Protein AF-A0A960L9D6-F1 (afdb_monomer_lite)

Structure (mmCIF, N/CA/C/O backbone):
data_AF-A0A960L9D6-F1
#
_entry.id   AF-A0A960L9D6-F1
#
loop_
_atom_site.group_PDB
_atom_site.id
_atom_site.type_symbol
_atom_site.label_atom_id
_atom_site.label_alt_id
_atom_site.label_comp_id
_atom_site.label_asym_id
_atom_site.label_entity_id
_atom_site.label_seq_id
_atom_site.pdbx_PDB_ins_code
_atom_site.Cartn_x
_atom_site.Cartn_y
_atom_site.Cartn_z
_atom_site.occupancy
_atom_site.B_iso_or_equiv
_atom_site.auth_seq_id
_atom_site.auth_comp_id
_atom_site.auth_asym_id
_atom_site.auth_atom_id
_atom_site.pdbx_PDB_model_num
ATOM 1 N N . GLN A 1 1 ? 34.119 13.570 -5.114 1.00 55.16 1 GLN A N 1
ATOM 2 C CA . GLN A 1 1 ? 32.863 14.340 -4.956 1.00 55.16 1 GLN A CA 1
ATOM 3 C C . GLN A 1 1 ? 31.715 13.350 -4.816 1.00 55.16 1 GLN A C 1
ATOM 5 O O . GLN A 1 1 ? 31.695 12.391 -5.572 1.00 55.16 1 GLN A O 1
ATOM 10 N N . ARG A 1 2 ? 30.810 13.535 -3.843 1.00 68.69 2 ARG A N 1
ATOM 11 C CA . ARG A 1 2 ? 29.634 12.658 -3.647 1.00 68.69 2 ARG A CA 1
ATOM 12 C C . ARG A 1 2 ? 28.502 12.954 -4.647 1.00 68.69 2 ARG A C 1
ATOM 14 O O . ARG A 1 2 ? 27.689 12.076 -4.894 1.00 68.69 2 ARG A O 1
ATOM 21 N N . TYR A 1 3 ? 28.493 14.154 -5.238 1.00 76.12 3 TYR A N 1
ATOM 22 C CA . TYR A 1 3 ? 27.495 14.617 -6.209 1.00 76.12 3 TYR A CA 1
ATOM 23 C C . TYR A 1 3 ? 28.167 15.272 -7.423 1.00 76.12 3 TYR A C 1
ATOM 25 O O . TYR A 1 3 ? 29.229 15.882 -7.249 1.00 76.12 3 TYR A O 1
ATOM 33 N N . PRO A 1 4 ? 27.579 15.149 -8.626 1.00 83.69 4 PRO A N 1
ATOM 34 C CA . PRO A 1 4 ? 28.119 15.753 -9.838 1.00 83.69 4 PRO A CA 1
ATOM 35 C C . PRO A 1 4 ? 27.935 17.284 -9.848 1.00 83.69 4 PRO A C 1
ATOM 37 O O . PRO A 1 4 ? 27.089 17.814 -9.119 1.00 83.69 4 PRO A O 1
ATOM 40 N N . PRO A 1 5 ? 28.691 18.017 -10.685 1.00 90.19 5 PRO A N 1
ATOM 41 C CA . PRO A 1 5 ? 28.388 19.405 -11.025 1.00 90.19 5 PRO A CA 1
ATOM 42 C C . PRO A 1 5 ? 26.935 19.590 -11.492 1.00 90.19 5 PRO A C 1
ATOM 44 O O . PRO A 1 5 ? 26.353 18.712 -12.126 1.00 90.19 5 PRO A O 1
ATOM 47 N N . THR A 1 6 ? 26.345 20.755 -11.215 1.00 90.12 6 THR A N 1
ATOM 48 C CA . THR A 1 6 ? 24.942 21.070 -11.550 1.00 90.12 6 THR A CA 1
ATOM 49 C C . THR A 1 6 ? 24.618 20.870 -13.035 1.00 90.12 6 THR A C 1
ATOM 51 O O . THR A 1 6 ? 23.561 20.340 -13.367 1.00 90.12 6 THR A O 1
ATOM 54 N N . GLU A 1 7 ? 25.520 21.255 -13.940 1.00 92.94 7 GLU A N 1
ATOM 55 C CA . GLU A 1 7 ? 25.297 21.099 -15.386 1.00 92.94 7 GLU A CA 1
ATOM 56 C C . GLU A 1 7 ? 25.348 19.636 -15.847 1.00 92.94 7 GLU A C 1
ATOM 58 O O . GLU A 1 7 ? 24.579 19.239 -16.728 1.00 92.94 7 GLU A O 1
ATOM 63 N N . ASP A 1 8 ? 26.161 18.804 -15.196 1.00 93.12 8 ASP A N 1
ATOM 64 C CA . ASP A 1 8 ? 26.184 17.362 -15.448 1.00 93.12 8 ASP A CA 1
ATOM 65 C C . ASP A 1 8 ? 24.881 16.715 -14.958 1.00 93.12 8 ASP A C 1
ATOM 67 O O . ASP A 1 8 ? 24.296 15.889 -15.660 1.00 93.12 8 ASP A O 1
ATOM 71 N N . ALA A 1 9 ? 24.366 17.144 -13.799 1.00 91.00 9 ALA A N 1
ATOM 72 C CA . ALA A 1 9 ? 23.082 16.685 -13.270 1.00 91.00 9 ALA A CA 1
ATOM 73 C C . ALA A 1 9 ? 21.908 17.042 -14.201 1.00 91.00 9 ALA A C 1
ATOM 75 O O . ALA A 1 9 ? 21.069 16.187 -14.490 1.00 91.00 9 ALA A O 1
ATOM 76 N N . LYS A 1 10 ? 21.873 18.271 -14.737 1.00 93.94 10 LYS A N 1
ATOM 77 C CA . LYS A 1 10 ? 20.875 18.680 -15.743 1.00 93.94 10 LYS A CA 1
ATOM 78 C C . LYS A 1 10 ? 20.997 17.872 -17.030 1.00 93.94 10 LYS A C 1
ATOM 80 O O . LYS A 1 10 ? 19.998 17.430 -17.592 1.00 93.94 10 LYS A O 1
ATOM 85 N N . THR A 1 11 ? 22.222 17.654 -17.502 1.00 94.62 11 THR A N 1
ATOM 86 C CA . THR A 1 11 ? 22.471 16.867 -18.716 1.00 94.62 11 THR A CA 1
ATOM 87 C C . THR A 1 11 ? 22.006 15.424 -18.544 1.00 94.62 11 THR A C 1
ATOM 89 O O . THR A 1 11 ? 21.336 14.884 -19.426 1.00 94.62 11 THR A O 1
ATOM 92 N N . PHE A 1 12 ? 22.268 14.824 -17.381 1.00 92.12 12 PHE A N 1
ATOM 93 C CA . PHE A 1 12 ? 21.738 13.513 -17.029 1.00 92.12 12 PHE A CA 1
ATOM 94 C C . PHE A 1 12 ? 20.203 13.506 -16.987 1.00 92.12 12 PHE A C 1
ATOM 96 O O . PHE A 1 12 ? 19.589 12.636 -17.602 1.00 92.12 12 PHE A O 1
ATOM 103 N N . ALA A 1 13 ? 19.580 14.494 -16.338 1.00 92.88 13 ALA A N 1
ATOM 104 C CA . ALA A 1 13 ? 18.126 14.624 -16.260 1.00 92.88 13 ALA A CA 1
ATOM 105 C C . ALA A 1 13 ? 17.467 14.700 -17.649 1.00 92.88 13 ALA A C 1
ATOM 107 O O . ALA A 1 13 ? 16.524 13.955 -17.917 1.00 92.88 13 ALA A O 1
ATOM 108 N N . ARG A 1 14 ? 18.002 15.524 -18.560 1.00 93.06 14 ARG A N 1
ATOM 109 C CA . ARG A 1 14 ? 17.528 15.620 -19.953 1.00 93.06 14 ARG A CA 1
ATOM 110 C C . ARG A 1 14 ? 17.701 14.313 -20.723 1.00 93.06 14 ARG A C 1
ATOM 112 O O . ARG A 1 14 ? 16.800 13.907 -21.451 1.00 93.06 14 ARG A O 1
ATOM 119 N N . SER A 1 15 ? 18.838 13.638 -20.550 1.00 93.06 15 SER A N 1
ATOM 120 C CA . SER A 1 15 ? 19.109 12.347 -21.193 1.00 93.06 15 SER A CA 1
ATOM 121 C C . SER A 1 15 ? 18.142 11.257 -20.714 1.00 93.06 15 SER A C 1
ATOM 123 O O . SER A 1 15 ? 17.555 10.534 -21.523 1.00 93.06 15 SER A O 1
ATOM 125 N N . LEU A 1 16 ? 17.902 11.188 -19.401 1.00 90.94 16 LEU A N 1
ATOM 126 C CA . LEU A 1 16 ? 16.927 10.282 -18.796 1.00 90.94 16 LEU A CA 1
ATOM 127 C C . LEU A 1 16 ? 15.514 10.570 -19.316 1.00 90.94 16 LEU A C 1
ATOM 129 O O . LEU A 1 16 ? 14.803 9.652 -19.722 1.00 90.94 16 LEU A O 1
ATOM 133 N N . ALA A 1 17 ? 15.140 11.848 -19.348 1.00 87.00 17 ALA A N 1
ATOM 134 C CA . ALA A 1 17 ? 13.863 12.311 -19.858 1.00 87.00 17 ALA A CA 1
ATOM 135 C C . ALA A 1 17 ? 13.637 11.897 -21.322 1.00 87.00 17 ALA A C 1
ATOM 137 O O . ALA A 1 17 ? 12.639 11.252 -21.642 1.00 87.00 17 ALA A O 1
ATOM 138 N N . ALA A 1 18 ? 14.600 12.178 -22.201 1.00 86.94 18 ALA A N 1
ATOM 139 C CA . ALA A 1 18 ? 14.530 11.793 -23.608 1.00 86.94 18 ALA A CA 1
ATOM 140 C C . ALA A 1 18 ? 14.394 10.271 -23.787 1.00 86.94 18 ALA A C 1
ATOM 142 O O . ALA A 1 18 ? 13.623 9.807 -24.624 1.00 86.94 18 ALA A O 1
ATOM 143 N N . ARG A 1 19 ? 15.096 9.481 -22.966 1.00 89.00 19 ARG A N 1
ATOM 144 C CA . ARG A 1 19 ? 15.053 8.014 -23.035 1.00 89.00 19 ARG A CA 1
ATOM 145 C C . ARG A 1 19 ? 13.722 7.429 -22.559 1.00 89.00 19 ARG A C 1
ATOM 147 O O . ARG A 1 19 ? 13.315 6.374 -23.040 1.00 89.00 19 ARG A O 1
ATOM 154 N N . LEU A 1 20 ? 13.065 8.075 -21.597 1.00 88.31 20 LEU A N 1
ATOM 155 C CA . LEU A 1 20 ? 11.881 7.536 -20.925 1.00 88.31 20 LEU A CA 1
ATOM 156 C C . LEU A 1 20 ? 10.556 8.169 -21.373 1.00 88.31 20 LEU A C 1
ATOM 158 O O . LEU A 1 20 ? 9.507 7.681 -20.961 1.00 88.31 20 LEU A O 1
ATOM 162 N N . GLY A 1 21 ? 10.575 9.184 -22.243 1.00 78.94 21 GLY A N 1
ATOM 163 C CA . GLY A 1 21 ? 9.400 9.984 -22.614 1.00 78.94 21 GLY A CA 1
ATOM 164 C C . GLY A 1 21 ? 8.214 9.261 -23.261 1.00 78.94 21 GLY A C 1
ATOM 165 O O . GLY A 1 21 ? 7.135 9.841 -23.338 1.00 78.94 21 GLY A O 1
ATOM 166 N N . GLY A 1 22 ? 8.367 7.996 -23.660 1.00 77.38 22 GLY A N 1
ATOM 167 C CA . GLY A 1 22 ? 7.276 7.132 -24.137 1.00 77.38 22 GLY A CA 1
ATOM 168 C C . GLY A 1 22 ? 6.805 6.064 -23.140 1.00 77.38 22 GLY A C 1
ATOM 169 O O . GLY A 1 22 ? 5.897 5.305 -23.454 1.00 77.38 22 GLY A O 1
ATOM 170 N N . ASN A 1 23 ? 7.413 5.972 -21.954 1.00 81.62 23 ASN A N 1
ATOM 171 C CA . ASN A 1 23 ? 7.140 4.921 -20.970 1.00 81.62 23 ASN A CA 1
ATOM 172 C C . ASN A 1 23 ? 6.293 5.445 -19.805 1.00 81.62 23 ASN A C 1
ATOM 174 O O . ASN A 1 23 ? 6.365 6.623 -19.465 1.00 81.62 23 ASN A O 1
ATOM 178 N N . ILE A 1 24 ? 5.552 4.573 -19.119 1.00 81.50 24 ILE A N 1
ATOM 179 C CA . ILE A 1 24 ? 4.895 4.927 -17.851 1.00 81.50 24 ILE A CA 1
ATOM 180 C C . ILE A 1 24 ? 5.944 4.856 -16.736 1.00 81.50 24 ILE A C 1
ATOM 182 O O . ILE A 1 24 ? 6.299 3.770 -16.284 1.00 81.50 24 ILE A O 1
ATOM 186 N N . VAL A 1 25 ? 6.454 6.012 -16.303 1.00 89.44 25 VAL A N 1
ATOM 187 C CA . VAL A 1 25 ? 7.504 6.104 -15.275 1.00 89.44 25 VAL A CA 1
ATOM 188 C C . VAL A 1 25 ? 7.106 7.099 -14.188 1.00 89.44 25 VAL A C 1
ATOM 190 O O . VAL A 1 25 ? 6.540 8.156 -14.463 1.00 89.44 25 VAL A O 1
ATOM 193 N N . ILE A 1 26 ? 7.431 6.755 -12.944 1.00 91.31 26 ILE A N 1
ATOM 194 C CA . ILE A 1 26 ? 7.437 7.673 -11.806 1.00 91.31 26 ILE A CA 1
ATOM 195 C C . ILE A 1 26 ? 8.897 7.994 -11.504 1.00 91.31 26 ILE A C 1
ATOM 197 O O . ILE A 1 26 ? 9.710 7.081 -11.365 1.00 91.31 26 ILE A O 1
ATOM 201 N N . LEU A 1 27 ? 9.229 9.278 -11.415 1.00 93.12 27 LEU A N 1
ATOM 202 C CA . LEU A 1 27 ? 10.607 9.737 -11.245 1.00 93.12 27 LEU A CA 1
ATOM 203 C C . LEU A 1 27 ? 10.820 10.295 -9.834 1.00 93.12 27 LEU A C 1
ATOM 205 O O . LEU A 1 27 ? 9.912 10.869 -9.236 1.00 93.12 27 LEU A O 1
ATOM 209 N N . SER A 1 28 ? 12.030 10.114 -9.307 1.00 93.94 28 SER A N 1
ATOM 210 C CA . SER A 1 28 ? 12.467 10.662 -8.021 1.00 93.94 28 SER A CA 1
ATOM 211 C C . SER A 1 28 ? 13.834 11.322 -8.209 1.00 93.94 28 SER A C 1
ATOM 213 O O . SER A 1 28 ? 14.789 10.609 -8.518 1.00 93.94 28 SER A O 1
ATOM 215 N N . PRO A 1 29 ? 13.959 12.655 -8.065 1.00 92.62 29 PRO A N 1
ATOM 216 C CA . PRO A 1 29 ? 15.232 13.356 -8.258 1.00 92.62 29 PRO A CA 1
ATOM 217 C C . PRO A 1 29 ? 16.321 12.983 -7.240 1.00 92.62 29 PRO A C 1
ATOM 219 O O . PRO A 1 29 ? 17.505 13.130 -7.532 1.00 92.62 29 PRO A O 1
ATOM 222 N N . GLY A 1 30 ? 15.936 12.496 -6.058 1.00 89.81 30 GLY A N 1
ATOM 223 C CA . GLY A 1 30 ? 16.827 11.955 -5.032 1.00 89.81 30 GLY A CA 1
ATOM 224 C C . GLY A 1 30 ? 16.421 10.553 -4.567 1.00 89.81 30 GLY A C 1
ATOM 225 O O . GLY A 1 30 ? 15.320 10.077 -4.850 1.00 89.81 30 GLY A O 1
ATOM 226 N N . PHE A 1 31 ? 17.323 9.892 -3.839 1.00 89.06 31 PHE A N 1
ATOM 227 C CA . PHE A 1 31 ? 17.088 8.605 -3.177 1.00 89.06 31 PHE A CA 1
ATOM 228 C C . PHE A 1 31 ? 17.877 8.542 -1.867 1.00 89.06 31 PHE A C 1
ATOM 230 O O . PHE A 1 31 ? 19.043 8.945 -1.848 1.00 89.06 31 PHE A O 1
ATOM 237 N N . ASP A 1 32 ? 17.228 8.094 -0.787 1.00 87.12 32 ASP A N 1
ATOM 238 C CA . ASP A 1 32 ? 17.766 8.002 0.586 1.00 87.12 32 ASP A CA 1
ATOM 239 C C . ASP A 1 32 ? 18.659 9.199 0.995 1.00 87.12 32 ASP A C 1
ATOM 241 O O . ASP A 1 32 ? 19.705 9.086 1.635 1.00 87.12 32 ASP A O 1
ATOM 245 N N . SER A 1 33 ? 18.270 10.393 0.545 1.00 83.44 33 SER A N 1
ATOM 246 C CA . SER A 1 33 ? 19.048 11.620 0.701 1.00 83.44 33 SER A CA 1
ATOM 247 C C . SER A 1 33 ? 18.329 12.559 1.654 1.00 83.44 33 SER A C 1
ATOM 249 O O . SER A 1 33 ? 17.139 12.831 1.483 1.00 83.44 33 SER A O 1
ATOM 251 N N . LYS A 1 34 ? 19.041 13.067 2.661 1.00 81.12 34 LYS A N 1
ATOM 252 C CA . LYS A 1 34 ? 18.506 14.101 3.551 1.00 81.12 34 LYS A CA 1
ATOM 253 C C . LYS A 1 34 ? 18.735 15.482 2.948 1.00 81.12 34 LYS A C 1
ATOM 255 O O . LYS A 1 34 ? 19.866 15.754 2.537 1.00 81.12 34 LYS A O 1
ATOM 260 N N . PRO A 1 35 ? 17.718 16.355 2.921 1.00 78.56 35 PRO A N 1
ATOM 261 C CA . PRO A 1 35 ? 17.919 17.768 2.648 1.00 78.56 35 PRO A CA 1
ATOM 262 C C . PRO A 1 35 ? 18.944 18.348 3.625 1.00 78.56 35 PRO A C 1
ATOM 264 O O . PRO A 1 35 ? 18.847 18.150 4.834 1.00 78.56 35 PRO A O 1
ATOM 267 N N . ASP A 1 36 ? 19.938 19.055 3.103 1.00 76.62 36 ASP A N 1
ATOM 268 C CA . ASP A 1 36 ? 21.025 19.671 3.875 1.00 76.62 36 ASP A CA 1
ATOM 269 C C . ASP A 1 36 ? 21.001 21.207 3.776 1.00 76.62 36 ASP A C 1
ATOM 271 O O . ASP A 1 36 ? 21.997 21.880 4.050 1.00 76.62 36 ASP A O 1
ATOM 275 N N . GLY A 1 37 ? 19.868 21.764 3.328 1.00 70.12 37 GLY A N 1
ATOM 276 C CA . GLY A 1 37 ? 19.647 23.199 3.139 1.00 70.12 37 GLY A CA 1
ATOM 277 C C . GLY A 1 37 ? 20.546 23.850 2.082 1.00 70.12 37 GLY A C 1
ATOM 278 O O . GLY A 1 37 ? 20.491 25.064 1.910 1.00 70.12 37 GLY A O 1
ATOM 279 N N . SER A 1 38 ? 21.390 23.084 1.385 1.00 78.25 38 SER A N 1
ATOM 280 C CA . SER A 1 38 ? 22.378 23.632 0.460 1.00 78.25 38 SER A CA 1
ATOM 281 C C . SER A 1 38 ? 22.634 22.682 -0.706 1.00 78.25 38 SER A C 1
ATOM 283 O O . SER A 1 38 ? 21.940 22.747 -1.716 1.00 78.25 38 SER A O 1
ATOM 285 N N . THR A 1 39 ? 23.619 21.797 -0.596 1.00 83.94 39 THR A N 1
ATOM 286 C CA . THR A 1 39 ? 24.178 21.056 -1.728 1.00 83.94 39 THR A CA 1
ATOM 287 C C . THR A 1 39 ? 23.211 20.001 -2.249 1.00 83.94 39 THR A C 1
ATOM 289 O O . THR A 1 39 ? 22.861 20.021 -3.430 1.00 83.94 39 THR A O 1
ATOM 292 N N . ILE A 1 40 ? 22.750 19.098 -1.382 1.00 86.06 40 ILE A N 1
ATOM 293 C CA . ILE A 1 40 ? 21.812 18.034 -1.755 1.00 86.06 40 ILE A CA 1
ATOM 294 C C . ILE A 1 40 ? 20.475 18.651 -2.142 1.00 86.06 40 ILE A C 1
ATOM 296 O O . ILE A 1 40 ? 19.912 18.302 -3.181 1.00 86.06 40 ILE A O 1
ATOM 300 N N . SER A 1 41 ? 19.989 19.606 -1.344 1.00 90.44 41 SER A N 1
ATOM 301 C CA . SER A 1 41 ? 18.696 20.229 -1.613 1.00 90.44 41 SER A CA 1
ATOM 302 C C . SER A 1 41 ? 18.674 20.935 -2.977 1.00 90.44 41 SER A C 1
ATOM 304 O O . SER A 1 41 ? 17.723 20.767 -3.740 1.00 90.44 41 SER A O 1
ATOM 306 N N . ASN A 1 42 ? 19.738 21.666 -3.334 1.00 90.75 42 ASN A N 1
ATOM 307 C CA . ASN A 1 42 ? 19.837 22.342 -4.632 1.00 90.75 42 ASN A CA 1
ATOM 308 C C . ASN A 1 42 ? 19.949 21.359 -5.802 1.00 90.75 42 ASN A C 1
ATOM 310 O O . ASN A 1 42 ? 19.380 21.618 -6.863 1.00 90.75 42 ASN A O 1
ATOM 314 N N . GLN A 1 43 ? 20.637 20.229 -5.624 1.00 90.56 43 GLN A N 1
ATOM 315 C CA . GLN A 1 43 ? 20.725 19.187 -6.652 1.00 90.56 43 GLN A CA 1
ATOM 316 C C . GLN A 1 43 ? 19.362 18.540 -6.917 1.00 90.56 43 GLN A C 1
ATOM 318 O O . GLN A 1 43 ? 18.942 18.463 -8.069 1.00 90.56 43 GLN A O 1
ATOM 323 N N . ILE A 1 44 ? 18.626 18.164 -5.864 1.00 93.19 44 ILE A N 1
ATOM 324 C CA . ILE A 1 44 ? 17.274 17.594 -5.988 1.00 93.19 44 ILE A CA 1
ATOM 325 C C . ILE A 1 44 ? 16.341 18.582 -6.702 1.00 93.19 44 ILE A C 1
ATOM 327 O O . ILE A 1 44 ? 15.661 18.194 -7.651 1.00 93.19 44 ILE A O 1
ATOM 331 N N . ARG A 1 45 ? 16.345 19.865 -6.303 1.00 93.81 45 ARG A N 1
ATOM 332 C CA . ARG A 1 45 ? 15.547 20.917 -6.963 1.00 93.81 45 ARG A CA 1
ATOM 333 C C . ARG A 1 45 ? 15.922 21.090 -8.430 1.00 93.81 45 ARG A C 1
ATOM 335 O O . ARG A 1 45 ? 15.039 21.178 -9.277 1.00 93.81 45 ARG A O 1
ATOM 342 N N . THR A 1 46 ? 17.219 21.101 -8.734 1.00 93.88 46 THR A N 1
ATOM 343 C CA . THR A 1 46 ? 17.716 21.241 -10.108 1.00 93.88 46 THR A CA 1
ATOM 344 C C . THR A 1 46 ? 17.244 20.081 -10.979 1.00 93.88 46 THR A C 1
ATOM 346 O O . THR A 1 46 ? 16.652 20.307 -12.031 1.00 93.88 46 THR A O 1
ATOM 349 N N . VAL A 1 47 ? 17.473 18.842 -10.539 1.00 94.12 47 VAL A N 1
ATOM 350 C CA . VAL A 1 47 ? 17.091 17.643 -11.295 1.00 94.12 47 VAL A CA 1
ATOM 351 C C . VAL A 1 47 ? 15.570 17.550 -11.434 1.00 94.12 47 VAL A C 1
ATOM 353 O O . VAL A 1 47 ? 15.080 17.281 -12.527 1.00 94.12 47 VAL A O 1
ATOM 356 N N . GLY A 1 48 ? 14.813 17.825 -10.366 1.00 95.00 48 GLY A N 1
ATOM 357 C CA . GLY A 1 48 ? 13.348 17.822 -10.392 1.00 95.00 48 GLY A CA 1
ATOM 358 C C . GLY A 1 48 ? 12.766 18.838 -11.372 1.00 95.00 48 GLY A C 1
ATOM 359 O O . GLY A 1 48 ? 11.928 18.482 -12.200 1.00 95.00 48 GLY A O 1
ATOM 360 N N . ALA A 1 49 ? 13.257 20.080 -11.345 1.00 95.38 49 ALA A N 1
ATOM 361 C CA . ALA A 1 49 ? 12.827 21.123 -12.272 1.00 95.38 49 ALA A CA 1
ATOM 362 C C . ALA A 1 49 ? 13.180 20.791 -13.735 1.00 95.38 49 ALA A C 1
ATOM 364 O O . ALA A 1 49 ? 12.354 20.997 -14.629 1.00 95.38 49 ALA A O 1
ATOM 365 N N . GLU A 1 50 ? 14.372 20.241 -13.985 1.00 95.81 50 GLU A N 1
ATOM 366 C CA . GLU A 1 50 ? 14.823 19.872 -15.332 1.00 95.81 50 GLU A CA 1
ATOM 367 C C . GLU A 1 50 ? 13.995 18.711 -15.912 1.00 95.81 50 GLU A C 1
ATOM 369 O O . GLU A 1 50 ? 13.534 18.784 -17.055 1.00 95.81 50 GLU A O 1
ATOM 374 N N . ILE A 1 51 ? 13.741 17.663 -15.114 1.00 93.81 51 ILE A N 1
ATOM 375 C CA . ILE A 1 51 ? 12.878 16.543 -15.515 1.00 93.81 51 ILE A CA 1
ATOM 376 C C . ILE A 1 51 ? 11.467 17.048 -15.807 1.00 93.81 51 ILE A C 1
AT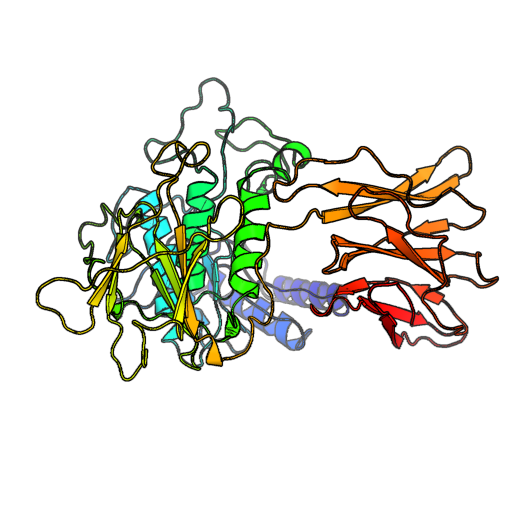OM 378 O O . ILE A 1 51 ? 10.928 16.729 -16.859 1.00 93.81 51 ILE A O 1
ATOM 382 N N . ASN A 1 52 ? 10.877 17.849 -14.917 1.00 93.38 52 ASN A N 1
ATOM 383 C CA . ASN A 1 52 ? 9.509 18.342 -15.086 1.00 93.38 52 ASN A CA 1
ATOM 384 C C . ASN A 1 52 ? 9.350 19.217 -16.339 1.00 93.38 52 ASN A C 1
ATOM 386 O O . ASN A 1 52 ? 8.334 19.148 -17.025 1.00 93.38 52 ASN A O 1
ATOM 390 N N . THR A 1 53 ? 10.376 20.001 -16.678 1.00 92.56 53 THR A N 1
ATOM 391 C CA . THR A 1 53 ? 10.391 20.803 -17.911 1.00 92.56 53 THR A CA 1
ATOM 392 C C . THR A 1 53 ? 10.472 19.920 -19.159 1.00 92.56 53 THR A C 1
ATOM 394 O O . THR A 1 53 ? 9.835 20.215 -20.168 1.00 92.56 53 THR A O 1
ATOM 397 N N . THR A 1 54 ? 11.226 18.818 -19.095 1.00 89.88 54 THR A N 1
ATOM 398 C CA . THR A 1 54 ? 11.479 17.942 -20.252 1.00 89.88 54 THR A CA 1
ATOM 399 C C . THR A 1 54 ? 10.403 16.856 -20.433 1.00 89.88 54 THR A C 1
ATOM 401 O O . THR A 1 54 ? 10.103 16.470 -21.560 1.00 89.88 54 THR A O 1
ATOM 404 N N . LEU A 1 55 ? 9.793 16.375 -19.342 1.00 88.00 55 LEU A N 1
ATOM 405 C CA . LEU A 1 55 ? 8.743 15.345 -19.293 1.00 88.00 55 LEU A CA 1
ATOM 406 C C . LEU A 1 55 ? 7.546 15.776 -18.424 1.00 88.00 55 LEU A C 1
ATOM 408 O O . LEU A 1 55 ? 7.258 15.150 -17.402 1.00 88.00 55 LEU A O 1
ATOM 412 N N . PRO A 1 56 ? 6.765 16.786 -18.842 1.00 84.25 56 PRO A N 1
ATOM 413 C CA . PRO A 1 56 ? 5.684 17.345 -18.022 1.00 84.25 56 PRO A CA 1
ATOM 414 C C . PRO A 1 56 ? 4.484 16.401 -17.810 1.00 84.25 56 PRO A C 1
ATOM 416 O O . PRO A 1 56 ? 3.540 16.742 -17.101 1.00 84.25 56 PRO A O 1
ATOM 419 N N . ARG A 1 57 ? 4.461 15.232 -18.467 1.00 84.56 57 ARG A N 1
ATOM 420 C CA . ARG A 1 57 ? 3.384 14.231 -18.336 1.00 84.56 57 ARG A CA 1
ATOM 421 C C . ARG A 1 57 ? 3.677 13.169 -17.277 1.00 84.56 57 ARG A C 1
ATOM 423 O O . ARG A 1 57 ? 2.753 12.471 -16.855 1.00 84.56 57 ARG A O 1
ATOM 430 N N . HIS A 1 58 ? 4.936 13.022 -16.877 1.00 89.62 58 HIS A N 1
ATOM 431 C CA . HIS A 1 58 ? 5.359 12.040 -15.887 1.00 89.62 58 HIS A CA 1
ATOM 432 C C . HIS A 1 58 ? 5.164 12.598 -14.489 1.00 89.62 58 HIS A C 1
ATOM 434 O O . HIS A 1 58 ? 5.233 13.804 -14.284 1.00 89.62 58 HIS A O 1
ATOM 440 N N . ARG A 1 59 ? 4.906 11.712 -13.525 1.00 92.75 59 ARG A N 1
ATOM 441 C CA . ARG A 1 59 ? 4.742 12.127 -12.133 1.00 92.75 59 ARG A CA 1
ATOM 442 C C . ARG A 1 59 ? 6.069 12.060 -11.401 1.00 92.75 59 ARG A C 1
ATOM 444 O O . ARG A 1 59 ? 6.764 11.044 -11.479 1.00 92.75 59 ARG A O 1
ATOM 451 N N . LEU A 1 60 ? 6.385 13.114 -10.663 1.00 95.38 60 LEU A N 1
ATOM 452 C CA . LEU A 1 60 ? 7.586 13.202 -9.854 1.00 95.38 60 LEU A CA 1
ATOM 453 C C . LEU A 1 60 ? 7.225 13.146 -8.369 1.00 95.38 60 LEU A C 1
ATOM 455 O O . LEU A 1 60 ? 6.448 13.952 -7.851 1.00 95.38 60 LEU A O 1
ATOM 459 N N . GLY A 1 61 ? 7.837 12.192 -7.680 1.00 95.31 61 GLY A N 1
ATOM 460 C CA . GLY A 1 61 ? 7.975 12.221 -6.231 1.00 95.31 61 GLY A CA 1
ATOM 461 C C . GLY A 1 61 ? 9.393 12.623 -5.840 1.00 95.31 61 GLY A C 1
ATOM 462 O O . GLY A 1 61 ? 10.223 12.913 -6.695 1.00 95.31 61 GLY A O 1
ATOM 463 N N . ASN A 1 62 ? 9.701 12.607 -4.547 1.00 94.44 62 ASN A N 1
ATOM 464 C CA . ASN A 1 62 ? 11.090 12.594 -4.100 1.00 94.44 62 ASN A CA 1
ATOM 465 C C . ASN A 1 62 ? 11.253 11.728 -2.856 1.00 94.44 62 ASN A C 1
ATOM 467 O O . ASN A 1 62 ? 10.555 11.948 -1.867 1.00 94.44 62 ASN A O 1
ATOM 471 N N . HIS A 1 63 ? 12.169 10.765 -2.920 1.00 91.75 63 HIS A N 1
ATOM 472 C CA . HIS A 1 63 ? 12.472 9.847 -1.832 1.00 91.75 63 HIS A CA 1
ATOM 473 C C . HIS A 1 63 ? 13.551 10.425 -0.912 1.00 91.75 63 HIS A C 1
ATOM 475 O O . HIS A 1 63 ? 14.750 10.359 -1.205 1.00 91.75 63 HIS A O 1
ATOM 481 N N . P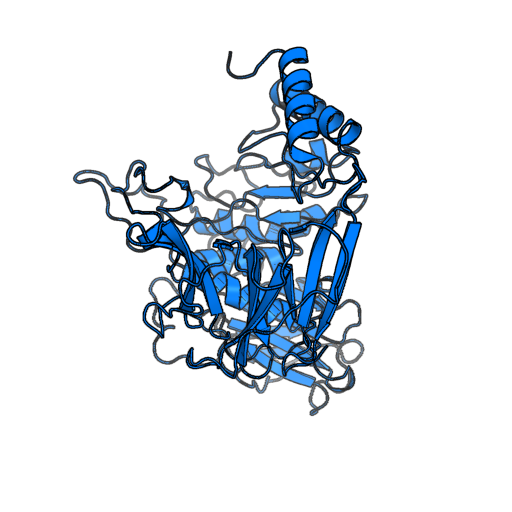HE A 1 64 ? 13.126 10.976 0.222 1.00 86.75 64 PHE A N 1
ATOM 482 C CA . PHE A 1 64 ? 14.049 11.429 1.263 1.00 86.75 64 PHE A CA 1
ATOM 483 C C . PHE A 1 64 ? 14.578 10.263 2.087 1.00 86.75 64 PHE A C 1
ATOM 485 O O . PHE A 1 64 ? 13.920 9.233 2.207 1.00 86.75 64 PHE A O 1
ATOM 492 N N . GLY A 1 65 ? 15.774 10.442 2.640 1.00 79.12 65 GLY A N 1
ATOM 493 C CA . GLY A 1 65 ? 16.367 9.459 3.534 1.00 79.12 65 GLY A CA 1
ATOM 494 C C . GLY A 1 65 ? 15.702 9.414 4.901 1.00 79.12 65 GLY A C 1
ATOM 495 O O . GLY A 1 65 ? 15.106 10.383 5.374 1.00 79.12 65 GLY A O 1
ATOM 496 N N . GLY A 1 66 ? 15.824 8.267 5.555 1.00 73.00 66 GLY A N 1
ATOM 497 C CA . GLY A 1 66 ? 15.092 7.977 6.777 1.00 73.00 66 GLY A CA 1
ATOM 498 C C . GLY A 1 66 ? 15.541 8.821 7.976 1.00 73.00 66 GLY A C 1
ATOM 499 O O . GLY A 1 66 ? 16.677 9.286 8.073 1.00 73.00 66 GLY A O 1
ATOM 500 N N . SER A 1 67 ? 14.660 8.955 8.969 1.00 72.88 67 SER A N 1
ATOM 501 C CA . SER A 1 67 ? 14.841 9.804 10.159 1.00 72.88 67 SER A CA 1
ATOM 502 C C . SER A 1 67 ? 14.755 11.316 9.896 1.00 72.88 67 SER A C 1
ATOM 504 O O . SER A 1 67 ? 15.742 12.036 10.088 1.00 72.88 67 SER A O 1
ATOM 506 N N . THR A 1 68 ? 13.581 11.781 9.465 1.00 74.25 68 THR A N 1
ATOM 507 C CA . THR A 1 68 ? 13.268 13.200 9.233 1.00 74.25 68 THR A CA 1
ATOM 508 C C . THR A 1 68 ? 12.889 13.893 10.549 1.00 74.25 68 THR A C 1
ATOM 510 O O . THR A 1 68 ? 11.984 13.421 11.237 1.00 74.25 68 THR A O 1
ATOM 513 N N . PRO A 1 69 ? 13.510 15.029 10.917 1.00 74.25 69 PRO A N 1
ATOM 514 C CA . PRO A 1 69 ? 13.103 15.787 12.098 1.00 74.25 69 PRO A CA 1
ATOM 515 C C . PRO A 1 69 ? 11.666 16.312 11.985 1.00 74.25 69 PRO A C 1
ATOM 517 O O . PRO A 1 69 ? 11.231 16.731 10.909 1.00 74.25 69 PRO A O 1
ATOM 520 N N . ILE A 1 70 ? 10.950 16.352 13.110 1.00 75.31 70 ILE A N 1
ATOM 521 C CA . ILE A 1 70 ? 9.643 17.014 13.204 1.00 75.31 70 ILE A CA 1
ATOM 522 C C . ILE A 1 70 ? 9.837 18.423 13.769 1.00 75.31 70 ILE A C 1
ATOM 524 O O . ILE A 1 70 ? 10.548 18.614 14.756 1.00 75.31 70 ILE A O 1
ATOM 528 N N . SER A 1 71 ? 9.199 19.410 13.149 1.00 74.25 71 SER A N 1
ATOM 529 C CA . SER A 1 71 ? 9.115 20.778 13.649 1.00 74.25 71 SER A CA 1
ATOM 530 C C . SER A 1 71 ? 8.308 20.858 14.951 1.00 74.25 71 SER A C 1
ATOM 532 O O . SER A 1 71 ? 7.515 19.975 15.287 1.00 74.25 71 SER A O 1
ATOM 534 N N . ALA A 1 72 ? 8.417 21.990 15.649 1.00 69.12 72 ALA A N 1
ATOM 535 C CA . ALA A 1 72 ? 7.563 22.290 16.799 1.00 69.12 72 ALA A CA 1
ATOM 536 C C . ALA A 1 72 ? 6.057 22.312 16.455 1.00 69.12 72 ALA A C 1
ATOM 538 O O . ALA A 1 72 ? 5.225 22.156 17.344 1.00 69.12 72 ALA A O 1
ATOM 539 N N . THR A 1 73 ? 5.697 22.485 15.178 1.00 69.62 73 THR A N 1
ATOM 540 C CA . THR A 1 73 ? 4.307 22.512 14.697 1.00 69.62 73 THR A CA 1
ATOM 541 C C . THR A 1 73 ? 3.810 21.150 14.198 1.00 69.62 73 THR A C 1
ATOM 543 O O . THR A 1 73 ? 2.693 21.059 13.692 1.00 69.62 73 THR A O 1
ATOM 546 N N . GLY A 1 74 ? 4.598 20.076 14.346 1.00 73.44 74 GLY A N 1
ATOM 547 C CA . GLY A 1 74 ? 4.194 18.720 13.952 1.00 73.44 74 GLY A CA 1
ATOM 548 C C . GLY A 1 74 ? 4.346 18.420 12.455 1.00 73.44 74 GLY A C 1
ATOM 549 O O . GLY A 1 74 ? 3.775 17.446 11.953 1.00 73.44 74 GLY A O 1
ATOM 550 N N . THR A 1 75 ? 5.101 19.250 11.729 1.00 82.19 75 THR A N 1
ATOM 551 C CA . THR A 1 75 ? 5.433 19.042 10.313 1.00 82.19 75 THR A CA 1
ATOM 552 C C . THR A 1 75 ? 6.777 18.344 10.188 1.00 82.19 75 THR A C 1
ATOM 554 O O . THR A 1 75 ? 7.714 18.650 10.917 1.00 82.19 75 THR A O 1
ATOM 557 N N . TRP A 1 76 ? 6.906 17.429 9.240 1.00 84.25 76 TRP A N 1
ATOM 558 C CA . TRP A 1 76 ? 8.169 16.748 8.974 1.00 84.25 76 TRP A CA 1
ATOM 559 C C . TRP A 1 76 ? 9.040 17.630 8.073 1.00 84.25 76 TRP A C 1
ATOM 561 O O . TRP A 1 76 ? 8.640 17.927 6.943 1.00 84.25 76 TRP A O 1
ATOM 571 N N . ASN A 1 77 ? 10.191 18.076 8.586 1.00 85.31 77 ASN A N 1
ATOM 572 C CA . ASN A 1 77 ? 10.981 19.172 8.012 1.00 85.31 77 ASN A CA 1
ATOM 573 C C . ASN A 1 77 ? 11.392 18.915 6.558 1.00 85.31 77 ASN A C 1
ATOM 575 O O . ASN A 1 77 ? 11.171 19.777 5.712 1.00 85.31 77 ASN A O 1
ATOM 579 N N . ASP A 1 78 ? 11.904 17.720 6.257 1.00 87.31 78 ASP A N 1
ATOM 580 C CA . ASP A 1 78 ? 12.391 17.372 4.915 1.00 87.31 78 ASP A CA 1
ATOM 581 C C . ASP A 1 78 ? 11.272 17.468 3.865 1.00 87.31 78 ASP A C 1
ATOM 583 O O . ASP A 1 78 ? 11.450 18.021 2.781 1.00 87.31 78 ASP A O 1
ATOM 587 N N . TYR A 1 79 ? 10.073 16.999 4.218 1.00 90.81 79 TYR A N 1
ATOM 588 C CA . TYR A 1 79 ? 8.911 17.056 3.333 1.00 90.81 79 TYR A CA 1
ATOM 589 C C . TYR A 1 79 ? 8.321 18.466 3.242 1.00 90.81 79 TYR A C 1
ATOM 591 O O . TYR A 1 79 ? 7.776 18.837 2.204 1.00 90.81 79 TYR A O 1
ATOM 599 N N . GLN A 1 80 ? 8.407 19.256 4.318 1.00 90.12 80 GLN A N 1
ATOM 600 C CA . GLN A 1 80 ? 7.946 20.646 4.341 1.00 90.12 80 GLN A CA 1
ATOM 601 C C . GLN A 1 80 ? 8.816 21.545 3.454 1.00 90.12 80 GLN A C 1
ATOM 603 O O . GLN A 1 80 ? 8.264 22.383 2.743 1.00 90.12 80 GLN A O 1
ATOM 608 N N . ASP A 1 81 ? 10.137 21.337 3.452 1.00 90.00 81 ASP A N 1
ATOM 609 C CA . ASP A 1 81 ? 11.110 22.089 2.641 1.00 90.00 81 ASP A CA 1
ATOM 610 C C . ASP A 1 81 ? 10.829 21.968 1.130 1.00 90.00 81 ASP A C 1
ATOM 612 O O . ASP A 1 81 ? 10.955 22.931 0.376 1.00 90.00 81 ASP A O 1
ATOM 616 N N . PHE A 1 82 ? 10.368 20.797 0.684 1.00 93.50 82 PHE A N 1
ATOM 617 C CA . PHE A 1 82 ? 10.082 20.528 -0.728 1.00 93.50 82 PHE A CA 1
ATOM 618 C C . PHE A 1 82 ? 8.602 20.630 -1.100 1.00 93.50 82 PHE A C 1
ATOM 620 O O . PHE A 1 82 ? 8.244 20.508 -2.271 1.00 93.50 82 PHE A O 1
ATOM 627 N N . HIS A 1 83 ? 7.703 20.850 -0.137 1.00 94.62 83 HIS A N 1
ATOM 628 C CA . HIS A 1 83 ? 6.270 20.783 -0.415 1.00 94.62 83 HIS A CA 1
ATOM 629 C C . HIS A 1 83 ? 5.817 21.808 -1.462 1.00 94.62 83 HIS A C 1
ATOM 631 O O . HIS A 1 83 ? 4.947 21.499 -2.276 1.00 94.62 83 HIS A O 1
ATOM 637 N N . ALA A 1 84 ? 6.414 23.001 -1.463 1.00 94.62 84 ALA A N 1
ATOM 638 C CA . ALA A 1 84 ? 6.065 24.084 -2.378 1.00 94.62 84 ALA A CA 1
ATOM 639 C C . ALA A 1 84 ? 6.641 23.913 -3.796 1.00 94.62 84 ALA A C 1
ATOM 641 O O . ALA A 1 84 ? 6.248 24.652 -4.696 1.00 94.62 84 ALA A O 1
ATOM 642 N N . GLU A 1 85 ? 7.535 22.944 -4.015 1.00 95.56 85 GLU A N 1
ATOM 643 C CA . GLU A 1 85 ? 8.138 22.709 -5.326 1.00 95.56 85 GLU A CA 1
ATOM 644 C C . GLU A 1 85 ? 7.060 22.368 -6.360 1.00 95.56 85 GLU A C 1
ATOM 646 O O . GLU A 1 85 ? 6.257 21.446 -6.171 1.00 95.56 85 GLU A O 1
ATOM 651 N N . SER A 1 86 ? 7.031 23.118 -7.462 1.00 93.56 86 SER A N 1
ATOM 652 C CA . SER A 1 86 ? 6.017 22.966 -8.512 1.00 93.56 86 SER A CA 1
ATOM 653 C C . SER A 1 86 ? 6.147 21.649 -9.273 1.00 93.56 86 SER A C 1
ATOM 655 O O . SER A 1 86 ? 5.149 21.137 -9.769 1.00 93.56 86 SER A O 1
ATOM 657 N N . TRP A 1 87 ? 7.359 21.092 -9.332 1.00 95.25 87 TRP A N 1
ATOM 658 C CA . TRP A 1 87 ? 7.643 19.803 -9.954 1.00 95.25 87 TRP A CA 1
ATOM 659 C C . TRP A 1 87 ? 7.274 18.610 -9.066 1.00 95.25 87 TRP A C 1
ATOM 661 O O . TRP A 1 87 ? 7.215 17.502 -9.571 1.00 95.25 87 TRP A O 1
ATOM 671 N N . LEU A 1 88 ? 7.043 18.787 -7.760 1.00 96.62 88 LEU A N 1
ATOM 672 C CA . LEU A 1 88 ? 6.725 17.676 -6.860 1.00 96.62 88 LEU A CA 1
ATOM 673 C C . LEU A 1 88 ? 5.219 17.375 -6.894 1.00 96.62 88 LEU A C 1
ATOM 675 O O . LEU A 1 88 ? 4.438 18.113 -6.291 1.00 96.62 88 LEU A O 1
ATOM 679 N N . ASP A 1 89 ? 4.799 16.277 -7.520 1.00 95.88 89 ASP A N 1
ATOM 680 C CA . ASP A 1 89 ? 3.387 15.871 -7.585 1.00 95.88 89 ASP A CA 1
ATOM 681 C C . ASP A 1 89 ? 2.893 15.246 -6.269 1.00 95.88 89 ASP A C 1
ATOM 683 O O . ASP A 1 89 ? 1.756 15.465 -5.839 1.00 95.88 89 ASP A O 1
ATOM 687 N N . PHE A 1 90 ? 3.737 14.437 -5.624 1.00 96.62 90 PHE A N 1
ATOM 688 C CA . PHE A 1 90 ? 3.399 13.705 -4.403 1.00 96.62 90 PHE A CA 1
ATOM 689 C C . PHE A 1 90 ? 4.641 13.351 -3.577 1.00 96.62 90 PHE A C 1
ATOM 691 O O . PHE A 1 90 ? 5.769 13.394 -4.055 1.00 96.62 90 PHE A O 1
ATOM 698 N N . HIS A 1 91 ? 4.440 12.989 -2.311 1.00 96.12 91 HIS A N 1
ATOM 699 C CA . HIS A 1 91 ? 5.525 12.655 -1.385 1.00 96.12 91 HIS A CA 1
ATOM 700 C C . HIS A 1 91 ? 5.846 11.158 -1.409 1.00 96.12 91 HIS A C 1
ATOM 702 O O . HIS A 1 91 ? 4.945 10.332 -1.257 1.00 96.12 91 HIS A O 1
ATOM 708 N N . LEU A 1 92 ? 7.127 10.807 -1.534 1.00 95.31 92 LEU A N 1
ATOM 709 C CA . LEU A 1 92 ? 7.639 9.457 -1.290 1.00 95.31 92 LEU A CA 1
ATOM 710 C C . LEU A 1 92 ? 8.303 9.474 0.088 1.00 95.31 92 LEU A C 1
ATOM 712 O O . LEU A 1 92 ? 9.358 10.082 0.253 1.00 95.31 92 LEU A O 1
ATOM 716 N N . PHE A 1 93 ? 7.666 8.872 1.091 1.00 93.19 93 PHE A N 1
ATOM 717 C CA . PHE A 1 93 ? 8.190 8.890 2.454 1.00 93.19 93 PHE A CA 1
ATOM 718 C C . PHE A 1 93 ? 8.752 7.548 2.888 1.00 93.19 93 PHE A C 1
ATOM 720 O O . PHE A 1 93 ? 8.289 6.492 2.457 1.00 93.19 93 PHE A O 1
ATOM 727 N N . GLN A 1 94 ? 9.714 7.620 3.802 1.00 91.38 94 GLN A N 1
ATOM 728 C CA . GLN A 1 94 ? 10.411 6.470 4.347 1.00 91.38 94 GLN A CA 1
ATOM 729 C C . GLN A 1 94 ? 10.033 6.253 5.817 1.00 91.38 94 GLN A C 1
ATOM 731 O O . GLN A 1 94 ? 10.409 7.025 6.704 1.00 91.38 94 GLN A O 1
ATOM 736 N N . SER A 1 95 ? 9.282 5.189 6.099 1.00 90.31 95 SER A N 1
ATOM 737 C CA . SER A 1 95 ? 8.935 4.800 7.471 1.00 90.31 95 SER A CA 1
ATOM 738 C C . SER A 1 95 ? 9.961 3.869 8.133 1.00 90.31 95 SER A C 1
ATOM 740 O O . SER A 1 95 ? 10.095 3.930 9.352 1.00 90.31 95 SER A O 1
ATOM 742 N N . GLY A 1 96 ? 10.732 3.087 7.370 1.00 84.31 96 GLY A N 1
ATOM 743 C CA . GLY A 1 96 ? 11.861 2.235 7.810 1.00 84.31 96 GLY A CA 1
ATOM 744 C C . GLY A 1 96 ? 12.944 2.215 6.717 1.00 84.31 96 GLY A C 1
ATOM 745 O O . GLY A 1 96 ? 12.721 2.811 5.690 1.00 84.31 96 GLY A O 1
ATOM 746 N N . GLN A 1 97 ? 14.144 1.652 6.821 1.00 78.75 97 GLN A N 1
ATOM 747 C CA . GLN A 1 97 ? 14.892 1.156 7.971 1.00 78.75 97 GLN A CA 1
ATOM 748 C C . GLN A 1 97 ? 16.025 2.156 8.278 1.00 78.75 97 GLN A C 1
ATOM 750 O O . GLN A 1 97 ? 17.175 1.963 7.900 1.00 78.75 97 GLN A O 1
ATOM 755 N N . ALA A 1 98 ? 15.720 3.279 8.931 1.00 63.47 98 ALA A N 1
ATOM 756 C CA . ALA A 1 98 ? 16.749 4.291 9.186 1.00 63.47 98 ALA A CA 1
ATOM 757 C C . ALA A 1 98 ? 17.714 3.850 10.307 1.00 63.47 98 ALA A C 1
ATOM 759 O O . ALA A 1 98 ? 17.283 3.607 11.439 1.00 63.47 98 ALA A O 1
ATOM 760 N N . GLY A 1 99 ? 19.020 3.829 10.019 1.00 56.06 99 GLY A N 1
ATOM 761 C CA . GLY A 1 99 ? 20.095 3.455 10.954 1.00 56.06 99 GLY A CA 1
ATOM 762 C C . GLY A 1 99 ? 20.490 4.510 12.005 1.00 56.06 99 GLY A C 1
ATOM 763 O O . GLY A 1 99 ? 21.506 4.343 12.671 1.00 56.06 99 GLY A O 1
ATOM 764 N N . GLY A 1 100 ? 19.732 5.602 12.175 1.00 54.09 100 GLY A N 1
ATOM 765 C CA . GLY A 1 100 ? 20.106 6.743 13.031 1.00 54.09 100 GLY A CA 1
ATOM 766 C C . GLY A 1 100 ? 19.139 7.033 14.189 1.00 54.09 100 GLY A C 1
ATOM 767 O O . GLY A 1 100 ? 17.921 6.960 14.018 1.00 54.09 100 GLY A O 1
ATOM 768 N N . ASN A 1 101 ? 19.708 7.385 15.351 1.00 53.41 101 ASN A N 1
ATOM 769 C CA . ASN A 1 101 ? 19.070 7.625 16.656 1.00 53.41 101 ASN A CA 1
ATOM 770 C C . ASN A 1 101 ? 17.862 8.591 16.668 1.00 53.41 101 ASN A C 1
ATOM 772 O O . ASN A 1 101 ? 17.926 9.706 16.161 1.00 53.41 101 ASN A O 1
ATOM 776 N N . SER A 1 102 ? 16.794 8.120 17.323 1.00 52.34 102 SER A N 1
ATOM 777 C CA . SER A 1 102 ? 15.955 8.711 18.389 1.00 52.34 102 SER A CA 1
ATOM 778 C C . SER A 1 102 ? 15.438 10.173 18.345 1.00 52.34 102 SER A C 1
ATOM 780 O O . SER A 1 102 ? 14.528 10.494 19.090 1.00 52.34 102 SER A O 1
ATOM 782 N N . GLY A 1 103 ? 15.858 11.068 17.456 1.00 54.81 103 GLY A N 1
ATOM 783 C CA . GLY A 1 103 ? 15.449 12.487 17.476 1.00 54.81 103 GLY A CA 1
ATOM 784 C C . GLY A 1 103 ? 14.061 12.848 16.913 1.00 54.81 103 GLY A C 1
ATOM 785 O O . GLY A 1 103 ? 13.927 13.926 16.345 1.00 54.81 103 GLY A O 1
ATOM 786 N N . GLU A 1 104 ? 13.041 11.989 17.015 1.00 62.25 104 GLU A N 1
ATOM 787 C CA . GLU A 1 104 ? 11.724 12.226 16.393 1.00 62.25 104 GLU A CA 1
ATOM 788 C C . GLU A 1 104 ? 10.595 12.360 17.416 1.00 62.25 104 GLU A C 1
ATOM 790 O O . GLU A 1 104 ? 9.954 11.367 17.765 1.00 62.25 104 GLU A O 1
ATOM 795 N N . PRO A 1 105 ? 10.302 13.574 17.901 1.00 59.03 105 PRO A N 1
ATOM 796 C CA . PRO A 1 105 ? 9.102 13.819 18.689 1.00 59.03 105 PRO A CA 1
ATOM 797 C C . PRO A 1 105 ? 7.841 13.358 17.935 1.00 59.03 105 PRO A C 1
ATOM 799 O O . PRO A 1 105 ? 7.804 13.475 16.719 1.00 59.03 105 PRO A O 1
ATOM 802 N N . PRO A 1 106 ? 6.797 12.841 18.604 1.00 60.78 106 PRO A N 1
ATOM 803 C CA . PRO A 1 106 ? 6.755 12.529 20.030 1.00 60.78 106 PRO A CA 1
ATOM 804 C C . PRO A 1 106 ? 7.471 11.212 20.394 1.00 60.78 106 PRO A C 1
ATOM 806 O O . PRO A 1 106 ? 7.661 10.948 21.574 1.00 60.78 106 PRO A O 1
ATOM 809 N N . CYS A 1 107 ? 7.903 10.400 19.419 1.00 72.31 107 CYS A N 1
ATOM 810 C CA . CYS A 1 107 ? 8.509 9.083 19.648 1.00 72.31 107 CYS A CA 1
ATOM 811 C C . CYS A 1 107 ? 10.030 9.023 19.550 1.00 72.31 107 CYS A C 1
ATOM 813 O O . CYS A 1 107 ? 10.610 8.398 18.659 1.00 72.31 107 CYS A O 1
ATOM 815 N N . ASN A 1 108 ? 10.664 9.570 20.585 1.00 74.44 108 ASN A N 1
ATOM 816 C CA . ASN A 1 108 ? 12.092 9.441 20.840 1.00 74.44 108 ASN A CA 1
ATOM 817 C C . ASN A 1 108 ? 12.396 8.128 21.585 1.00 74.44 108 ASN A C 1
ATOM 819 O O . ASN A 1 108 ? 12.523 8.094 22.805 1.00 74.44 108 ASN A O 1
ATOM 823 N N . THR A 1 109 ? 12.452 7.016 20.850 1.00 76.81 109 THR A N 1
ATOM 824 C CA . THR A 1 109 ? 12.762 5.684 21.400 1.00 76.81 109 THR A CA 1
ATOM 825 C C . THR A 1 109 ? 13.822 4.979 20.566 1.00 76.81 109 THR A C 1
ATOM 827 O O . THR A 1 109 ? 13.855 5.130 19.345 1.00 76.81 109 THR A O 1
ATOM 830 N N . SER A 1 110 ? 14.681 4.176 21.201 1.00 76.44 110 SER A N 1
ATOM 831 C CA . SER A 1 110 ? 15.651 3.307 20.519 1.00 76.44 110 SER A CA 1
ATOM 832 C C . SER A 1 110 ? 14.993 2.087 19.861 1.00 76.44 110 SER A C 1
ATOM 834 O O . SER A 1 110 ? 15.580 1.498 18.948 1.00 76.44 110 SER A O 1
ATOM 836 N N . ASN A 1 111 ? 13.741 1.772 20.210 1.00 81.81 111 ASN A N 1
ATOM 837 C CA . ASN A 1 111 ? 12.993 0.665 19.623 1.00 81.81 111 ASN A CA 1
ATOM 838 C C . ASN A 1 111 ? 12.546 0.979 18.180 1.00 81.81 111 ASN A C 1
ATOM 840 O O . ASN A 1 111 ? 11.698 1.843 17.946 1.00 81.81 111 ASN A O 1
ATOM 844 N N . GLN A 1 112 ? 13.116 0.253 17.215 1.00 82.81 112 GLN A N 1
ATOM 845 C CA . GLN A 1 112 ? 12.860 0.424 15.783 1.00 82.81 112 GLN A CA 1
ATOM 846 C C . GLN A 1 112 ? 11.382 0.229 15.412 1.00 82.81 112 GLN A C 1
ATOM 848 O O . GLN A 1 112 ? 10.803 1.084 14.744 1.00 82.81 112 GLN A O 1
ATOM 853 N N . LEU A 1 113 ? 10.736 -0.827 15.917 1.00 85.75 113 LEU A N 1
ATOM 854 C CA . LEU A 1 113 ? 9.333 -1.122 15.611 1.00 85.75 113 LEU A CA 1
ATOM 855 C C . LEU A 1 113 ? 8.399 0.023 16.009 1.00 85.75 113 LEU A C 1
ATOM 857 O O . LEU A 1 113 ? 7.506 0.387 15.242 1.00 85.75 113 LEU A O 1
ATOM 861 N N . GLN A 1 114 ? 8.610 0.611 17.187 1.00 87.81 114 GLN A N 1
ATOM 862 C CA . GLN A 1 114 ? 7.774 1.716 17.664 1.00 87.81 114 GLN A CA 1
ATOM 863 C C . GLN A 1 114 ? 7.952 2.959 16.790 1.00 87.81 114 GLN A C 1
ATOM 865 O O . GLN A 1 114 ? 6.970 3.606 16.432 1.00 87.81 114 GLN A O 1
ATOM 870 N N . ARG A 1 115 ? 9.192 3.268 16.384 1.00 86.25 115 ARG A N 1
ATOM 871 C CA . ARG A 1 115 ? 9.461 4.391 15.474 1.00 86.25 115 ARG A CA 1
ATOM 872 C C . ARG A 1 115 ? 8.814 4.178 14.113 1.00 86.25 115 ARG A C 1
ATOM 874 O O . ARG A 1 115 ? 8.127 5.068 13.623 1.00 86.25 115 ARG A O 1
ATOM 881 N N . PHE A 1 116 ? 8.997 3.008 13.511 1.00 88.75 116 PHE A N 1
ATOM 882 C CA . PHE A 1 116 ? 8.535 2.754 12.147 1.00 88.75 116 PHE A CA 1
ATOM 883 C C . PHE A 1 116 ? 7.013 2.690 12.054 1.00 88.75 116 PHE A C 1
ATOM 885 O O . PHE A 1 116 ? 6.431 3.272 11.143 1.00 88.75 116 PHE A O 1
ATOM 892 N N . THR A 1 117 ? 6.348 2.073 13.034 1.00 90.94 117 THR A N 1
ATOM 893 C CA . THR A 1 117 ? 4.877 2.080 13.111 1.00 90.94 117 THR A CA 1
ATOM 894 C C . THR A 1 117 ? 4.326 3.479 13.395 1.00 90.94 117 THR A C 1
ATOM 896 O O . THR A 1 117 ? 3.342 3.883 12.772 1.00 90.94 117 THR A O 1
ATOM 899 N N . ASN A 1 118 ? 4.999 4.273 14.238 1.00 90.50 118 ASN A N 1
ATOM 900 C CA . ASN A 1 118 ? 4.643 5.677 14.433 1.00 90.50 118 ASN A CA 1
ATOM 901 C C . ASN A 1 118 ? 4.796 6.492 13.139 1.00 90.50 118 ASN A C 1
ATOM 903 O O . ASN A 1 118 ? 3.849 7.165 12.749 1.00 90.50 118 ASN A O 1
ATOM 907 N N . ARG A 1 119 ? 5.931 6.399 12.434 1.00 90.12 119 ARG A N 1
ATOM 908 C CA . ARG A 1 119 ? 6.169 7.079 11.145 1.00 90.12 119 ARG A CA 1
ATOM 909 C C . ARG A 1 119 ? 5.150 6.678 10.091 1.00 90.12 119 ARG A C 1
ATOM 911 O O . ARG A 1 119 ? 4.557 7.549 9.458 1.00 90.12 119 ARG A O 1
ATOM 918 N N . ALA A 1 120 ? 4.912 5.372 9.949 1.00 94.00 120 ALA A N 1
ATOM 919 C CA . ALA A 1 120 ? 3.950 4.823 9.004 1.00 94.00 120 ALA A CA 1
ATOM 920 C C . ALA A 1 120 ? 2.564 5.453 9.182 1.00 94.00 120 ALA A C 1
ATOM 922 O O . ALA A 1 120 ? 1.889 5.671 8.185 1.00 94.00 120 ALA A O 1
ATOM 923 N N . ARG A 1 121 ? 2.170 5.798 10.414 1.00 94.00 121 ARG A N 1
ATOM 924 C CA . ARG A 1 121 ? 0.912 6.485 10.731 1.00 94.00 121 ARG A CA 1
ATOM 925 C C . ARG A 1 121 ? 1.016 8.013 10.633 1.00 94.00 121 ARG A C 1
ATOM 927 O O . ARG A 1 121 ? 0.193 8.649 9.987 1.00 94.00 121 ARG A O 1
ATOM 934 N N . GLN A 1 122 ? 2.003 8.622 11.283 1.00 91.06 122 GLN A N 1
ATOM 935 C CA . GLN A 1 122 ? 2.064 10.071 11.507 1.00 91.06 122 GLN A CA 1
ATOM 936 C C . GLN A 1 122 ? 2.520 10.876 10.293 1.00 91.06 122 GLN A C 1
ATOM 938 O O . GLN A 1 122 ? 2.031 11.987 10.099 1.00 91.06 122 GLN A O 1
ATOM 943 N N . ILE A 1 123 ? 3.417 10.340 9.459 1.00 91.75 123 ILE A N 1
ATOM 944 C CA . ILE A 1 123 ? 3.855 11.035 8.241 1.00 91.75 123 ILE A CA 1
ATOM 945 C C . ILE A 1 123 ? 2.664 11.304 7.310 1.00 91.75 123 ILE A C 1
ATOM 947 O O . ILE A 1 123 ? 2.391 12.473 7.035 1.00 91.75 123 ILE A O 1
ATOM 951 N N . PRO A 1 124 ? 1.882 10.297 6.872 1.00 94.25 124 PRO A N 1
ATOM 952 C CA . PRO A 1 124 ? 0.763 10.559 5.970 1.00 94.25 124 PRO A CA 1
ATOM 953 C C . PRO A 1 124 ? -0.378 11.347 6.636 1.00 94.25 124 PRO A C 1
ATOM 955 O O . PRO A 1 124 ? -1.083 12.078 5.939 1.00 94.25 124 PRO A O 1
ATOM 958 N N . LEU A 1 125 ? -0.556 11.267 7.966 1.00 92.69 125 LEU A N 1
ATOM 959 C CA . LEU A 1 125 ? -1.467 12.159 8.705 1.00 92.69 125 LEU A CA 1
ATOM 960 C C . LEU A 1 125 ? -1.048 13.628 8.583 1.00 92.69 125 LEU A C 1
ATOM 962 O O . LEU A 1 125 ? -1.897 14.466 8.284 1.00 92.69 125 LEU A O 1
ATOM 966 N N . SER A 1 126 ? 0.239 13.911 8.789 1.00 91.81 126 SER A N 1
ATOM 967 C CA . SER A 1 126 ? 0.812 15.256 8.719 1.00 91.81 126 SER A CA 1
ATOM 968 C C . SER A 1 126 ? 0.791 15.799 7.287 1.00 91.81 126 SER A C 1
ATOM 970 O O . SER A 1 126 ? 0.235 16.863 7.051 1.00 91.81 126 SER A O 1
ATOM 972 N N . LEU A 1 127 ? 1.254 15.038 6.289 1.00 93.25 127 LEU A N 1
ATOM 973 C CA . LEU A 1 127 ? 1.334 15.501 4.893 1.00 93.25 127 LEU A CA 1
ATOM 974 C C . LEU A 1 127 ? -0.015 15.941 4.297 1.00 93.25 127 LEU A C 1
ATOM 976 O O . LEU A 1 127 ? -0.054 16.806 3.425 1.00 93.25 127 LEU A O 1
ATOM 980 N N . ARG A 1 128 ? -1.140 15.393 4.776 1.00 90.75 128 ARG A N 1
ATOM 981 C CA . ARG A 1 128 ? -2.479 15.818 4.327 1.00 90.75 128 ARG A CA 1
ATOM 982 C C . ARG A 1 128 ? -2.901 17.203 4.815 1.00 90.75 128 ARG A C 1
ATOM 984 O O . ARG A 1 128 ? -3.879 17.739 4.288 1.00 90.75 128 ARG A O 1
ATOM 991 N N . THR A 1 129 ? -2.241 17.748 5.835 1.00 90.75 129 THR A N 1
ATOM 992 C CA . THR A 1 129 ? -2.529 19.097 6.342 1.00 90.75 129 THR A CA 1
ATOM 993 C C . THR A 1 129 ? -1.815 20.174 5.531 1.00 90.75 129 THR A C 1
ATOM 995 O O . THR A 1 129 ? -2.169 21.346 5.643 1.00 90.75 129 THR A O 1
ATOM 998 N N . TYR A 1 130 ? -0.853 19.787 4.689 1.00 93.06 130 TYR A N 1
ATOM 999 C CA . TYR A 1 130 ? -0.076 20.717 3.886 1.00 93.06 130 TYR A CA 1
ATOM 1000 C C . TYR A 1 130 ? -0.928 21.264 2.725 1.00 93.06 130 TYR A C 1
ATOM 1002 O O . TYR A 1 130 ? -1.882 20.622 2.265 1.00 93.06 130 TYR A O 1
ATOM 1010 N N . SER A 1 131 ? -0.587 22.469 2.259 1.00 91.62 131 SER A N 1
ATOM 1011 C CA . SER A 1 131 ? -1.297 23.17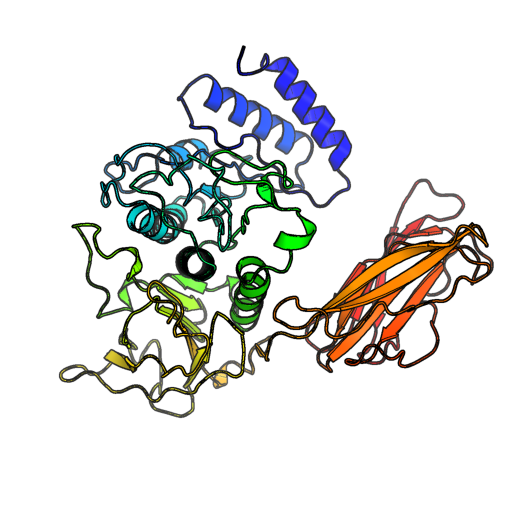3 1.189 1.00 91.62 131 SER A CA 1
ATOM 1012 C C . SER A 1 131 ? -0.329 23.608 0.077 1.00 91.62 131 SER A C 1
ATOM 1014 O O . SER A 1 131 ? 0.681 24.240 0.398 1.00 91.62 131 SER A O 1
ATOM 1016 N N . PRO A 1 132 ? -0.639 23.347 -1.210 1.00 94.69 132 PRO A N 1
ATOM 1017 C CA . PRO A 1 132 ? -1.798 22.595 -1.704 1.00 94.69 132 PRO A CA 1
ATOM 1018 C C . PRO A 1 132 ? -1.717 21.103 -1.348 1.00 94.69 132 PRO A C 1
ATOM 1020 O O . PRO A 1 132 ? -0.638 20.543 -1.196 1.00 94.69 132 PRO A O 1
ATOM 1023 N N . ARG A 1 133 ? -2.862 20.419 -1.242 1.00 92.69 133 ARG A N 1
ATOM 1024 C CA . ARG A 1 133 ? -2.855 18.988 -0.898 1.00 92.69 133 ARG A CA 1
ATOM 1025 C C . ARG A 1 133 ? -2.135 18.176 -1.976 1.00 92.69 133 ARG A C 1
ATOM 1027 O O . ARG A 1 133 ? -2.589 18.126 -3.116 1.00 92.69 133 ARG A O 1
ATOM 1034 N N . LYS A 1 134 ? -1.070 17.486 -1.573 1.00 95.38 134 LYS A N 1
ATOM 1035 C CA . LYS A 1 134 ? -0.336 16.506 -2.380 1.00 95.38 134 LYS A CA 1
ATOM 1036 C C . LYS A 1 134 ? -0.512 15.121 -1.768 1.00 95.38 134 LYS A C 1
ATOM 1038 O O . LYS A 1 134 ? -0.631 14.984 -0.550 1.00 95.38 134 LYS A O 1
ATOM 1043 N N . GLY A 1 135 ? -0.565 14.092 -2.607 1.00 94.31 135 GLY A N 1
ATOM 1044 C CA . GLY A 1 135 ? -0.652 12.716 -2.124 1.00 94.31 135 GLY A CA 1
ATOM 1045 C C . GLY A 1 135 ? 0.650 12.260 -1.451 1.00 94.31 135 GLY A C 1
ATOM 1046 O O . GLY A 1 135 ? 1.673 12.942 -1.524 1.00 94.31 135 GLY A O 1
ATOM 1047 N N . SER A 1 136 ? 0.628 11.087 -0.816 1.00 95.81 136 SER A N 1
ATOM 1048 C CA . SER A 1 136 ? 1.831 10.451 -0.271 1.00 95.81 136 SER A CA 1
ATOM 1049 C C . SER A 1 136 ? 1.827 8.934 -0.461 1.00 95.81 136 SER A C 1
ATOM 1051 O O . SER A 1 136 ? 0.768 8.303 -0.476 1.00 95.81 136 SER A O 1
ATOM 1053 N N . VAL A 1 137 ? 3.019 8.357 -0.589 1.00 96.69 137 VAL A N 1
ATOM 1054 C CA . VAL A 1 137 ? 3.281 6.918 -0.698 1.00 96.69 137 VAL A CA 1
ATOM 1055 C C . VAL A 1 137 ? 4.354 6.562 0.322 1.00 96.69 137 VAL A C 1
ATOM 1057 O O . VAL A 1 137 ? 5.382 7.237 0.381 1.00 96.69 137 VAL A O 1
ATOM 1060 N N . ASN A 1 138 ? 4.134 5.504 1.107 1.00 96.00 138 ASN A N 1
ATOM 1061 C CA . ASN A 1 138 ? 5.205 4.931 1.926 1.00 96.00 138 ASN A CA 1
ATOM 1062 C C . ASN A 1 138 ? 6.123 4.139 0.991 1.00 96.00 138 ASN A C 1
ATOM 1064 O O . ASN A 1 138 ? 5.816 3.003 0.630 1.00 96.00 138 ASN A O 1
ATOM 1068 N N . ALA A 1 139 ? 7.165 4.799 0.505 1.00 94.81 139 ALA A N 1
ATOM 1069 C CA . ALA A 1 139 ? 8.023 4.307 -0.562 1.00 94.81 139 ALA A CA 1
ATOM 1070 C C . ALA A 1 139 ? 9.120 3.374 -0.048 1.00 94.81 139 ALA A C 1
ATOM 1072 O O . ALA A 1 139 ? 9.614 2.542 -0.804 1.00 94.81 139 ALA A O 1
ATOM 1073 N N . GLU A 1 140 ? 9.443 3.477 1.239 1.00 93.31 140 GLU A N 1
ATOM 1074 C CA . GLU A 1 140 ? 10.391 2.597 1.897 1.00 93.31 140 GLU A CA 1
ATOM 1075 C C . GLU A 1 140 ? 9.968 2.382 3.354 1.00 93.31 140 GLU A C 1
ATOM 1077 O O . GLU A 1 140 ? 10.027 3.260 4.220 1.00 93.31 140 GLU A O 1
ATOM 1082 N N . ALA A 1 141 ? 9.444 1.193 3.611 1.00 91.69 141 ALA A N 1
ATOM 1083 C CA . ALA A 1 141 ? 8.931 0.802 4.909 1.00 91.69 141 ALA A CA 1
ATOM 1084 C C . ALA A 1 141 ? 9.831 -0.243 5.568 1.00 91.69 141 ALA A C 1
ATOM 1086 O O . ALA A 1 141 ? 11.018 -0.359 5.275 1.00 91.69 141 ALA A O 1
ATOM 1087 N N . ILE A 1 142 ? 9.265 -1.007 6.495 1.00 89.31 142 ILE A N 1
ATOM 1088 C CA . ILE A 1 142 ? 9.935 -2.187 7.016 1.00 89.31 142 ILE A CA 1
ATOM 1089 C C . ILE A 1 142 ? 10.119 -3.196 5.875 1.00 89.31 142 ILE A C 1
ATOM 1091 O O . ILE A 1 142 ? 9.142 -3.594 5.236 1.00 89.31 142 ILE A O 1
ATOM 1095 N N . TYR A 1 143 ? 11.362 -3.613 5.637 1.00 89.12 143 TYR A N 1
ATOM 1096 C CA . TYR A 1 143 ? 11.680 -4.719 4.736 1.00 89.12 143 TYR A CA 1
ATOM 1097 C C . TYR A 1 143 ? 11.524 -6.069 5.429 1.00 89.12 143 TYR A C 1
ATOM 1099 O O . TYR A 1 143 ? 11.978 -6.220 6.557 1.00 89.12 143 TYR A O 1
ATOM 1107 N N . ASP A 1 144 ? 10.903 -7.030 4.744 1.00 89.25 144 ASP A N 1
ATOM 1108 C CA . ASP A 1 144 ? 10.793 -8.417 5.205 1.00 89.25 144 ASP A CA 1
ATOM 1109 C C . ASP A 1 144 ? 12.151 -9.119 5.134 1.00 89.25 144 ASP A C 1
ATOM 1111 O O . ASP A 1 144 ? 12.755 -9.199 4.061 1.00 89.25 144 ASP A O 1
ATOM 1115 N N . ASP A 1 145 ? 12.606 -9.658 6.259 1.00 84.94 145 ASP A N 1
ATOM 1116 C CA . ASP A 1 145 ? 13.809 -10.485 6.363 1.00 84.94 145 ASP A CA 1
ATOM 1117 C C . ASP A 1 145 ? 13.517 -11.880 6.946 1.00 84.94 145 ASP A C 1
ATOM 1119 O O . ASP A 1 145 ? 14.431 -12.602 7.350 1.00 84.94 145 ASP A O 1
ATOM 1123 N N . GLU A 1 146 ? 12.253 -12.322 6.930 1.00 84.75 146 GLU A N 1
ATOM 1124 C CA . GLU A 1 146 ? 11.855 -13.630 7.442 1.00 84.75 146 GLU A CA 1
ATOM 1125 C C . GLU A 1 146 ? 12.656 -14.762 6.788 1.00 84.75 146 GLU A C 1
ATOM 1127 O O . GLU A 1 146 ? 12.766 -14.892 5.558 1.00 84.75 146 GLU A O 1
ATOM 1132 N N . GLY A 1 147 ? 13.238 -15.599 7.650 1.00 80.38 147 GLY A N 1
ATOM 1133 C CA . GLY A 1 147 ? 14.094 -16.723 7.283 1.00 80.38 147 GLY A CA 1
ATOM 1134 C C . GLY A 1 147 ? 15.464 -16.319 6.736 1.00 80.38 147 GLY A C 1
ATOM 1135 O O . GLY A 1 147 ? 16.097 -17.138 6.065 1.00 80.38 147 GLY A O 1
ATOM 1136 N N . ALA A 1 148 ? 15.879 -15.051 6.856 1.00 83.69 148 ALA A N 1
ATOM 1137 C CA . ALA A 1 148 ? 17.228 -14.646 6.478 1.00 83.69 148 ALA A CA 1
ATOM 1138 C C . ALA A 1 148 ? 18.225 -15.360 7.396 1.00 83.69 148 ALA A C 1
ATOM 1140 O O . ALA A 1 148 ? 18.000 -15.495 8.599 1.00 83.69 148 ALA A O 1
ATOM 1141 N N . VAL A 1 149 ? 19.303 -15.875 6.812 1.00 85.50 149 VAL A N 1
ATOM 1142 C CA . VAL A 1 149 ? 20.314 -16.636 7.548 1.00 85.50 149 VAL A CA 1
ATOM 1143 C C . VAL A 1 149 ? 21.469 -15.699 7.840 1.00 85.50 149 VAL A C 1
ATOM 1145 O O . VAL A 1 149 ? 21.973 -15.059 6.924 1.00 85.50 149 VAL A O 1
ATOM 1148 N N . LEU A 1 150 ? 21.898 -15.604 9.096 1.00 86.25 150 LEU A N 1
ATOM 1149 C CA . LEU A 1 150 ? 23.061 -14.792 9.447 1.00 86.25 150 LEU A CA 1
ATOM 1150 C C . LEU A 1 150 ? 24.343 -15.401 8.866 1.00 86.25 150 LEU A C 1
ATOM 1152 O O . LEU A 1 150 ? 24.518 -16.623 8.810 1.00 86.25 150 LEU A O 1
ATOM 1156 N N . ILE A 1 151 ? 25.262 -14.542 8.441 1.00 85.19 151 ILE A N 1
ATOM 1157 C CA . ILE A 1 151 ? 26.637 -14.937 8.141 1.00 85.19 151 ILE A CA 1
ATOM 1158 C C . ILE A 1 151 ? 27.239 -15.518 9.435 1.00 85.19 151 ILE A C 1
ATOM 1160 O O . ILE A 1 151 ? 27.045 -14.932 10.502 1.00 85.19 151 ILE A O 1
ATOM 1164 N N . PRO A 1 152 ? 27.943 -16.668 9.396 1.00 87.62 152 PRO A N 1
ATOM 1165 C CA . PRO A 1 152 ? 28.509 -17.265 10.602 1.00 87.62 152 PRO A CA 1
ATOM 1166 C C . PRO A 1 152 ? 29.374 -16.266 11.383 1.00 87.62 152 PRO A C 1
ATOM 1168 O O . PRO A 1 152 ? 30.273 -15.647 10.821 1.00 87.62 152 PRO A O 1
ATOM 1171 N N . GLY A 1 153 ? 29.092 -16.111 12.678 1.00 83.88 153 GLY A N 1
ATOM 1172 C CA . GLY A 1 153 ? 29.786 -15.162 13.555 1.00 83.88 153 GLY A CA 1
ATOM 1173 C C . GLY A 1 153 ? 29.192 -13.749 13.594 1.00 83.88 153 GLY A C 1
ATOM 1174 O O . GLY A 1 153 ? 29.582 -12.979 14.466 1.00 83.88 153 GLY A O 1
ATOM 1175 N N . GLN A 1 154 ? 28.229 -13.419 12.725 1.00 82.81 154 GLN A N 1
ATOM 1176 C CA . GLN A 1 154 ? 27.464 -12.175 12.824 1.00 82.81 154 GLN A CA 1
ATOM 1177 C C . GLN A 1 154 ? 26.291 -12.316 13.795 1.00 82.81 154 GLN A C 1
ATOM 1179 O O . GLN A 1 154 ? 25.670 -13.375 13.918 1.00 82.81 154 GLN A O 1
ATOM 1184 N N . THR A 1 155 ? 25.959 -11.216 14.463 1.00 74.88 155 THR A N 1
ATOM 1185 C CA . THR A 1 155 ? 24.753 -11.080 15.281 1.00 74.88 155 THR A CA 1
ATOM 1186 C C . THR A 1 155 ? 23.868 -9.988 14.705 1.00 74.88 155 THR A C 1
ATOM 1188 O O . THR A 1 155 ? 24.338 -9.049 14.063 1.00 74.88 155 THR A O 1
ATOM 1191 N N . LEU A 1 156 ? 22.560 -10.099 14.935 1.00 70.00 156 LEU A N 1
ATOM 1192 C CA . LEU A 1 156 ? 21.685 -8.967 14.678 1.00 70.00 156 LEU A CA 1
ATOM 1193 C C . LEU A 1 156 ? 22.073 -7.800 15.595 1.00 70.00 156 LEU A C 1
ATOM 1195 O O . LEU A 1 156 ? 22.387 -8.030 16.770 1.00 70.00 156 LEU A O 1
ATOM 1199 N N . PRO A 1 157 ? 21.993 -6.550 15.109 1.00 59.50 157 PRO A N 1
ATOM 1200 C CA . PRO A 1 157 ? 22.008 -5.388 15.983 1.00 59.50 157 PRO A CA 1
ATOM 1201 C C . PRO A 1 157 ? 21.014 -5.582 17.135 1.00 59.50 157 PRO A C 1
ATOM 1203 O O . PRO A 1 157 ? 19.914 -6.092 16.930 1.00 59.50 157 PRO A O 1
ATOM 1206 N N . SER A 1 158 ? 21.355 -5.143 18.347 1.00 55.50 158 SER A N 1
ATOM 1207 C CA . SER A 1 158 ? 20.513 -5.315 19.548 1.00 55.50 158 SER A CA 1
ATOM 1208 C C . SER A 1 158 ? 19.115 -4.679 19.445 1.00 55.50 158 SER A C 1
ATOM 1210 O O . SER A 1 158 ? 18.245 -4.945 20.271 1.00 55.50 158 SER A O 1
ATOM 1212 N N . ASN A 1 159 ? 18.893 -3.840 18.432 1.00 53.44 159 ASN A N 1
ATOM 1213 C CA . ASN A 1 159 ? 17.635 -3.177 18.106 1.00 53.44 159 ASN A CA 1
ATOM 1214 C C . ASN A 1 159 ? 16.977 -3.677 16.805 1.00 53.44 159 ASN A C 1
ATOM 1216 O O . ASN A 1 159 ? 15.911 -3.162 16.461 1.00 53.44 159 ASN A O 1
ATOM 1220 N N . ALA A 1 160 ? 17.586 -4.634 16.098 1.00 55.72 160 ALA A N 1
ATOM 1221 C CA . ALA A 1 160 ? 17.022 -5.246 14.906 1.00 55.72 160 ALA A CA 1
ATOM 1222 C C . ALA A 1 160 ? 16.053 -6.359 15.315 1.00 55.72 160 ALA A C 1
ATOM 1224 O O . ALA A 1 160 ? 16.398 -7.292 16.041 1.00 55.72 160 ALA A O 1
ATOM 1225 N N . LEU A 1 161 ? 14.811 -6.239 14.860 1.00 62.81 161 LEU A N 1
ATOM 1226 C CA . LEU A 1 161 ? 13.836 -7.317 14.928 1.00 62.81 161 LEU A CA 1
ATOM 1227 C C . LEU A 1 161 ? 13.900 -8.073 13.606 1.00 62.81 161 LEU A C 1
ATOM 1229 O O . LEU A 1 161 ? 14.001 -7.426 12.570 1.00 62.81 161 LEU A O 1
ATOM 1233 N N . TYR A 1 162 ? 13.762 -9.401 13.635 1.00 66.12 162 TYR A N 1
ATOM 1234 C CA . TYR A 1 162 ? 13.357 -10.119 12.428 1.00 66.12 162 TYR A CA 1
ATOM 1235 C C . TYR A 1 162 ? 11.999 -9.558 11.995 1.00 66.12 162 TYR A C 1
ATOM 1237 O O . TYR A 1 162 ? 10.976 -9.702 12.682 1.00 66.12 162 TYR A O 1
ATOM 1245 N N . TYR A 1 163 ? 12.016 -8.835 10.890 1.00 79.12 163 TYR A N 1
ATOM 1246 C CA . TYR A 1 163 ? 10.872 -8.198 10.290 1.00 79.12 163 TYR A CA 1
ATOM 1247 C C . TYR A 1 163 ? 10.111 -9.237 9.487 1.00 79.12 163 TYR A C 1
ATOM 1249 O O . TYR A 1 163 ? 10.369 -9.481 8.319 1.00 79.12 163 TYR A O 1
ATOM 1257 N N . VAL A 1 164 ? 9.148 -9.852 10.163 1.00 85.81 164 VAL A N 1
ATOM 1258 C CA . VAL A 1 164 ? 8.245 -10.852 9.592 1.00 85.81 164 VAL A CA 1
ATOM 1259 C C . VAL A 1 164 ? 7.161 -10.212 8.708 1.00 85.81 164 VAL A C 1
ATOM 1261 O O . VAL A 1 164 ? 6.854 -9.024 8.884 1.00 85.81 164 VAL A O 1
ATOM 1264 N N . PRO A 1 165 ? 6.476 -10.989 7.844 1.00 89.06 165 PRO A N 1
ATOM 1265 C CA . PRO A 1 165 ? 5.379 -10.510 6.999 1.00 89.06 165 PRO A CA 1
ATOM 1266 C C . PRO A 1 165 ? 4.322 -9.672 7.734 1.00 89.06 165 PRO A C 1
ATOM 1268 O O . PRO A 1 165 ? 3.813 -8.694 7.187 1.00 89.06 165 PRO A O 1
ATOM 1271 N N . TYR A 1 166 ? 4.034 -9.981 9.004 1.00 90.44 166 TYR A N 1
ATOM 1272 C CA . TYR A 1 166 ? 3.141 -9.170 9.836 1.00 90.44 166 TYR A CA 1
ATOM 1273 C C . TYR A 1 166 ? 3.579 -7.707 9.954 1.00 90.44 166 TYR A C 1
ATOM 1275 O O . TYR A 1 166 ? 2.745 -6.813 9.839 1.00 90.44 166 TYR A O 1
ATOM 1283 N N . ARG A 1 167 ? 4.872 -7.428 10.145 1.00 90.31 167 ARG A N 1
ATOM 1284 C CA . ARG A 1 167 ? 5.359 -6.048 10.298 1.00 90.31 167 ARG A CA 1
ATOM 1285 C C . ARG A 1 167 ? 5.239 -5.257 9.002 1.00 90.31 167 ARG A C 1
ATOM 1287 O O . ARG A 1 167 ? 4.872 -4.087 9.061 1.00 90.31 167 ARG A O 1
ATOM 1294 N N . VAL A 1 168 ? 5.423 -5.916 7.857 1.00 93.50 168 VAL A N 1
ATOM 1295 C CA . VAL A 1 168 ? 5.157 -5.332 6.535 1.00 93.50 168 VAL A CA 1
ATOM 1296 C C . VAL A 1 168 ? 3.676 -4.987 6.378 1.00 93.50 168 VAL A C 1
ATOM 1298 O O . VAL A 1 168 ? 3.346 -3.855 6.026 1.00 93.50 168 VAL A O 1
ATOM 1301 N N . ARG A 1 169 ? 2.761 -5.919 6.694 1.00 94.25 169 ARG A N 1
ATOM 1302 C CA . ARG A 1 169 ? 1.311 -5.636 6.678 1.00 94.25 169 ARG A CA 1
ATOM 1303 C C . ARG A 1 169 ? 0.955 -4.490 7.610 1.00 94.25 169 ARG A C 1
ATOM 1305 O O . ARG A 1 169 ? 0.224 -3.584 7.218 1.00 94.25 169 ARG A O 1
ATOM 1312 N N . GLN A 1 170 ? 1.510 -4.498 8.814 1.00 94.94 170 GLN A N 1
ATOM 1313 C CA . GLN A 1 170 ? 1.265 -3.483 9.821 1.00 94.94 170 GLN A CA 1
ATOM 1314 C C . GLN A 1 170 ? 1.624 -2.087 9.319 1.00 94.94 170 GLN A C 1
ATOM 1316 O O . GLN A 1 170 ? 0.766 -1.209 9.353 1.00 94.94 170 GLN A O 1
ATOM 1321 N N . THR A 1 171 ? 2.833 -1.864 8.799 1.00 95.69 171 THR A N 1
ATOM 1322 C CA . THR A 1 171 ? 3.194 -0.552 8.241 1.00 95.69 171 THR A CA 1
ATOM 1323 C C . THR A 1 171 ? 2.374 -0.204 7.003 1.00 95.69 171 THR A C 1
ATOM 1325 O O . THR A 1 171 ? 2.025 0.962 6.828 1.00 95.69 171 THR A O 1
ATOM 1328 N N . ALA A 1 172 ? 1.983 -1.189 6.192 1.00 97.56 172 ALA A N 1
ATOM 1329 C CA . ALA A 1 172 ? 1.159 -0.954 5.013 1.00 97.56 172 ALA A CA 1
ATOM 1330 C C . ALA A 1 172 ? -0.254 -0.456 5.355 1.00 97.56 172 ALA A C 1
ATOM 1332 O O . ALA A 1 172 ? -0.684 0.580 4.837 1.00 97.56 172 ALA A O 1
ATOM 1333 N N . TYR A 1 173 ? -0.963 -1.126 6.269 1.00 98.00 173 TYR A N 1
ATOM 1334 C CA . TYR A 1 173 ? -2.287 -0.681 6.719 1.00 98.00 173 TYR A CA 1
ATOM 1335 C C . TYR A 1 173 ? -2.222 0.606 7.539 1.00 98.00 173 TYR A C 1
ATOM 1337 O O . TYR A 1 173 ? -3.068 1.482 7.350 1.00 98.00 173 TYR A O 1
ATOM 1345 N N . LEU A 1 174 ? -1.208 0.757 8.403 1.00 98.00 174 LEU A N 1
ATOM 1346 C CA . LEU A 1 174 ? -0.992 1.998 9.147 1.00 98.00 174 LEU A CA 1
ATOM 1347 C C . LEU A 1 174 ? -0.821 3.177 8.196 1.00 98.00 174 LEU A C 1
ATOM 1349 O O . LEU A 1 174 ? -1.476 4.189 8.405 1.00 98.00 174 LEU A O 1
ATOM 1353 N N . SER A 1 175 ? -0.020 3.052 7.136 1.00 97.81 175 SER A N 1
ATOM 1354 C CA . SER A 1 175 ? 0.171 4.130 6.162 1.00 97.81 175 SER A CA 1
ATOM 1355 C C . SER A 1 175 ? -1.061 4.436 5.338 1.00 97.81 175 SER A C 1
ATOM 1357 O O . SER A 1 175 ? -1.472 5.594 5.253 1.00 97.81 175 SER A O 1
ATOM 1359 N N . THR A 1 176 ? -1.678 3.413 4.763 1.00 97.31 176 THR A N 1
ATOM 1360 C CA . THR A 1 176 ? -2.797 3.594 3.833 1.00 97.31 176 THR A CA 1
ATOM 1361 C C . THR A 1 176 ? -4.044 4.155 4.521 1.00 97.31 176 THR A C 1
ATOM 1363 O O . THR A 1 176 ? -4.571 5.185 4.104 1.00 97.31 176 THR A O 1
ATOM 1366 N N . LEU A 1 177 ? -4.464 3.585 5.657 1.00 97.75 177 LEU A N 1
ATOM 1367 C CA . LEU A 1 177 ? -5.586 4.115 6.455 1.00 97.75 177 LEU A CA 1
ATOM 1368 C C . LEU A 1 177 ? -5.232 5.366 7.264 1.00 97.75 177 LEU A C 1
ATOM 1370 O O . LEU A 1 177 ? -6.114 5.957 7.891 1.00 97.75 177 LEU A O 1
ATOM 1374 N N . SER A 1 178 ? -3.970 5.787 7.223 1.00 97.12 178 SER A N 1
ATOM 1375 C CA . SER A 1 178 ? -3.529 7.104 7.669 1.00 97.12 178 SER A CA 1
ATOM 1376 C C . SER A 1 178 ? -3.329 8.072 6.517 1.00 97.12 178 SER A C 1
ATOM 1378 O O . SER A 1 178 ? -2.782 9.137 6.765 1.00 97.12 178 SER A O 1
ATOM 1380 N N . GLY A 1 179 ? -3.809 7.763 5.306 1.00 94.94 179 GLY A N 1
ATOM 1381 C CA . GLY A 1 179 ? -3.942 8.690 4.179 1.00 94.94 179 GLY A CA 1
ATOM 1382 C C . GLY A 1 179 ? -2.844 8.628 3.119 1.00 94.94 179 GLY A C 1
ATOM 1383 O O . GLY A 1 179 ? -2.835 9.486 2.236 1.00 94.94 179 GLY A O 1
ATOM 1384 N N . ALA A 1 180 ? -1.941 7.647 3.180 1.00 96.31 180 ALA A N 1
ATOM 1385 C CA . ALA A 1 180 ? -1.095 7.319 2.037 1.00 96.31 180 ALA A CA 1
ATOM 1386 C C . ALA A 1 180 ? -1.942 6.624 0.959 1.00 96.31 180 ALA A C 1
ATOM 1388 O O . ALA A 1 180 ? -2.741 5.741 1.266 1.00 96.31 180 ALA A O 1
ATOM 1389 N N . PHE A 1 181 ? -1.761 6.984 -0.310 1.00 93.38 181 PHE A N 1
ATOM 1390 C CA . PHE A 1 181 ? -2.472 6.335 -1.418 1.00 93.38 181 PHE A CA 1
ATOM 1391 C C . PHE A 1 181 ? -1.714 5.121 -1.978 1.00 93.38 181 PHE A C 1
ATOM 1393 O O . PHE A 1 181 ? -2.220 4.433 -2.861 1.00 93.38 181 PHE A O 1
ATOM 1400 N N . GLY A 1 182 ? -0.508 4.850 -1.471 1.00 92.06 182 GLY A N 1
ATOM 1401 C CA . GLY A 1 182 ? 0.326 3.735 -1.904 1.00 92.06 182 GLY A CA 1
ATOM 1402 C C . GLY A 1 182 ? 1.313 3.271 -0.836 1.00 92.06 182 GLY A C 1
ATOM 1403 O O . GLY A 1 182 ? 1.576 3.967 0.151 1.00 92.06 182 GLY A O 1
ATOM 1404 N N . TYR A 1 183 ? 1.865 2.084 -1.069 1.00 95.50 183 TYR A N 1
ATOM 1405 C CA . TYR A 1 183 ? 2.869 1.431 -0.237 1.00 95.50 183 TYR A CA 1
ATOM 1406 C C . TYR A 1 183 ? 3.793 0.588 -1.121 1.00 95.50 183 TYR A C 1
ATOM 1408 O O . TYR A 1 183 ? 3.304 -0.136 -1.990 1.00 95.50 183 TYR A O 1
ATOM 1416 N N . THR A 1 184 ? 5.098 0.646 -0.873 1.00 94.19 184 THR A N 1
ATOM 1417 C CA . THR A 1 184 ? 6.099 -0.191 -1.543 1.00 94.19 184 THR A CA 1
ATOM 1418 C C . THR A 1 184 ? 6.614 -1.249 -0.573 1.00 94.19 184 THR A C 1
ATOM 1420 O O . THR A 1 184 ? 7.012 -0.944 0.551 1.00 94.19 184 THR A O 1
ATOM 1423 N N . VAL A 1 185 ? 6.614 -2.510 -1.006 1.00 92.62 185 VAL A N 1
ATOM 1424 C CA . VAL A 1 185 ? 7.186 -3.621 -0.237 1.00 92.62 185 VAL A CA 1
ATOM 1425 C C . VAL A 1 185 ? 8.667 -3.780 -0.555 1.00 92.62 185 VAL A C 1
ATOM 1427 O O . VAL A 1 185 ? 9.055 -3.748 -1.720 1.00 92.62 185 VAL A O 1
ATOM 1430 N N . GLY A 1 186 ? 9.486 -4.002 0.471 1.00 91.31 186 GLY A N 1
ATOM 1431 C CA . GLY A 1 186 ? 10.849 -4.496 0.300 1.00 91.31 186 GLY A CA 1
ATOM 1432 C C . GLY A 1 186 ? 11.013 -5.846 0.983 1.00 91.31 186 GLY A C 1
ATOM 1433 O O . GLY A 1 186 ? 10.451 -6.088 2.050 1.00 91.31 186 GLY A O 1
ATOM 1434 N N . VAL A 1 187 ? 11.751 -6.741 0.333 1.00 90.75 187 VAL A N 1
ATOM 1435 C CA . VAL A 1 187 ? 11.975 -8.117 0.789 1.00 90.75 187 VAL A CA 1
ATOM 1436 C C . VAL A 1 187 ? 13.433 -8.467 0.570 1.00 90.75 187 VAL A C 1
ATOM 1438 O O . VAL A 1 187 ? 13.977 -8.231 -0.512 1.00 90.75 187 VAL A O 1
ATOM 1441 N N . TYR A 1 188 ? 14.069 -9.023 1.592 1.00 88.44 188 TYR A N 1
ATOM 1442 C CA . TYR A 1 188 ? 15.437 -9.510 1.522 1.00 88.44 188 TYR A CA 1
ATOM 1443 C C . TYR A 1 188 ? 15.616 -10.528 0.388 1.00 88.44 188 TYR A C 1
ATOM 1445 O O . TYR A 1 188 ? 14.777 -11.414 0.202 1.00 88.44 188 TYR A O 1
ATOM 1453 N N . GLY A 1 189 ? 16.686 -10.399 -0.395 1.00 88.56 189 GLY A N 1
ATOM 1454 C CA . GLY A 1 189 ? 16.915 -11.146 -1.634 1.00 88.56 189 GLY A CA 1
ATOM 1455 C C . GLY A 1 189 ? 16.316 -10.487 -2.884 1.00 88.56 189 GLY A C 1
ATOM 1456 O O . GLY A 1 189 ? 16.763 -10.783 -3.989 1.00 88.56 189 GLY A O 1
ATOM 1457 N N . LEU A 1 190 ? 15.336 -9.578 -2.747 1.00 90.31 190 LEU A N 1
ATOM 1458 C CA . LEU A 1 190 ? 14.844 -8.755 -3.865 1.00 90.31 190 LEU A CA 1
ATOM 1459 C C . LEU A 1 190 ? 15.564 -7.413 -3.935 1.00 90.31 190 LEU A C 1
ATOM 1461 O O . LEU A 1 190 ? 16.107 -7.070 -4.982 1.00 90.31 190 LEU A O 1
ATOM 1465 N N . TRP A 1 191 ? 15.573 -6.651 -2.838 1.00 87.62 191 TRP A N 1
ATOM 1466 C CA . TRP A 1 191 ? 16.114 -5.286 -2.846 1.00 87.62 191 TRP A CA 1
ATOM 1467 C C . TRP A 1 191 ? 17.637 -5.255 -3.045 1.00 87.62 191 TRP A C 1
ATOM 1469 O O . TRP A 1 191 ? 18.163 -4.324 -3.650 1.00 87.62 191 TRP A O 1
ATOM 1479 N N . ASP A 1 192 ? 18.345 -6.286 -2.581 1.00 87.12 192 ASP A N 1
ATOM 1480 C CA . ASP A 1 192 ? 19.794 -6.454 -2.719 1.00 87.12 192 ASP A CA 1
ATOM 1481 C C . ASP A 1 192 ? 20.181 -7.319 -3.929 1.00 87.12 192 ASP A C 1
ATOM 1483 O O . ASP A 1 192 ? 21.355 -7.654 -4.100 1.00 87.12 192 ASP A O 1
ATOM 1487 N N . TRP A 1 193 ? 19.206 -7.708 -4.762 1.00 90.50 193 TRP A N 1
ATOM 1488 C CA . TRP A 1 193 ? 19.390 -8.626 -5.891 1.00 90.50 193 TRP A CA 1
ATOM 1489 C C . TRP A 1 193 ? 20.066 -9.951 -5.508 1.00 90.50 193 TRP A C 1
ATOM 1491 O O . TRP A 1 193 ? 20.791 -10.548 -6.305 1.00 90.50 193 TRP A O 1
ATOM 1501 N N . GLY A 1 194 ? 19.842 -10.401 -4.273 1.00 87.44 194 GLY A N 1
ATOM 1502 C CA . GLY A 1 194 ? 20.396 -11.636 -3.738 1.00 87.44 194 GLY A CA 1
ATOM 1503 C C . GLY A 1 194 ? 21.907 -11.651 -3.607 1.00 87.44 194 GLY A C 1
ATOM 1504 O O . GLY A 1 194 ? 22.504 -12.724 -3.587 1.00 87.44 194 GLY A O 1
ATOM 1505 N N . ARG A 1 195 ? 22.535 -10.476 -3.517 1.00 85.31 195 ARG A N 1
ATOM 1506 C CA . ARG A 1 195 ? 23.972 -10.361 -3.257 1.00 85.31 195 ARG A CA 1
ATOM 1507 C C . ARG A 1 195 ? 24.345 -10.785 -1.843 1.00 85.31 195 ARG A C 1
ATOM 1509 O O . ARG A 1 195 ? 25.497 -11.146 -1.625 1.00 85.31 195 ARG A O 1
ATOM 1516 N N . GLY A 1 196 ? 23.388 -10.768 -0.916 1.00 75.38 196 GLY A N 1
ATOM 1517 C CA . GLY A 1 196 ? 23.689 -10.826 0.501 1.00 75.38 196 GLY A CA 1
ATOM 1518 C C . GLY A 1 196 ? 24.246 -9.485 0.959 1.00 75.38 196 GLY A C 1
ATOM 1519 O O . GLY A 1 196 ? 25.127 -8.908 0.326 1.00 75.38 196 GLY A O 1
ATOM 1520 N N . ASN A 1 197 ? 23.721 -8.977 2.063 1.00 74.19 197 ASN A N 1
ATOM 1521 C CA . ASN A 1 197 ? 24.222 -7.779 2.716 1.00 74.19 197 ASN A CA 1
ATOM 1522 C C . ASN A 1 197 ? 24.397 -8.107 4.190 1.00 74.19 197 ASN A C 1
ATOM 1524 O O . ASN A 1 197 ? 23.508 -8.726 4.775 1.00 74.19 197 ASN A O 1
ATOM 1528 N N . ASP A 1 198 ? 25.536 -7.703 4.757 1.00 64.62 198 ASP A N 1
ATOM 1529 C CA . ASP A 1 198 ? 25.852 -7.837 6.183 1.00 64.62 198 ASP A CA 1
ATOM 1530 C C . ASP A 1 198 ? 24.638 -7.396 7.032 1.00 64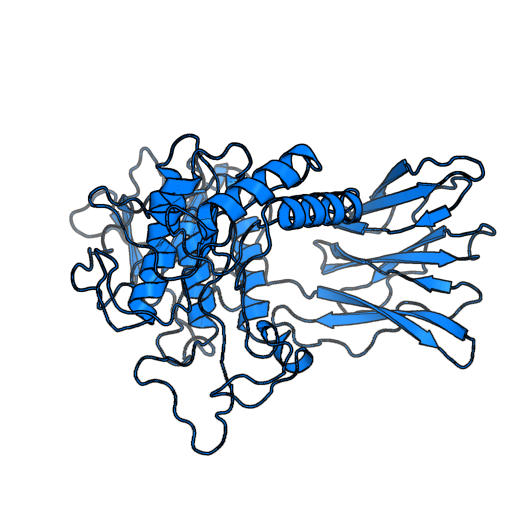.62 198 ASP A C 1
ATOM 1532 O O . ASP A 1 198 ? 24.139 -6.287 6.814 1.00 64.62 198 ASP A O 1
ATOM 1536 N N . PRO A 1 199 ? 24.089 -8.245 7.928 1.00 76.56 199 PRO A N 1
ATOM 1537 C CA . PRO A 1 199 ? 24.640 -9.503 8.454 1.00 76.56 199 PRO A CA 1
ATOM 1538 C C . PRO A 1 199 ? 24.123 -10.799 7.810 1.00 76.56 199 PRO A C 1
ATOM 1540 O O . PRO A 1 199 ? 24.338 -11.880 8.359 1.00 76.56 199 PRO A O 1
ATOM 1543 N N . TYR A 1 200 ? 23.432 -10.736 6.675 1.00 85.19 200 TYR A N 1
ATOM 1544 C CA . TYR A 1 200 ? 22.709 -11.865 6.091 1.00 85.19 200 TYR A CA 1
ATOM 1545 C C . TYR A 1 200 ? 23.429 -12.531 4.906 1.00 85.19 200 TYR A C 1
ATOM 1547 O O . TYR A 1 200 ? 23.986 -11.871 4.025 1.00 85.19 200 TYR A O 1
ATOM 1555 N N . GLN A 1 201 ? 23.355 -13.862 4.856 1.00 88.81 201 GLN A N 1
ATOM 1556 C CA . GLN A 1 201 ? 23.800 -14.689 3.736 1.00 88.81 201 GLN A CA 1
ATOM 1557 C C . GLN A 1 201 ? 22.900 -14.505 2.505 1.00 88.81 201 GLN A C 1
ATOM 1559 O O . GLN A 1 201 ? 21.679 -14.470 2.669 1.00 88.81 201 GLN A O 1
ATOM 1564 N N . PRO A 1 202 ? 23.469 -14.515 1.283 1.00 90.75 202 PRO A N 1
ATOM 1565 C CA . PRO A 1 202 ? 22.730 -14.351 0.032 1.00 90.75 202 PRO A CA 1
ATOM 1566 C C . PRO A 1 202 ? 21.450 -15.194 -0.072 1.00 90.75 202 PRO A C 1
ATOM 1568 O O . PRO A 1 202 ? 21.455 -16.398 0.185 1.00 90.75 202 PRO A O 1
ATOM 1571 N N . ARG A 1 203 ? 20.363 -14.574 -0.542 1.00 89.31 203 ARG A N 1
ATOM 1572 C CA . ARG A 1 203 ? 19.113 -15.247 -0.927 1.00 89.31 203 ARG A CA 1
ATOM 1573 C C . ARG A 1 203 ? 18.736 -14.843 -2.342 1.00 89.31 203 ARG A C 1
ATOM 1575 O O . ARG A 1 203 ? 18.633 -13.656 -2.618 1.00 89.31 203 ARG A O 1
ATOM 1582 N N . THR A 1 204 ? 18.479 -15.801 -3.229 1.00 89.50 204 THR A N 1
ATOM 1583 C CA . THR A 1 204 ? 18.180 -15.464 -4.627 1.00 89.50 204 THR A CA 1
ATOM 1584 C C . THR A 1 204 ? 16.855 -14.695 -4.758 1.00 89.50 204 THR A C 1
ATOM 1586 O O . THR A 1 204 ? 15.909 -14.987 -4.020 1.00 89.50 204 THR A O 1
ATOM 1589 N N . PRO A 1 205 ? 16.715 -13.784 -5.743 1.00 88.94 205 PRO A N 1
ATOM 1590 C CA . PRO A 1 205 ? 15.440 -13.115 -5.995 1.00 88.94 205 PRO A CA 1
ATOM 1591 C C . PRO A 1 205 ? 14.283 -14.095 -6.232 1.00 88.94 205 PRO A C 1
ATOM 1593 O O . PRO A 1 205 ? 13.166 -13.876 -5.765 1.00 88.94 205 PRO A O 1
ATOM 1596 N N . LYS A 1 206 ? 14.563 -15.223 -6.900 1.00 85.25 206 LYS A N 1
ATOM 1597 C CA . LYS A 1 206 ? 13.591 -16.293 -7.157 1.00 85.25 206 LYS A CA 1
ATOM 1598 C C . LYS A 1 206 ? 13.014 -16.873 -5.861 1.00 85.25 206 LYS A C 1
ATOM 1600 O O . LYS A 1 206 ? 11.819 -17.143 -5.800 1.00 85.25 206 LYS A O 1
ATOM 1605 N N . ASP A 1 207 ? 13.834 -17.018 -4.825 1.00 84.06 207 ASP A N 1
ATOM 1606 C CA . ASP A 1 207 ? 13.388 -17.549 -3.533 1.00 84.06 207 ASP A CA 1
ATOM 1607 C C . ASP A 1 207 ? 12.623 -16.510 -2.697 1.00 84.06 207 ASP A C 1
ATOM 1609 O O . ASP A 1 207 ? 11.948 -16.876 -1.725 1.00 84.06 207 ASP A O 1
ATOM 1613 N N . SER A 1 208 ? 12.710 -15.228 -3.071 1.00 86.75 208 SER A N 1
ATOM 1614 C CA . SER A 1 208 ? 12.096 -14.102 -2.362 1.00 86.75 208 SER A CA 1
ATOM 1615 C C . SER A 1 208 ? 10.777 -13.610 -2.966 1.00 86.75 208 SER A C 1
ATOM 1617 O O . SER A 1 208 ? 9.916 -13.154 -2.217 1.00 86.75 208 SER A O 1
ATOM 1619 N N . VAL A 1 209 ? 10.561 -13.723 -4.283 1.00 83.00 209 VAL A N 1
ATOM 1620 C CA . VAL A 1 209 ? 9.327 -13.226 -4.940 1.00 83.00 209 VAL A CA 1
ATOM 1621 C C . VAL A 1 209 ? 8.038 -13.902 -4.449 1.00 83.00 209 VAL A C 1
ATOM 1623 O O . VAL A 1 209 ? 6.975 -13.294 -4.506 1.00 83.00 209 VAL A O 1
ATOM 1626 N N . GLY A 1 210 ? 8.120 -15.138 -3.947 1.00 77.06 210 GLY A N 1
ATOM 1627 C CA . GLY A 1 210 ? 6.975 -15.904 -3.431 1.00 77.06 210 GLY A CA 1
ATOM 1628 C C . GLY A 1 210 ? 6.765 -15.802 -1.917 1.00 77.06 210 GLY A C 1
ATOM 1629 O O . GLY A 1 210 ? 6.009 -16.592 -1.354 1.00 77.06 210 GLY A O 1
ATOM 1630 N N . ARG A 1 211 ? 7.470 -14.900 -1.222 1.00 83.75 211 ARG A N 1
ATOM 1631 C CA . ARG A 1 211 ? 7.351 -14.763 0.239 1.00 83.75 211 ARG A CA 1
ATOM 1632 C C . ARG A 1 211 ? 5.987 -14.205 0.627 1.00 83.75 211 ARG A C 1
ATOM 1634 O O . ARG A 1 211 ? 5.369 -13.440 -0.114 1.00 83.75 211 ARG A O 1
ATOM 1641 N N . ALA A 1 212 ? 5.553 -14.550 1.838 1.00 85.81 212 ALA A N 1
ATOM 1642 C CA . ALA A 1 212 ? 4.257 -14.140 2.362 1.00 85.81 212 ALA A CA 1
ATOM 1643 C C . ALA A 1 212 ? 4.089 -12.613 2.398 1.00 85.81 212 ALA A C 1
ATOM 1645 O O . ALA A 1 212 ? 2.997 -12.128 2.136 1.00 85.81 212 ALA A O 1
ATOM 1646 N N . SER A 1 213 ? 5.146 -11.837 2.650 1.00 86.69 213 SER A N 1
ATOM 1647 C CA . SER A 1 213 ? 5.093 -10.368 2.590 1.00 86.69 213 SER A CA 1
ATOM 1648 C C . SER A 1 213 ? 4.676 -9.835 1.214 1.00 86.69 213 SER A C 1
ATOM 1650 O O . SER A 1 213 ? 3.842 -8.933 1.142 1.00 86.69 213 SER A O 1
ATOM 1652 N N . VAL A 1 214 ? 5.192 -10.416 0.125 1.00 83.94 214 VAL A N 1
ATOM 1653 C CA . VAL A 1 214 ? 4.853 -10.032 -1.256 1.00 83.94 214 VAL A CA 1
ATOM 1654 C C . VAL A 1 214 ? 3.397 -10.361 -1.550 1.00 83.94 214 VAL A C 1
ATOM 1656 O O . VAL A 1 214 ? 2.634 -9.516 -2.022 1.00 83.94 214 VAL A O 1
ATOM 1659 N N . THR A 1 215 ? 2.986 -11.588 -1.241 1.00 82.94 215 THR A N 1
ATOM 1660 C CA . THR A 1 215 ? 1.644 -12.067 -1.583 1.00 82.94 215 THR A CA 1
ATOM 1661 C C . THR A 1 215 ? 0.588 -11.405 -0.710 1.00 82.94 215 THR A C 1
ATOM 1663 O O . THR A 1 215 ? -0.466 -11.012 -1.199 1.00 82.94 215 THR A O 1
ATOM 1666 N N . GLN A 1 216 ? 0.905 -11.088 0.542 1.00 88.50 216 GLN A N 1
ATOM 1667 C CA . GLN A 1 216 ? 0.004 -10.356 1.426 1.00 88.50 216 GLN A CA 1
ATOM 1668 C C . GLN A 1 216 ? -0.238 -8.900 1.012 1.00 88.50 216 GLN A C 1
ATOM 1670 O O . GLN A 1 216 ? -1.304 -8.355 1.302 1.00 88.50 216 GLN A O 1
ATOM 1675 N N . MET A 1 217 ? 0.676 -8.258 0.276 1.00 91.12 217 MET A N 1
ATOM 1676 C CA . MET A 1 217 ? 0.390 -6.936 -0.305 1.00 91.12 217 MET A CA 1
ATOM 1677 C C . MET A 1 217 ? -0.678 -6.998 -1.400 1.00 91.12 217 MET A C 1
ATOM 1679 O O . MET A 1 217 ? -1.433 -6.041 -1.585 1.00 91.12 217 MET A O 1
ATOM 1683 N N . GLN A 1 218 ? -0.824 -8.140 -2.076 1.00 82.56 218 GLN A N 1
ATOM 1684 C CA . GLN A 1 218 ? -1.956 -8.357 -2.973 1.00 82.56 218 GLN A CA 1
ATOM 1685 C C . GLN A 1 218 ? -3.274 -8.442 -2.180 1.00 82.56 218 GLN A C 1
ATOM 1687 O O . GLN A 1 218 ? -4.299 -7.963 -2.676 1.00 82.56 218 GLN A O 1
ATOM 1692 N N . VAL A 1 219 ? -3.256 -8.969 -0.938 1.00 85.94 219 VAL A N 1
ATOM 1693 C CA . VAL A 1 219 ? -4.433 -8.990 -0.038 1.00 85.94 219 VAL A CA 1
ATOM 1694 C C . VAL A 1 219 ? -4.874 -7.562 0.236 1.00 85.94 219 VAL A C 1
ATOM 1696 O O . VAL A 1 219 ? -6.043 -7.225 0.056 1.00 85.94 219 VAL A O 1
ATOM 1699 N N . LEU A 1 220 ? -3.920 -6.716 0.635 1.00 91.25 220 LEU A N 1
ATOM 1700 C CA . LEU A 1 220 ? -4.158 -5.304 0.900 1.00 91.25 220 LEU A CA 1
ATOM 1701 C C . LEU A 1 220 ? -4.792 -4.637 -0.323 1.00 91.25 220 LEU A C 1
ATOM 1703 O O . LEU A 1 220 ? -5.866 -4.046 -0.212 1.00 91.25 220 LEU A O 1
ATOM 1707 N N . GLY A 1 221 ? -4.194 -4.804 -1.506 1.00 86.31 221 GLY A N 1
ATOM 1708 C CA . GLY A 1 221 ? -4.740 -4.252 -2.745 1.00 86.31 221 GLY A CA 1
ATOM 1709 C C . GLY A 1 221 ? -6.149 -4.761 -3.077 1.00 86.31 221 GLY A C 1
ATOM 1710 O O . GLY A 1 221 ? -6.958 -4.009 -3.617 1.00 86.31 221 GLY A O 1
ATOM 1711 N N . SER A 1 222 ? -6.471 -6.019 -2.764 1.00 80.00 222 SER A N 1
ATOM 1712 C CA . SER A 1 222 ? -7.816 -6.591 -2.943 1.00 80.00 222 SER A CA 1
ATOM 1713 C C . SER A 1 222 ? -8.840 -5.952 -1.998 1.00 80.00 222 SER A C 1
ATOM 1715 O O . SER A 1 222 ? -9.875 -5.452 -2.444 1.00 80.00 222 SER A O 1
ATOM 1717 N N . ILE A 1 223 ? -8.521 -5.883 -0.700 1.00 85.81 223 ILE A N 1
ATOM 1718 C CA . ILE A 1 223 ? -9.402 -5.294 0.317 1.00 85.81 223 ILE A CA 1
ATOM 1719 C C . ILE A 1 223 ? -9.664 -3.819 0.003 1.00 85.81 223 ILE A C 1
ATOM 1721 O O . ILE A 1 223 ? -10.819 -3.402 -0.014 1.00 85.81 223 ILE A O 1
ATOM 1725 N N . PHE A 1 224 ? -8.638 -3.030 -0.324 1.00 87.75 224 PHE A N 1
ATOM 1726 C CA . PHE A 1 224 ? -8.839 -1.622 -0.673 1.00 87.75 224 PHE A CA 1
ATOM 1727 C C . PHE A 1 224 ? -9.645 -1.443 -1.965 1.00 87.75 224 PHE A C 1
ATOM 1729 O O . PHE A 1 224 ? -10.528 -0.592 -2.002 1.00 87.75 224 PHE A O 1
ATOM 1736 N N . ARG A 1 225 ? -9.424 -2.263 -3.003 1.00 80.94 225 ARG A N 1
ATOM 1737 C CA . ARG A 1 225 ? -10.214 -2.199 -4.250 1.00 80.94 225 ARG A CA 1
ATOM 1738 C C . ARG A 1 225 ? -11.676 -2.602 -4.079 1.00 80.94 225 ARG A C 1
ATOM 1740 O O . ARG A 1 225 ? -12.497 -2.205 -4.899 1.00 80.94 225 ARG A O 1
ATOM 1747 N N . SER A 1 226 ? -12.020 -3.316 -3.007 1.00 76.88 226 SER A N 1
ATOM 1748 C CA . SER A 1 226 ? -13.429 -3.527 -2.663 1.00 76.88 226 SER A CA 1
ATOM 1749 C C . SER A 1 226 ? -14.149 -2.288 -2.148 1.00 76.88 226 SER A C 1
ATOM 1751 O O . SER A 1 226 ? -15.377 -2.246 -2.092 1.00 76.88 226 SER A O 1
ATOM 1753 N N . GLN A 1 227 ? -13.385 -1.277 -1.748 1.00 79.75 227 GLN A N 1
ATOM 1754 C CA . GLN A 1 227 ? -13.883 -0.009 -1.253 1.00 79.75 227 GLN A CA 1
ATOM 1755 C C . GLN A 1 227 ? -13.608 1.084 -2.290 1.00 79.75 227 GLN A C 1
ATOM 1757 O O . GLN A 1 227 ? -12.758 0.948 -3.172 1.00 79.75 227 GLN A O 1
ATOM 1762 N N . ARG A 1 228 ? -14.280 2.231 -2.159 1.00 79.94 228 ARG A N 1
ATOM 1763 C CA . ARG A 1 228 ? -13.887 3.463 -2.866 1.00 79.94 228 ARG A CA 1
ATOM 1764 C C . ARG A 1 228 ? -12.656 4.059 -2.189 1.00 79.94 228 ARG A C 1
ATOM 1766 O O . ARG A 1 228 ? -12.728 5.109 -1.558 1.00 79.94 228 ARG A O 1
ATOM 1773 N N . TRP A 1 229 ? -11.535 3.345 -2.257 1.00 84.81 229 TRP A N 1
ATOM 1774 C CA . TRP A 1 229 ? -10.348 3.653 -1.462 1.00 84.81 229 TRP A CA 1
ATOM 1775 C C . TRP A 1 229 ? -9.795 5.058 -1.715 1.00 84.81 229 TRP A C 1
ATOM 1777 O O . TRP A 1 229 ? -9.315 5.694 -0.784 1.00 84.81 229 TRP A O 1
ATOM 1787 N N . TRP A 1 230 ? -9.928 5.580 -2.938 1.00 83.44 230 TRP A N 1
ATOM 1788 C CA . TRP A 1 230 ? -9.493 6.934 -3.298 1.00 83.44 230 TRP A CA 1
ATOM 1789 C C . TRP A 1 230 ? -10.326 8.043 -2.629 1.00 83.44 230 TRP A C 1
ATOM 1791 O O . TRP A 1 230 ? -9.952 9.210 -2.700 1.00 83.44 230 TRP A O 1
ATOM 1801 N N . TRP A 1 231 ? -11.452 7.706 -1.987 1.00 87.94 231 TRP A N 1
ATOM 1802 C CA . TRP A 1 231 ? -12.271 8.624 -1.183 1.00 87.94 231 TRP A CA 1
ATOM 1803 C C . TRP A 1 231 ? -12.153 8.363 0.322 1.00 87.94 231 TRP A C 1
ATOM 1805 O O . TRP A 1 231 ? -12.851 9.001 1.107 1.00 87.94 231 TRP A O 1
ATOM 1815 N N . LEU A 1 232 ? -11.288 7.446 0.761 1.00 91.94 232 LEU A N 1
ATOM 1816 C CA . LEU A 1 232 ? -11.048 7.240 2.184 1.00 91.94 232 LEU A CA 1
ATOM 1817 C C . LEU A 1 232 ? -10.270 8.423 2.772 1.00 91.94 232 LEU A C 1
ATOM 1819 O O . LEU A 1 232 ? -9.195 8.787 2.301 1.00 91.94 232 LEU A O 1
ATOM 1823 N N . ALA A 1 233 ? -10.809 8.996 3.845 1.00 94.06 233 ALA A N 1
ATOM 1824 C CA . ALA A 1 233 ? -10.166 10.033 4.637 1.00 94.06 233 ALA A CA 1
ATOM 1825 C C . ALA A 1 233 ? -9.966 9.544 6.084 1.00 94.06 233 ALA A C 1
ATOM 1827 O O . ALA A 1 233 ? -10.927 9.065 6.699 1.00 94.06 233 ALA A O 1
ATOM 1828 N N . PRO A 1 234 ? -8.762 9.680 6.670 1.00 96.88 234 PRO A N 1
ATOM 1829 C CA . PRO A 1 234 ? -8.517 9.241 8.041 1.00 96.88 234 PRO A CA 1
ATOM 1830 C C . PRO A 1 234 ? -9.325 10.027 9.065 1.00 96.88 234 PRO A C 1
ATOM 1832 O O . PRO A 1 234 ? -9.440 11.250 8.991 1.00 96.88 234 PRO A O 1
ATOM 1835 N N . THR A 1 235 ? -9.861 9.306 10.045 1.00 96.25 235 THR A N 1
ATOM 1836 C CA . THR A 1 235 ? -10.749 9.827 11.095 1.00 96.25 235 THR A CA 1
ATOM 1837 C C . THR A 1 235 ? -10.323 9.300 12.471 1.00 96.25 235 THR A C 1
ATOM 1839 O O . THR A 1 235 ? -11.115 8.666 13.159 1.00 96.25 235 THR A O 1
ATOM 1842 N N . PRO A 1 236 ? -9.070 9.538 12.913 1.00 94.94 236 PRO A N 1
ATOM 1843 C CA . PRO A 1 236 ? -8.510 8.897 14.110 1.00 94.94 236 PRO A CA 1
ATOM 1844 C C . PRO A 1 236 ? -9.336 9.129 15.385 1.00 94.94 236 PRO A C 1
ATOM 1846 O O . PRO A 1 236 ? -9.420 8.232 16.216 1.00 94.94 236 PRO A O 1
ATOM 1849 N N . ALA A 1 237 ? -10.004 10.282 15.500 1.00 94.69 237 ALA A N 1
ATOM 1850 C CA . ALA A 1 237 ? -10.898 10.606 16.613 1.00 94.69 237 ALA A CA 1
ATOM 1851 C C . ALA A 1 237 ? -12.124 9.678 16.727 1.00 94.69 237 ALA A C 1
ATOM 1853 O O . ALA A 1 237 ? -12.779 9.661 17.761 1.00 94.69 237 ALA A O 1
ATOM 1854 N N . GLN A 1 238 ? -12.445 8.904 15.684 1.00 96.38 238 GLN A N 1
ATOM 1855 C CA . GLN A 1 238 ? -13.540 7.937 15.725 1.00 96.38 238 GLN A CA 1
ATOM 1856 C C . GLN A 1 238 ? -13.212 6.729 16.619 1.00 96.38 238 GLN A C 1
ATOM 1858 O O . GLN A 1 238 ? -14.131 6.034 17.048 1.00 96.38 238 GLN A O 1
ATOM 1863 N N . ILE A 1 239 ? -11.930 6.456 16.892 1.00 98.12 239 ILE A N 1
ATOM 1864 C CA . ILE A 1 239 ? -11.518 5.340 17.747 1.00 98.12 239 ILE A CA 1
ATOM 1865 C C . ILE A 1 239 ? -11.447 5.810 19.198 1.00 98.12 239 ILE A C 1
ATOM 1867 O O . ILE A 1 239 ? -10.625 6.656 19.538 1.00 98.12 239 ILE A O 1
ATOM 1871 N N . ILE A 1 240 ? -12.277 5.226 20.060 1.00 97.56 240 ILE A N 1
ATOM 1872 C CA . ILE A 1 240 ? -12.394 5.638 21.465 1.00 97.56 240 ILE A CA 1
ATOM 1873 C C . ILE A 1 240 ? -11.349 4.950 22.348 1.00 97.56 240 ILE A C 1
ATOM 1875 O O . ILE A 1 240 ? -10.793 5.560 23.256 1.00 97.56 240 ILE A O 1
ATOM 1879 N N . ASN A 1 241 ? -11.017 3.693 22.053 1.00 96.81 241 ASN A N 1
ATOM 1880 C CA . ASN A 1 241 ? -10.057 2.895 22.819 1.00 96.81 241 ASN A CA 1
ATOM 1881 C C . ASN A 1 241 ? -8.650 2.882 22.189 1.00 96.81 241 ASN A C 1
ATOM 1883 O O . ASN A 1 241 ? -7.978 1.851 22.186 1.00 96.81 241 ASN A O 1
ATOM 1887 N N . ASN A 1 242 ? -8.205 4.016 21.643 1.00 95.06 242 ASN A N 1
ATOM 1888 C CA . ASN A 1 242 ? -6.878 4.177 21.040 1.00 95.06 242 ASN A CA 1
ATOM 1889 C C . ASN A 1 242 ? -6.088 5.250 21.792 1.00 95.06 242 ASN A C 1
ATOM 1891 O O . ASN A 1 242 ? -5.873 6.354 21.292 1.00 95.06 242 ASN A O 1
ATOM 1895 N N . ALA A 1 243 ? -5.744 4.941 23.043 1.00 86.94 243 ALA A N 1
ATOM 1896 C CA . ALA A 1 243 ? -5.081 5.882 23.935 1.00 86.94 243 ALA A CA 1
ATOM 1897 C C . ALA A 1 243 ? -3.790 6.430 23.309 1.00 86.94 243 ALA A C 1
ATOM 1899 O O . ALA A 1 243 ? -3.046 5.704 22.643 1.00 86.94 243 ALA A O 1
ATOM 1900 N N . ALA A 1 244 ? -3.519 7.713 23.551 1.00 85.50 244 ALA A N 1
ATOM 1901 C CA . ALA A 1 244 ? -2.231 8.294 23.211 1.00 85.50 244 ALA A CA 1
ATOM 1902 C C . ALA A 1 244 ? -1.114 7.518 23.923 1.00 85.50 244 ALA A C 1
ATOM 1904 O O . ALA A 1 244 ? -1.242 7.163 25.093 1.00 85.50 244 ALA A O 1
ATOM 1905 N N . ASP A 1 245 ? -0.011 7.286 23.220 1.00 84.88 245 ASP A N 1
ATOM 1906 C CA . ASP A 1 245 ? 1.168 6.607 23.754 1.00 84.88 245 ASP A CA 1
ATOM 1907 C C . ASP A 1 245 ? 2.354 7.585 23.802 1.00 84.88 245 ASP A C 1
ATOM 1909 O O . ASP A 1 245 ? 3.236 7.532 22.940 1.00 84.88 245 ASP A O 1
ATOM 1913 N N . PRO A 1 246 ? 2.373 8.517 24.777 1.00 82.00 246 PRO A N 1
ATOM 1914 C CA . PRO A 1 246 ? 3.437 9.514 24.904 1.00 82.00 246 PRO A CA 1
ATOM 1915 C C . PRO A 1 246 ? 4.789 8.890 25.274 1.00 82.00 246 PRO A C 1
ATOM 1917 O O . PRO A 1 246 ? 5.826 9.512 25.080 1.00 82.00 246 PRO A O 1
ATOM 1920 N N . THR A 1 247 ? 4.788 7.659 25.797 1.00 82.81 247 THR A N 1
ATOM 1921 C CA . THR A 1 247 ? 6.003 6.902 26.135 1.00 82.81 247 THR A CA 1
ATOM 1922 C C . THR A 1 247 ? 6.586 6.128 24.954 1.00 82.81 247 THR A C 1
ATOM 1924 O O . THR A 1 247 ? 7.702 5.618 25.035 1.00 82.81 247 THR A O 1
ATOM 1927 N N . CYS A 1 248 ? 5.833 6.023 23.857 1.00 84.69 248 CYS A N 1
ATOM 1928 C CA . CYS A 1 248 ? 6.203 5.311 22.638 1.00 84.69 248 CYS A CA 1
ATOM 1929 C C . CYS A 1 248 ? 6.610 3.849 22.863 1.00 84.69 248 CYS A C 1
ATOM 1931 O O . CYS A 1 248 ? 7.530 3.333 22.224 1.00 84.69 248 CYS A O 1
ATOM 1933 N N . GLN A 1 249 ? 5.900 3.179 23.772 1.00 86.81 249 GLN A N 1
ATOM 1934 C CA . GLN A 1 249 ? 6.089 1.762 24.096 1.00 86.81 249 GLN A CA 1
ATOM 1935 C C . GLN A 1 249 ? 5.084 0.847 23.379 1.00 86.81 249 GLN A C 1
ATOM 1937 O O . GLN A 1 249 ? 5.280 -0.366 23.304 1.00 86.81 249 GLN A O 1
ATOM 1942 N N . SER A 1 250 ? 4.022 1.411 22.809 1.00 89.50 250 SER A N 1
ATOM 1943 C CA . SER A 1 250 ? 2.883 0.698 22.224 1.00 89.50 250 SER A CA 1
ATOM 1944 C C . SER A 1 250 ? 2.397 1.298 20.896 1.00 89.50 250 SER A C 1
ATOM 1946 O O . SER A 1 250 ? 1.284 1.010 20.462 1.00 89.50 250 SER A O 1
ATOM 1948 N N . GLN A 1 251 ? 3.233 2.064 20.187 1.00 90.50 251 GLN A N 1
ATOM 1949 C CA . GLN A 1 251 ? 2.934 2.601 18.849 1.00 90.50 251 GLN A CA 1
ATOM 1950 C C . GLN A 1 251 ? 2.533 1.513 17.850 1.00 90.50 251 GLN A C 1
ATOM 1952 O O . GLN A 1 251 ? 1.629 1.710 17.043 1.00 90.50 251 GLN A O 1
ATOM 1957 N N . HIS A 1 252 ? 3.132 0.329 17.956 1.00 90.00 252 HIS A N 1
ATOM 1958 C CA . HIS A 1 252 ? 2.751 -0.831 17.151 1.00 90.00 252 HIS A CA 1
ATOM 1959 C C . HIS A 1 252 ? 1.320 -1.342 17.430 1.00 90.00 252 HIS A C 1
ATOM 1961 O O . HIS A 1 252 ? 0.770 -2.076 16.618 1.00 90.00 252 HIS A O 1
ATOM 1967 N N . LEU A 1 253 ? 0.686 -0.967 18.540 1.00 93.00 253 LEU A N 1
ATOM 1968 C CA . LEU A 1 253 ? -0.705 -1.318 18.859 1.00 93.00 253 LEU A CA 1
ATOM 1969 C C . LEU A 1 253 ? -1.695 -0.197 18.522 1.00 93.00 253 LEU A C 1
ATOM 1971 O O . LEU A 1 253 ? -2.893 -0.353 18.763 1.00 93.00 253 LEU A O 1
ATOM 1975 N N . GLN A 1 254 ? -1.223 0.929 17.979 1.00 95.38 254 GLN A N 1
ATOM 1976 C CA . GLN A 1 254 ? -2.096 2.029 17.587 1.00 95.38 254 GLN A CA 1
ATOM 1977 C C . GLN A 1 254 ? -2.962 1.603 16.403 1.00 95.38 254 GLN A C 1
ATOM 1979 O O . GLN A 1 254 ? -2.464 1.206 15.349 1.00 95.38 254 GLN A O 1
ATOM 1984 N N . MET A 1 255 ? -4.274 1.707 16.578 1.00 98.25 255 MET A N 1
ATOM 1985 C CA . MET A 1 255 ? -5.249 1.419 15.531 1.00 98.25 255 MET A CA 1
ATOM 1986 C C . MET A 1 255 ? -5.410 2.631 14.608 1.00 98.25 255 MET A C 1
ATOM 1988 O O . MET A 1 255 ? -5.141 3.773 14.991 1.00 98.25 255 MET A O 1
ATOM 1992 N N . VAL A 1 256 ? -5.874 2.394 13.383 1.00 98.44 256 VAL A N 1
ATOM 1993 C CA . VAL A 1 256 ? -6.157 3.452 12.400 1.00 98.44 256 VAL A CA 1
ATOM 1994 C C . VAL A 1 256 ? -7.513 3.218 11.757 1.00 98.44 256 VAL A C 1
ATOM 1996 O O . VAL A 1 256 ? -7.935 2.077 11.580 1.00 98.44 256 VAL A O 1
ATOM 1999 N N . VAL A 1 257 ? -8.204 4.303 11.412 1.00 98.25 257 VAL A N 1
ATOM 2000 C CA . VAL A 1 257 ? -9.520 4.258 10.772 1.00 98.25 257 VAL A CA 1
ATOM 2001 C C . VAL A 1 257 ? -9.637 5.357 9.730 1.00 98.25 257 VAL A C 1
ATOM 2003 O O . VAL A 1 257 ? -9.241 6.503 9.956 1.00 98.25 257 VAL A O 1
ATOM 2006 N N . SER A 1 258 ? -10.207 5.000 8.588 1.00 97.56 258 SER A N 1
ATOM 2007 C CA . SER A 1 258 ? -10.601 5.924 7.537 1.00 97.56 258 SER A CA 1
ATOM 2008 C C . SER A 1 258 ? -12.050 5.707 7.149 1.00 97.56 258 SER A C 1
ATOM 2010 O O . SER A 1 258 ? -12.571 4.596 7.206 1.00 97.56 258 SER A O 1
ATOM 2012 N N . ARG A 1 259 ? -12.693 6.785 6.719 1.00 94.81 259 ARG A N 1
ATOM 2013 C CA . ARG A 1 259 ? -14.074 6.779 6.258 1.00 94.81 259 ARG A CA 1
ATOM 2014 C C . ARG A 1 259 ? -14.159 7.405 4.881 1.00 94.81 259 ARG A C 1
ATOM 2016 O O . ARG A 1 259 ? -13.509 8.413 4.619 1.00 94.81 259 ARG A O 1
ATOM 2023 N N . ASP A 1 260 ? -14.981 6.812 4.032 1.00 90.44 260 ASP A N 1
ATOM 2024 C CA . ASP A 1 260 ? -15.319 7.355 2.725 1.00 90.44 260 ASP A CA 1
ATOM 2025 C C . ASP A 1 260 ? -15.971 8.740 2.876 1.00 90.44 260 ASP A C 1
ATOM 2027 O O . ASP A 1 260 ? -16.848 8.947 3.722 1.00 90.44 260 ASP A O 1
ATOM 2031 N N . LEU A 1 261 ? -15.572 9.693 2.037 1.00 88.75 261 LEU A N 1
ATOM 2032 C CA . LEU A 1 261 ? -16.164 11.026 1.955 1.00 88.75 261 LEU A CA 1
ATOM 2033 C C . LEU A 1 261 ? -17.674 11.004 1.643 1.00 88.75 261 LEU A C 1
ATOM 2035 O O . LEU A 1 261 ? -18.371 11.925 2.071 1.00 88.75 261 LEU A O 1
ATOM 2039 N N . THR A 1 262 ? -18.220 9.955 1.000 1.00 86.44 262 THR A N 1
ATOM 2040 C CA . THR A 1 262 ? -19.692 9.794 0.881 1.00 86.44 262 THR A CA 1
ATOM 2041 C C . THR A 1 262 ? -20.379 9.359 2.175 1.00 86.44 262 THR A C 1
ATOM 2043 O O . THR A 1 262 ? -21.608 9.366 2.241 1.00 86.44 262 THR A O 1
ATOM 2046 N N . ARG A 1 263 ? -19.607 8.961 3.194 1.00 88.94 263 ARG A N 1
ATOM 2047 C CA . ARG A 1 263 ? -20.078 8.378 4.462 1.00 88.94 263 ARG A CA 1
ATOM 2048 C C . ARG A 1 263 ? -20.800 7.036 4.295 1.00 88.94 263 ARG A C 1
ATOM 2050 O O . ARG A 1 263 ? -21.614 6.678 5.138 1.00 88.94 263 ARG A O 1
ATOM 2057 N N . ARG A 1 264 ? -20.504 6.287 3.228 1.00 87.69 264 ARG A N 1
ATOM 2058 C CA . ARG A 1 264 ? -21.106 4.966 2.965 1.00 87.69 264 ARG A CA 1
ATOM 2059 C C . ARG A 1 264 ? -20.203 3.790 3.321 1.00 87.69 264 ARG A C 1
ATOM 2061 O O . ARG A 1 264 ? -20.691 2.664 3.375 1.00 87.69 264 ARG A O 1
ATOM 2068 N N . SER A 1 265 ? -18.922 4.020 3.597 1.00 91.19 265 SER A N 1
ATOM 2069 C CA . SER A 1 265 ? -18.045 2.979 4.126 1.00 91.19 265 SER A CA 1
ATOM 2070 C C . SER A 1 265 ? -16.991 3.506 5.091 1.00 91.19 265 SER A C 1
ATOM 2072 O O . SER A 1 265 ? -16.573 4.664 5.022 1.00 91.19 265 SER A O 1
ATOM 2074 N N . THR A 1 266 ? -16.561 2.626 5.989 1.00 95.25 266 THR A N 1
ATOM 2075 C CA . THR A 1 266 ? -15.504 2.869 6.973 1.00 95.25 266 THR A CA 1
ATOM 2076 C C . THR A 1 266 ? -14.601 1.654 7.021 1.00 95.25 266 THR A C 1
ATOM 2078 O O . THR A 1 266 ? -15.093 0.530 7.060 1.00 95.25 266 THR A O 1
ATOM 2081 N N . MET A 1 267 ? -13.292 1.875 7.044 1.00 96.94 267 MET A N 1
ATOM 2082 C CA . MET A 1 267 ? -12.288 0.826 7.146 1.00 96.94 267 MET A CA 1
ATOM 2083 C C . MET A 1 267 ? -11.349 1.125 8.311 1.00 96.94 267 MET A C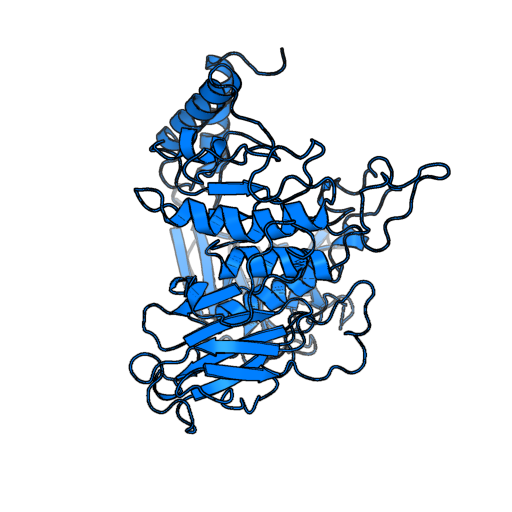 1
ATOM 2085 O O . MET A 1 267 ? -10.811 2.227 8.409 1.00 96.94 267 MET A O 1
ATOM 2089 N N . ALA A 1 268 ? -11.154 0.148 9.191 1.00 98.44 268 ALA A N 1
ATOM 2090 C CA . ALA A 1 268 ? -10.251 0.241 10.328 1.00 98.44 268 ALA A CA 1
ATOM 2091 C C . ALA A 1 268 ? -9.281 -0.939 10.353 1.00 98.44 268 ALA A C 1
ATOM 2093 O O . ALA A 1 268 ? -9.649 -2.056 9.999 1.00 98.44 268 ALA A O 1
ATOM 2094 N N . TYR A 1 269 ? -8.055 -0.697 10.801 1.00 98.50 269 TYR A N 1
ATOM 2095 C CA . TYR A 1 269 ? -7.041 -1.727 10.995 1.00 98.50 269 TYR A CA 1
ATOM 2096 C C . TYR A 1 269 ? -6.704 -1.859 12.475 1.00 98.50 269 TYR A C 1
ATOM 2098 O O . TYR A 1 269 ? -6.427 -0.864 13.153 1.00 98.50 269 TYR A O 1
ATOM 2106 N N . LEU A 1 270 ? -6.735 -3.102 12.950 1.00 96.19 270 LEU A N 1
ATOM 2107 C CA . LEU A 1 270 ? -6.387 -3.488 14.306 1.00 96.19 270 LEU A CA 1
ATOM 2108 C C . LEU A 1 270 ? -5.134 -4.369 14.241 1.00 96.19 270 LEU A C 1
ATOM 2110 O O . LEU A 1 270 ? -5.240 -5.468 13.697 1.00 96.19 270 LEU A O 1
ATOM 2114 N N . PRO A 1 271 ? -3.981 -3.926 14.777 1.00 94.25 271 PRO A N 1
ATOM 2115 C CA . PRO A 1 271 ? -2.755 -4.724 14.799 1.00 94.25 271 PRO A CA 1
ATOM 2116 C C . PRO A 1 271 ? -2.841 -5.998 15.660 1.00 94.25 271 PRO A C 1
ATOM 2118 O O . PRO A 1 271 ? -2.961 -7.092 15.138 1.00 94.25 271 PRO A O 1
ATOM 2121 N N . ASP A 1 272 ? -2.791 -5.896 16.988 1.00 90.81 272 ASP A N 1
ATOM 2122 C CA . ASP A 1 272 ? -2.922 -7.058 17.890 1.00 90.81 272 ASP A CA 1
ATOM 2123 C C . ASP A 1 272 ? -3.892 -6.770 19.046 1.00 90.81 272 ASP A C 1
ATOM 2125 O O . ASP A 1 272 ? -3.868 -7.375 20.117 1.00 90.81 272 ASP A O 1
ATOM 2129 N N . ASN A 1 273 ? -4.766 -5.791 18.834 1.00 93.25 273 ASN A N 1
ATOM 2130 C CA . ASN A 1 273 ? -5.739 -5.357 19.819 1.00 93.25 273 ASN A CA 1
ATOM 2131 C C . ASN A 1 273 ? -6.857 -6.401 19.934 1.00 93.25 273 ASN A C 1
ATOM 2133 O O . ASN A 1 273 ? -7.303 -6.980 18.941 1.00 93.25 273 ASN A O 1
ATOM 2137 N N . ALA A 1 274 ? -7.357 -6.609 21.152 1.00 93.06 274 ALA A N 1
ATOM 2138 C CA . ALA A 1 274 ? -8.465 -7.532 21.398 1.00 93.06 274 ALA A CA 1
ATOM 2139 C C . ALA A 1 274 ? -9.797 -7.046 20.793 1.00 93.06 274 ALA A C 1
ATOM 2141 O O . ALA A 1 274 ? -10.669 -7.860 20.493 1.00 93.06 274 ALA A O 1
ATOM 2142 N N . ALA A 1 275 ? -9.965 -5.732 20.626 1.00 96.94 275 ALA A N 1
ATOM 2143 C CA . ALA A 1 275 ? -11.156 -5.107 20.062 1.00 96.94 275 ALA A CA 1
ATOM 2144 C C . ALA A 1 275 ? -10.869 -3.662 19.619 1.00 96.94 275 ALA A C 1
ATOM 2146 O O . ALA A 1 275 ? -9.925 -3.034 20.108 1.00 96.94 275 ALA A O 1
ATOM 2147 N N . ILE A 1 276 ? -11.739 -3.116 18.767 1.00 98.56 276 ILE A N 1
ATOM 2148 C CA . ILE A 1 276 ? -11.818 -1.678 18.474 1.00 98.56 276 ILE A CA 1
ATOM 2149 C C . ILE A 1 276 ? -13.166 -1.127 18.937 1.00 98.56 276 ILE A C 1
ATOM 2151 O O . ILE A 1 276 ? -14.203 -1.756 18.733 1.00 98.56 276 ILE A O 1
ATOM 2155 N N . GLN A 1 277 ? -13.159 0.053 19.546 1.00 98.62 277 GLN A N 1
ATOM 2156 C CA . GLN A 1 277 ? -14.355 0.801 19.912 1.00 98.62 277 GLN A CA 1
ATOM 2157 C C . GLN A 1 277 ? -14.469 2.016 19.004 1.00 98.62 277 GLN A C 1
ATOM 2159 O O . GLN A 1 277 ? -13.577 2.865 18.988 1.00 98.62 277 GLN A O 1
ATOM 2164 N N . LEU A 1 278 ? -15.557 2.087 18.241 1.00 98.56 278 LEU A N 1
ATOM 2165 C CA . LEU A 1 278 ? -15.806 3.173 17.301 1.00 98.56 278 LEU A CA 1
ATOM 2166 C C . LEU A 1 278 ? -17.013 3.991 17.739 1.00 98.56 278 LEU A C 1
ATOM 2168 O O . LEU A 1 278 ? -18.066 3.424 18.032 1.00 98.56 278 LEU A O 1
ATOM 2172 N N . GLN A 1 279 ? -16.879 5.314 17.708 1.00 97.94 279 GLN A N 1
ATOM 2173 C CA . GLN A 1 279 ? -18.017 6.219 17.818 1.00 97.94 279 GLN A CA 1
ATOM 2174 C C . GLN A 1 279 ? -18.751 6.312 16.475 1.00 97.94 279 GLN A C 1
ATOM 2176 O O . GLN A 1 279 ? -18.184 6.732 15.464 1.00 97.94 279 GLN A O 1
ATOM 2181 N N . LEU A 1 280 ? -20.020 5.915 16.459 1.00 97.06 280 LEU A N 1
ATOM 2182 C CA . LEU A 1 280 ? -20.859 5.773 15.271 1.00 97.06 280 LEU A CA 1
ATOM 2183 C C . LEU A 1 280 ? -22.166 6.557 15.450 1.00 97.06 280 LEU A C 1
ATOM 2185 O O . LEU A 1 280 ? -23.242 5.983 15.608 1.00 97.06 280 LEU A O 1
ATOM 2189 N N . THR A 1 281 ? -22.066 7.889 15.424 1.00 94.94 281 THR A N 1
ATOM 2190 C CA . THR A 1 281 ? -23.225 8.782 15.595 1.00 94.94 281 THR A CA 1
ATOM 2191 C C . THR A 1 281 ? -24.316 8.493 14.560 1.00 94.94 281 THR A C 1
ATOM 2193 O O . THR A 1 281 ? -24.025 8.221 13.393 1.00 94.94 281 THR A O 1
ATOM 2196 N N . SER A 1 282 ? -25.587 8.619 14.947 1.00 92.06 282 SER A N 1
ATOM 2197 C CA . SER A 1 282 ? -26.736 8.357 14.062 1.00 92.06 282 SER A CA 1
ATOM 2198 C C . SER A 1 282 ? -26.763 9.243 12.808 1.00 92.06 282 SER A C 1
ATOM 2200 O O . SER A 1 282 ? -27.241 8.811 11.762 1.00 92.06 282 SER A O 1
ATOM 2202 N N . THR A 1 283 ? -26.196 10.451 12.876 1.00 91.75 283 THR A N 1
ATOM 2203 C CA . THR A 1 283 ? -26.041 11.364 11.731 1.00 91.75 283 THR A CA 1
ATOM 2204 C C . THR A 1 283 ? -25.091 10.817 10.666 1.00 91.75 283 THR A C 1
ATOM 2206 O O . THR A 1 283 ? -25.256 11.084 9.476 1.00 91.75 283 THR A O 1
ATOM 2209 N N . LEU A 1 284 ? -24.057 10.088 11.084 1.00 91.50 284 LEU A N 1
ATOM 2210 C CA . LEU A 1 284 ? -23.020 9.563 10.199 1.00 91.50 284 LEU A CA 1
ATOM 2211 C C . LEU A 1 284 ? -23.255 8.094 9.837 1.00 91.50 284 LEU A C 1
ATOM 2213 O O . LEU A 1 284 ? -22.865 7.673 8.753 1.00 91.50 284 LEU A O 1
ATOM 2217 N N . TYR A 1 285 ? -23.908 7.350 10.727 1.00 94.88 285 TYR A N 1
ATOM 2218 C CA . TYR A 1 285 ? -24.216 5.929 10.603 1.00 94.88 285 TYR A CA 1
ATOM 2219 C C . TYR A 1 285 ? -25.706 5.681 10.894 1.00 94.88 285 TYR A C 1
ATOM 2221 O O . TYR A 1 285 ? -26.070 5.047 11.888 1.00 94.88 285 TYR A O 1
ATOM 2229 N N . PRO A 1 286 ? -26.611 6.199 10.048 1.00 94.00 286 PRO A N 1
ATOM 2230 C CA . PRO A 1 286 ? -28.047 6.047 10.252 1.00 94.00 286 PRO A CA 1
ATOM 2231 C C . PRO A 1 286 ? -28.455 4.573 10.237 1.00 94.00 286 PRO A C 1
ATOM 2233 O O . PRO A 1 286 ? -28.005 3.799 9.389 1.00 94.00 286 PRO A O 1
ATOM 2236 N N . SER A 1 287 ? -29.326 4.194 11.174 1.00 93.88 287 SER A N 1
ATOM 2237 C CA . SER A 1 287 ? -29.827 2.820 11.328 1.00 93.88 287 SER A CA 1
ATOM 2238 C C . SER A 1 287 ? -28.707 1.774 11.462 1.00 93.88 287 SER A C 1
ATOM 2240 O O . SER A 1 287 ? -28.858 0.647 10.986 1.00 93.88 287 SER A O 1
ATOM 2242 N N . PHE A 1 288 ? -27.580 2.129 12.097 1.00 95.50 288 PHE A N 1
ATOM 2243 C CA . PHE A 1 288 ? -26.394 1.268 12.223 1.00 95.50 288 PHE A CA 1
ATOM 2244 C C . PHE A 1 288 ? -26.689 -0.136 12.776 1.00 95.50 288 PHE A C 1
ATOM 2246 O O . PHE A 1 288 ? -26.129 -1.129 12.305 1.00 95.50 288 PHE A O 1
ATOM 2253 N N . THR A 1 289 ? -27.606 -0.233 13.738 1.00 92.31 289 THR A N 1
ATOM 2254 C CA . THR A 1 289 ? -27.998 -1.490 14.394 1.00 92.31 289 THR A CA 1
ATOM 2255 C C . THR A 1 289 ? -28.821 -2.426 13.504 1.00 92.31 289 THR A C 1
ATOM 2257 O O . THR A 1 289 ? -28.991 -3.592 13.844 1.00 92.31 289 THR A O 1
ATOM 2260 N N . THR A 1 290 ? -29.302 -1.953 12.353 1.00 92.38 290 THR A N 1
ATOM 2261 C CA . THR A 1 290 ? -30.088 -2.749 11.398 1.00 92.38 290 THR A CA 1
ATOM 2262 C C . THR A 1 290 ? -29.199 -3.448 10.359 1.00 92.38 290 THR A C 1
ATOM 2264 O O . THR A 1 290 ? -27.973 -3.287 10.335 1.00 92.38 290 THR A O 1
ATOM 2267 N N . THR A 1 291 ? -29.826 -4.190 9.443 1.00 90.00 291 THR A N 1
ATOM 2268 C CA . THR A 1 291 ? -29.184 -4.818 8.274 1.00 90.00 291 THR A CA 1
ATOM 2269 C C . THR A 1 291 ? -28.729 -3.818 7.207 1.00 90.00 291 THR A C 1
ATOM 2271 O O . THR A 1 291 ? -28.032 -4.203 6.268 1.00 90.00 291 THR A O 1
ATOM 2274 N N . ARG A 1 292 ? -29.059 -2.525 7.358 1.00 93.00 292 ARG A N 1
ATOM 2275 C CA . ARG A 1 292 ? -28.541 -1.454 6.496 1.00 93.00 292 ARG A CA 1
ATOM 2276 C C . ARG A 1 292 ? -27.014 -1.416 6.471 1.00 93.00 292 ARG A C 1
ATOM 2278 O O . ARG A 1 292 ? -26.438 -1.044 5.462 1.00 93.00 292 ARG A O 1
ATOM 2285 N N . TRP A 1 293 ? -26.348 -1.780 7.563 1.00 94.31 293 TRP A N 1
ATOM 2286 C CA . TRP A 1 293 ? -24.888 -1.770 7.621 1.00 94.31 293 TRP A CA 1
ATOM 2287 C C . TRP A 1 293 ? -24.337 -3.187 7.657 1.00 94.31 293 TRP A C 1
ATOM 2289 O O . TRP A 1 293 ? -24.567 -3.917 8.625 1.00 94.31 293 TRP A O 1
ATOM 2299 N N . SER A 1 294 ? -23.559 -3.539 6.636 1.00 93.06 294 SER A N 1
ATOM 2300 C CA . SER A 1 294 ? -22.675 -4.701 6.658 1.00 93.06 294 SER A CA 1
ATOM 2301 C C . SER A 1 294 ? -21.486 -4.430 7.581 1.00 93.06 294 SER A C 1
ATOM 2303 O O . SER A 1 294 ? -20.987 -3.302 7.634 1.00 93.06 294 SER A O 1
ATOM 2305 N N . LYS A 1 295 ? -21.070 -5.447 8.340 1.00 95.69 295 LYS A N 1
ATOM 2306 C CA . LYS A 1 295 ? -20.075 -5.352 9.420 1.00 95.69 295 LYS A CA 1
ATOM 2307 C C . LYS A 1 295 ? -19.158 -6.567 9.331 1.00 95.69 295 LYS A C 1
ATOM 2309 O O . LYS A 1 295 ? -19.516 -7.649 9.795 1.00 95.69 295 LYS A O 1
ATOM 2314 N N . LEU A 1 296 ? -18.019 -6.402 8.668 1.00 94.12 296 LEU A N 1
ATOM 2315 C CA . LEU A 1 296 ? -17.179 -7.516 8.237 1.00 94.12 296 LEU A CA 1
ATOM 2316 C C . LEU A 1 296 ? -15.727 -7.310 8.649 1.00 94.12 296 LEU A C 1
ATOM 2318 O O . LEU A 1 296 ? -15.158 -6.244 8.431 1.00 94.12 296 LEU A O 1
ATOM 2322 N N . PHE A 1 297 ? -15.112 -8.357 9.180 1.00 95.12 297 PHE A N 1
ATOM 2323 C CA . PHE A 1 297 ? -13.674 -8.444 9.364 1.00 95.12 297 PHE A CA 1
ATOM 2324 C C . PHE A 1 297 ? -13.027 -9.226 8.223 1.00 95.12 297 PHE A C 1
ATOM 2326 O O . PHE A 1 297 ? -13.429 -10.346 7.916 1.00 95.12 297 PHE A O 1
ATOM 2333 N N . TYR A 1 298 ? -11.978 -8.660 7.637 1.00 92.12 298 TYR A N 1
ATOM 2334 C CA . TYR A 1 298 ? -11.144 -9.295 6.625 1.00 92.12 298 TYR A CA 1
ATOM 2335 C C . TYR A 1 298 ? -9.818 -9.739 7.226 1.00 92.12 298 TYR A C 1
ATOM 2337 O O . TYR A 1 298 ? -9.192 -8.992 7.983 1.00 92.12 298 TYR A O 1
ATOM 2345 N N . ASN A 1 299 ? -9.382 -10.946 6.859 1.00 90.69 299 ASN A N 1
ATOM 2346 C CA . ASN A 1 299 ? -8.086 -11.476 7.260 1.00 90.69 299 ASN A CA 1
ATOM 2347 C C . ASN A 1 299 ? -6.989 -10.932 6.319 1.00 90.69 299 ASN A C 1
ATOM 2349 O O . ASN A 1 299 ? -6.925 -11.362 5.164 1.00 90.69 299 ASN A O 1
ATOM 2353 N N . PRO A 1 300 ? -6.093 -10.043 6.786 1.00 90.62 300 PRO A N 1
ATOM 2354 C CA . PRO A 1 300 ? -5.071 -9.414 5.948 1.00 90.62 300 PRO A CA 1
ATOM 2355 C C . PRO A 1 300 ? -3.964 -10.370 5.476 1.00 90.62 300 PRO A C 1
ATOM 2357 O O . PRO A 1 300 ? -3.144 -9.973 4.656 1.00 90.62 300 PRO A O 1
ATOM 2360 N N . ARG A 1 301 ? -3.918 -11.614 5.973 1.00 88.00 301 ARG A N 1
ATOM 2361 C CA . ARG A 1 301 ? -2.929 -12.627 5.563 1.00 88.00 301 ARG A CA 1
ATOM 2362 C C . ARG A 1 301 ? -3.363 -13.411 4.335 1.00 88.00 301 ARG A C 1
ATOM 2364 O O . ARG A 1 301 ? -2.520 -13.845 3.563 1.00 88.00 301 ARG A O 1
ATOM 2371 N N . THR A 1 302 ? -4.664 -13.671 4.225 1.00 81.50 302 THR A N 1
ATOM 2372 C CA . THR A 1 302 ? -5.211 -14.631 3.256 1.00 81.50 302 THR A CA 1
ATOM 2373 C C . THR A 1 302 ? -6.219 -14.004 2.306 1.00 81.50 302 THR A C 1
ATOM 2375 O O . THR A 1 302 ? -6.497 -14.577 1.258 1.00 81.50 302 THR A O 1
ATOM 2378 N N . GLY A 1 303 ? -6.827 -12.875 2.685 1.00 75.81 303 GLY A N 1
ATOM 2379 C CA . GLY A 1 303 ? -7.946 -12.290 1.949 1.00 75.81 303 GLY A CA 1
ATOM 2380 C C . GLY A 1 303 ? -9.165 -13.207 1.850 1.00 75.81 303 GLY A C 1
ATOM 2381 O O . GLY A 1 303 ? -10.027 -12.950 1.018 1.00 75.81 303 GLY A O 1
ATOM 2382 N N . GLY A 1 304 ? -9.221 -14.289 2.640 1.00 71.38 304 GLY A N 1
ATOM 2383 C CA . GLY A 1 304 ? -10.312 -15.263 2.616 1.00 71.38 304 GLY A CA 1
ATOM 2384 C C . GLY A 1 304 ? -11.670 -14.649 2.972 1.00 71.38 304 GLY A C 1
ATOM 2385 O O . GLY A 1 304 ? -11.768 -13.457 3.264 1.00 71.38 304 GLY A O 1
ATOM 2386 N N . SER A 1 305 ? -12.720 -15.477 2.970 1.00 80.31 305 SER A N 1
ATOM 2387 C CA . SER A 1 305 ? -14.089 -15.024 3.238 1.00 80.31 305 SER A CA 1
ATOM 2388 C C . SER A 1 305 ? -14.166 -14.166 4.508 1.00 80.31 305 SER A C 1
ATOM 2390 O O . SER A 1 305 ? -13.681 -14.600 5.560 1.00 80.31 305 SER A O 1
ATOM 2392 N N . PRO A 1 306 ? -14.759 -12.961 4.436 1.00 87.62 306 PRO A N 1
ATOM 2393 C CA . PRO A 1 306 ? -14.857 -12.095 5.596 1.00 87.62 306 PRO A CA 1
ATOM 2394 C C . PRO A 1 306 ? -15.716 -12.715 6.697 1.00 87.62 306 PRO A C 1
ATOM 2396 O O . PRO A 1 306 ? -16.688 -13.425 6.436 1.00 87.62 306 PRO A O 1
ATOM 2399 N N . VAL A 1 307 ? -15.383 -12.382 7.939 1.00 91.12 307 VAL A N 1
ATOM 2400 C CA . VAL A 1 307 ? -16.095 -12.823 9.138 1.00 91.12 307 VAL A CA 1
ATOM 2401 C C . VAL A 1 307 ? -17.070 -11.731 9.564 1.00 91.12 307 VAL A C 1
ATOM 2403 O O . VAL A 1 307 ? -16.662 -10.601 9.832 1.00 91.12 307 VAL A O 1
ATOM 2406 N N . ALA A 1 308 ? -18.361 -12.051 9.636 1.00 94.19 308 ALA A N 1
ATOM 2407 C CA . ALA A 1 308 ? -19.355 -11.129 10.173 1.00 94.19 308 ALA A CA 1
ATOM 2408 C C . ALA A 1 308 ? -19.136 -10.898 11.673 1.00 94.19 308 ALA A C 1
ATOM 2410 O O . ALA A 1 308 ? -18.834 -11.831 12.416 1.00 94.19 308 ALA A O 1
ATOM 2411 N N . VAL A 1 309 ? -19.315 -9.655 12.119 1.00 95.81 309 VAL A N 1
ATOM 2412 C CA . VAL A 1 309 ? -19.214 -9.286 13.535 1.00 95.81 309 VAL A CA 1
ATOM 2413 C C . VAL A 1 309 ? -20.504 -8.647 14.027 1.00 95.81 309 VAL A C 1
ATOM 2415 O O . VAL A 1 309 ? -21.048 -7.734 13.403 1.00 95.81 309 VAL A O 1
ATOM 2418 N N . THR A 1 310 ? -20.953 -9.096 15.198 1.00 96.00 310 THR A N 1
ATOM 2419 C CA . THR A 1 310 ? -22.012 -8.442 15.966 1.00 96.00 310 THR A CA 1
ATOM 2420 C C . THR A 1 310 ? -21.360 -7.506 16.986 1.00 96.00 310 THR A C 1
ATOM 2422 O O . THR A 1 310 ? -20.771 -7.995 17.952 1.00 96.00 310 THR A O 1
ATOM 2425 N N . PRO A 1 311 ? -21.409 -6.176 16.790 1.00 97.50 311 PRO A N 1
ATOM 2426 C CA . PRO A 1 311 ? -20.873 -5.243 17.768 1.00 97.50 311 PRO A CA 1
ATOM 2427 C C . PRO A 1 311 ? -21.774 -5.141 19.000 1.00 97.50 311 PRO A C 1
ATOM 2429 O O . PRO A 1 311 ? -22.992 -5.294 18.908 1.00 97.50 311 PRO A O 1
ATOM 2432 N N . THR A 1 312 ? -21.183 -4.792 20.138 1.00 98.06 312 THR A N 1
ATOM 2433 C CA . THR A 1 312 ? -21.910 -4.505 21.383 1.00 98.06 312 THR A CA 1
ATOM 2434 C C . THR A 1 312 ? -21.826 -3.019 21.708 1.00 98.06 312 THR A C 1
ATOM 2436 O O . THR A 1 312 ? -20.740 -2.443 21.635 1.00 98.06 312 THR A O 1
ATOM 2439 N N . LEU A 1 313 ? -22.940 -2.394 22.094 1.00 98.12 313 LEU A N 1
ATOM 2440 C CA . LEU A 1 313 ? -22.929 -1.016 22.593 1.00 98.12 313 LEU A CA 1
ATOM 2441 C C . LEU A 1 313 ? -22.083 -0.944 23.876 1.00 98.12 313 LEU A C 1
ATOM 2443 O O . LEU A 1 313 ? -22.234 -1.780 24.769 1.00 98.12 313 LEU A O 1
ATOM 2447 N N . VAL A 1 314 ? -21.176 0.027 23.960 1.00 98.19 314 VAL A N 1
ATOM 2448 C CA . VAL A 1 314 ? -20.351 0.247 25.152 1.00 98.19 314 VAL A CA 1
ATOM 2449 C C . VAL A 1 314 ? -21.223 0.850 26.250 1.00 98.19 314 VAL A C 1
ATOM 2451 O O . VAL A 1 314 ? -21.949 1.819 26.019 1.00 98.19 314 VAL A O 1
ATOM 2454 N N . SER A 1 315 ? -21.150 0.270 27.450 1.00 97.25 315 SER A N 1
ATOM 2455 C CA . SER A 1 315 ? -21.934 0.707 28.610 1.00 97.25 315 SER A CA 1
ATOM 2456 C C . SER A 1 315 ? -21.759 2.204 28.882 1.00 97.25 315 SER A C 1
ATOM 2458 O O . SER A 1 315 ? -20.645 2.721 28.833 1.00 97.25 315 SER A O 1
ATOM 2460 N N . GLY A 1 316 ? -22.865 2.898 29.160 1.00 96.19 316 GLY A N 1
ATOM 2461 C CA . GLY A 1 316 ? -22.871 4.342 29.418 1.00 96.19 316 GLY A CA 1
ATOM 2462 C C . GLY A 1 316 ? -22.757 5.229 28.172 1.00 96.19 316 GLY A C 1
ATOM 2463 O O . GLY A 1 316 ? -22.666 6.444 28.312 1.00 96.19 316 GLY A O 1
ATOM 2464 N N . THR A 1 317 ? -22.786 4.658 26.963 1.00 96.75 317 THR A N 1
ATOM 2465 C CA . THR A 1 317 ? -22.760 5.408 25.695 1.00 96.75 317 THR A CA 1
ATOM 2466 C C . THR A 1 317 ? -24.018 5.139 24.870 1.00 96.75 317 THR A C 1
ATOM 2468 O O . THR A 1 317 ? -24.707 4.143 25.084 1.00 96.75 317 THR A O 1
ATOM 2471 N N . THR A 1 318 ? -24.327 6.018 23.916 1.00 95.44 318 THR A N 1
ATOM 2472 C CA . THR A 1 318 ? -25.466 5.850 22.992 1.00 95.44 318 THR A CA 1
ATOM 2473 C C . THR A 1 318 ? -25.034 5.490 21.571 1.00 95.44 318 THR A C 1
ATOM 2475 O O . THR A 1 318 ? -25.846 5.014 20.778 1.00 95.44 318 THR A O 1
ATOM 2478 N N . ASP A 1 319 ? -23.760 5.696 21.243 1.00 97.00 319 ASP A N 1
ATOM 2479 C CA . ASP A 1 319 ? -23.231 5.608 19.886 1.00 97.00 319 ASP A CA 1
ATOM 2480 C C . ASP A 1 319 ? -21.833 4.973 19.798 1.00 97.00 319 ASP A C 1
ATOM 2482 O O . ASP A 1 319 ? -21.285 4.887 18.700 1.00 97.00 319 ASP A O 1
ATOM 2486 N N . VAL A 1 320 ? -21.247 4.496 20.903 1.00 98.44 320 VAL A N 1
ATOM 2487 C CA . VAL A 1 320 ? -19.940 3.824 20.876 1.00 98.44 320 VAL A CA 1
ATOM 2488 C C . VAL A 1 320 ? -20.137 2.316 20.835 1.00 98.44 320 VAL A C 1
ATOM 2490 O O . VAL A 1 320 ? -20.709 1.715 21.741 1.00 98.44 320 VAL A O 1
ATOM 2493 N N . TYR A 1 321 ? -19.625 1.685 19.784 1.00 98.62 321 TYR A N 1
ATOM 2494 C CA . TYR A 1 321 ? -19.765 0.252 19.557 1.00 98.62 321 TYR A CA 1
ATOM 2495 C C . TYR A 1 321 ? -18.415 -0.446 19.659 1.00 98.62 321 TYR A C 1
ATOM 2497 O O . TYR A 1 321 ? -17.443 -0.040 19.024 1.00 98.62 321 TYR A O 1
ATOM 2505 N N . ASN A 1 322 ? -18.376 -1.521 20.440 1.00 98.56 322 ASN A N 1
ATOM 2506 C CA . ASN A 1 322 ? -17.234 -2.408 20.581 1.00 98.56 322 ASN A CA 1
ATOM 2507 C C . ASN A 1 322 ? -17.311 -3.542 19.555 1.00 98.56 322 ASN A C 1
ATOM 2509 O O . ASN A 1 322 ? -18.290 -4.288 19.508 1.00 98.56 322 ASN A O 1
ATOM 2513 N N . PHE A 1 323 ? -16.251 -3.686 18.768 1.00 98.50 323 PHE A N 1
ATOM 2514 C CA . PHE A 1 323 ? -16.071 -4.742 17.782 1.00 98.50 323 PHE A CA 1
ATOM 2515 C C . PHE A 1 323 ? -14.970 -5.680 18.282 1.00 98.50 323 PHE A C 1
ATOM 2517 O O . PHE A 1 323 ? -13.786 -5.338 18.164 1.00 98.50 323 PHE A O 1
ATOM 2524 N N . PRO A 1 324 ? -15.326 -6.837 18.867 1.00 97.38 324 PRO A N 1
ATOM 2525 C CA . PRO A 1 324 ? -14.335 -7.811 19.295 1.00 97.38 324 PRO A CA 1
ATOM 2526 C C . PRO A 1 324 ? -13.603 -8.369 18.077 1.00 97.38 324 PRO A C 1
ATOM 2528 O O . PRO A 1 324 ? -14.219 -8.684 17.055 1.00 97.38 324 PRO A O 1
ATOM 2531 N N . ARG A 1 325 ? -12.281 -8.496 18.188 1.00 93.56 325 ARG A N 1
ATOM 2532 C CA . ARG A 1 325 ? -11.474 -9.148 17.162 1.00 93.56 325 ARG A CA 1
ATOM 2533 C C . ARG A 1 325 ? -11.956 -10.597 16.983 1.00 93.56 325 ARG A C 1
ATOM 2535 O O . ARG A 1 325 ? -12.142 -11.282 17.992 1.00 93.56 325 ARG A O 1
ATOM 2542 N N . PRO A 1 326 ? -12.101 -11.097 15.743 1.00 91.69 326 PRO A N 1
ATOM 2543 C CA . PRO A 1 326 ? -12.421 -12.499 15.511 1.00 91.69 326 PRO A CA 1
ATOM 2544 C C . PRO A 1 326 ? -11.397 -13.444 16.148 1.00 91.69 326 PRO A C 1
ATOM 2546 O O . PRO A 1 326 ? -10.201 -13.139 16.224 1.00 91.69 326 PRO A O 1
ATOM 2549 N N . SER A 1 327 ? -11.862 -14.620 16.569 1.00 82.25 327 SER A N 1
ATOM 2550 C CA . SER A 1 327 ? -10.963 -15.721 16.893 1.00 82.25 327 SER A CA 1
ATOM 2551 C C . SER A 1 327 ? -10.268 -16.208 15.624 1.00 82.25 327 SER A C 1
ATOM 2553 O O . SER A 1 327 ? -10.781 -16.101 14.509 1.00 82.25 327 SER A O 1
ATOM 2555 N N . CYS A 1 328 ? -9.067 -16.740 15.791 1.00 69.69 328 CYS A N 1
ATOM 2556 C CA . CYS A 1 328 ? -8.271 -17.242 14.690 1.00 69.69 328 CYS A CA 1
ATOM 2557 C C . CYS A 1 328 ? -7.708 -18.620 15.046 1.00 69.69 328 CYS A C 1
ATOM 2559 O O . CYS A 1 328 ? -7.078 -18.784 16.088 1.00 69.69 328 CYS A O 1
ATOM 2561 N N . SER A 1 329 ? -7.930 -19.609 14.180 1.00 57.88 329 SER A N 1
ATOM 2562 C CA . SER A 1 329 ? -7.300 -20.932 14.245 1.00 57.88 329 SER A CA 1
ATOM 2563 C C . SER A 1 329 ? -6.201 -21.039 13.180 1.00 57.88 329 SER A C 1
ATOM 2565 O O . SER A 1 329 ? -6.408 -20.602 12.049 1.00 57.88 329 SER A O 1
ATOM 2567 N N . GLY A 1 330 ? -5.048 -21.636 13.500 1.00 63.34 330 GLY A N 1
ATOM 2568 C CA . GLY A 1 330 ? -3.972 -21.882 12.526 1.00 63.34 330 GLY A CA 1
ATOM 2569 C C . GLY A 1 330 ? -3.004 -20.704 12.335 1.00 63.34 330 GLY A C 1
ATOM 2570 O O . GLY A 1 330 ? -2.314 -20.317 13.275 1.00 63.34 330 GLY A O 1
ATOM 2571 N N . SER A 1 331 ? -2.931 -20.141 11.120 1.00 54.47 331 SER A N 1
ATOM 2572 C CA . SER A 1 331 ? -1.896 -19.195 10.634 1.00 54.47 331 SER A CA 1
ATOM 2573 C C . SER A 1 331 ? -1.818 -17.827 11.338 1.00 54.47 331 SER A C 1
ATOM 2575 O O . SER A 1 331 ? -1.070 -16.958 10.904 1.00 54.47 331 SER A O 1
ATOM 2577 N N . CYS A 1 332 ? -2.599 -17.608 12.395 1.00 55.81 332 CYS A N 1
ATOM 2578 C CA . CYS A 1 332 ? -2.576 -16.405 13.233 1.00 55.81 332 CYS A CA 1
ATOM 2579 C C . CYS A 1 332 ? -1.904 -16.649 14.602 1.00 55.81 332 CYS A C 1
ATOM 2581 O O . CYS A 1 332 ? -1.887 -15.765 15.450 1.00 55.81 332 CYS A O 1
ATOM 2583 N N . ASN A 1 333 ? -1.330 -17.838 14.827 1.00 54.34 333 ASN A N 1
ATOM 2584 C CA . ASN A 1 333 ? -0.418 -18.110 15.949 1.00 54.34 333 ASN A CA 1
ATOM 2585 C C . ASN A 1 333 ? 1.042 -17.744 15.613 1.00 54.34 333 ASN A C 1
ATOM 2587 O O . ASN A 1 333 ? 1.976 -18.287 16.202 1.00 54.34 333 ASN A O 1
ATOM 2591 N N . GLY A 1 334 ? 1.248 -16.854 14.636 1.00 54.38 334 GLY A N 1
ATOM 2592 C CA . GLY A 1 334 ? 2.573 -16.385 14.249 1.00 54.38 334 GLY A CA 1
ATOM 2593 C C . GLY A 1 334 ? 3.289 -15.687 15.408 1.00 54.38 334 GLY A C 1
ATOM 2594 O O . GLY A 1 334 ? 2.664 -15.091 16.290 1.00 54.38 334 GLY A O 1
ATOM 2595 N N . GLN A 1 335 ? 4.619 -15.766 15.404 1.00 52.84 335 GLN A N 1
ATOM 2596 C CA . GLN A 1 335 ? 5.465 -15.078 16.378 1.00 52.84 335 GLN A CA 1
ATOM 2597 C C . GLN A 1 335 ? 5.143 -13.568 16.413 1.00 52.84 335 GLN A C 1
ATOM 2599 O O . GLN A 1 335 ? 4.802 -12.964 15.397 1.00 52.84 335 GLN A O 1
ATOM 2604 N N . ASN A 1 336 ? 5.284 -12.938 17.585 1.00 61.00 336 ASN A N 1
ATOM 2605 C CA . ASN A 1 336 ? 5.214 -11.479 17.765 1.00 61.00 336 ASN A CA 1
ATOM 2606 C C . ASN A 1 336 ? 3.849 -10.799 17.517 1.00 61.00 336 ASN A C 1
ATOM 2608 O O . ASN A 1 336 ? 3.812 -9.613 17.175 1.00 61.00 336 ASN A O 1
ATOM 2612 N N . GLY A 1 337 ? 2.733 -11.499 17.742 1.00 68.31 337 GLY A N 1
ATOM 2613 C CA . GLY A 1 337 ? 1.404 -10.874 17.742 1.00 68.31 337 GLY A CA 1
ATOM 2614 C C . GLY A 1 337 ? 0.786 -10.704 16.354 1.00 68.31 337 GLY A C 1
ATOM 2615 O O . GLY A 1 337 ? 0.048 -9.746 16.135 1.00 68.31 337 GLY A O 1
ATOM 2616 N N . ASP A 1 338 ? 1.080 -11.619 15.420 1.00 85.31 338 ASP A N 1
ATOM 2617 C CA . ASP A 1 338 ? 0.442 -11.710 14.098 1.00 85.31 338 ASP A CA 1
ATOM 2618 C C . ASP A 1 338 ? -1.045 -12.111 14.223 1.00 85.31 338 ASP A C 1
ATOM 2620 O O . ASP A 1 338 ? -1.473 -13.217 13.883 1.00 85.31 338 ASP A O 1
ATOM 2624 N N . ARG A 1 339 ? -1.862 -11.184 14.721 1.00 89.06 339 ARG A N 1
ATOM 2625 C CA . ARG A 1 339 ? -3.307 -11.354 14.909 1.00 89.06 339 ARG A CA 1
ATOM 2626 C C . ARG A 1 339 ? -4.078 -10.115 14.438 1.00 89.06 339 ARG A C 1
ATOM 2628 O O . ARG A 1 339 ? -5.131 -9.796 14.985 1.00 89.06 339 ARG A O 1
ATOM 2635 N N . ASP A 1 340 ? -3.549 -9.440 13.418 1.00 93.25 340 ASP A N 1
ATOM 2636 C CA . ASP A 1 340 ? -4.168 -8.302 12.749 1.00 93.25 340 ASP A CA 1
ATOM 2637 C C . ASP A 1 340 ? -5.413 -8.637 11.942 1.00 93.25 340 ASP A C 1
ATOM 2639 O O . ASP A 1 340 ? -5.530 -9.708 11.337 1.00 93.25 340 ASP A O 1
ATOM 2643 N N . TRP A 1 341 ? -6.332 -7.674 11.933 1.00 94.94 341 TRP A N 1
ATOM 2644 C CA . TRP A 1 341 ? -7.599 -7.723 11.217 1.00 94.94 341 TRP A CA 1
ATOM 2645 C C . TRP A 1 341 ? -7.974 -6.354 10.664 1.00 94.94 341 TRP A C 1
ATOM 2647 O O . TRP A 1 341 ? -7.643 -5.311 11.232 1.00 94.94 341 TRP A O 1
ATOM 2657 N N . VAL A 1 342 ? -8.730 -6.373 9.569 1.00 97.00 342 VAL A N 1
ATOM 2658 C CA . VAL A 1 342 ? -9.300 -5.173 8.960 1.00 97.00 342 VAL A CA 1
ATOM 2659 C C . VAL A 1 342 ? -10.812 -5.205 9.131 1.00 97.00 342 VAL A C 1
ATOM 2661 O O . VAL A 1 342 ? -11.469 -6.086 8.585 1.00 97.00 342 VAL A O 1
ATOM 2664 N N . LEU A 1 343 ? -11.375 -4.255 9.870 1.00 97.88 343 LEU A N 1
ATOM 2665 C CA . LEU A 1 343 ? -12.819 -4.048 9.957 1.00 97.88 343 LEU A CA 1
ATOM 2666 C C . LEU A 1 343 ? -13.280 -3.186 8.783 1.00 97.88 343 LEU A C 1
ATOM 2668 O O . LEU A 1 343 ? -12.715 -2.122 8.542 1.00 97.88 343 LEU A O 1
ATOM 2672 N N . VAL A 1 344 ? -14.347 -3.599 8.108 1.00 95.25 344 VAL A N 1
ATOM 2673 C CA . VAL A 1 344 ? -15.036 -2.813 7.087 1.00 95.25 344 VAL A CA 1
ATOM 2674 C C . VAL A 1 344 ? -16.516 -2.725 7.438 1.00 95.25 344 VAL A C 1
ATOM 2676 O O . VAL A 1 344 ? -17.194 -3.736 7.641 1.00 95.25 344 VAL A O 1
ATOM 2679 N N . LEU A 1 345 ? -17.014 -1.494 7.495 1.00 95.06 345 LEU A N 1
ATOM 2680 C CA . LEU A 1 345 ? -18.426 -1.166 7.632 1.00 95.06 345 LEU A CA 1
ATOM 2681 C C . LEU A 1 345 ? -18.914 -0.606 6.299 1.00 95.06 345 LEU A C 1
ATOM 2683 O O . LEU A 1 345 ? -18.267 0.280 5.740 1.00 95.06 345 LEU A O 1
ATOM 2687 N N . THR A 1 346 ? -20.049 -1.084 5.797 1.00 92.00 346 THR A N 1
ATOM 2688 C CA . THR A 1 346 ? -20.595 -0.634 4.505 1.00 92.00 346 THR A CA 1
ATOM 2689 C C . THR A 1 346 ? -22.103 -0.451 4.591 1.00 92.00 346 THR A C 1
ATOM 2691 O O . THR A 1 346 ? -22.809 -1.371 4.999 1.00 92.00 346 THR A O 1
ATOM 2694 N N . ASP A 1 347 ? -22.602 0.713 4.179 1.00 91.50 347 ASP A N 1
ATOM 2695 C CA . ASP A 1 347 ? -24.030 0.968 3.990 1.00 91.50 347 ASP A CA 1
ATOM 2696 C C . ASP A 1 347 ? -24.513 0.202 2.749 1.00 91.50 347 ASP A C 1
ATOM 2698 O O . ASP A 1 347 ? -24.154 0.533 1.621 1.00 91.50 347 ASP A O 1
ATOM 2702 N N . THR A 1 348 ? -25.331 -0.828 2.939 1.00 87.81 348 THR A N 1
ATOM 2703 C CA . THR A 1 348 ? -25.820 -1.718 1.876 1.00 87.81 348 THR A CA 1
ATOM 2704 C C . THR A 1 348 ? -26.772 -1.014 0.909 1.00 87.81 348 THR A C 1
ATOM 2706 O O . THR A 1 348 ? -26.982 -1.488 -0.205 1.00 87.81 348 THR A O 1
ATOM 2709 N N . THR A 1 349 ? -27.282 0.169 1.270 1.00 85.25 349 THR A N 1
ATOM 2710 C CA . THR A 1 349 ? -28.062 1.026 0.361 1.00 85.25 349 THR A CA 1
ATOM 2711 C C . THR A 1 349 ? -27.188 1.783 -0.645 1.00 85.25 349 THR A C 1
ATOM 2713 O O . THR A 1 349 ? -27.706 2.457 -1.532 1.00 85.25 349 THR A O 1
ATOM 2716 N N . ALA A 1 350 ? -25.858 1.708 -0.523 1.00 71.00 350 ALA A N 1
ATOM 2717 C CA . ALA A 1 350 ? -24.897 2.322 -1.443 1.00 71.00 350 ALA A CA 1
ATOM 2718 C C . ALA A 1 350 ? -24.772 1.627 -2.804 1.00 71.00 350 ALA A C 1
ATOM 2720 O O . ALA A 1 350 ? -24.016 2.105 -3.652 1.00 71.00 350 ALA A O 1
ATOM 2721 N N . GLY A 1 351 ? -25.504 0.530 -3.009 1.00 62.81 351 GLY A N 1
ATOM 2722 C CA . GLY A 1 351 ? -25.227 -0.436 -4.064 1.00 62.81 351 GLY A CA 1
ATOM 2723 C C . GLY A 1 351 ? -24.166 -1.442 -3.616 1.00 62.81 351 GLY A C 1
ATOM 2724 O O . GLY A 1 351 ? -23.502 -1.259 -2.593 1.00 62.81 351 GLY A O 1
ATOM 2725 N N . ALA A 1 352 ? -24.030 -2.533 -4.371 1.00 54.91 352 ALA A N 1
ATOM 2726 C CA . ALA A 1 352 ? -22.988 -3.518 -4.111 1.00 54.91 352 ALA A CA 1
ATOM 2727 C C . ALA A 1 352 ? -21.593 -2.856 -4.181 1.00 54.91 352 ALA A C 1
ATOM 2729 O O . ALA A 1 352 ? -21.412 -1.889 -4.930 1.00 54.91 352 ALA A O 1
ATOM 2730 N N . PRO A 1 353 ? -20.601 -3.360 -3.422 1.00 55.81 353 PRO A N 1
ATOM 2731 C CA . PRO A 1 353 ? -19.208 -2.962 -3.593 1.00 55.81 353 PRO A CA 1
ATOM 2732 C C . PRO A 1 353 ? -18.825 -2.990 -5.080 1.00 55.81 353 PRO A C 1
ATOM 2734 O O . PRO A 1 353 ? -19.200 -3.927 -5.783 1.00 55.81 353 PRO A O 1
ATOM 2737 N N . LEU A 1 354 ? -18.065 -1.993 -5.557 1.00 52.72 354 LEU A N 1
ATOM 2738 C CA . LEU A 1 354 ? -17.569 -1.959 -6.949 1.00 52.72 354 LEU A CA 1
ATOM 2739 C C . LEU A 1 354 ? -16.769 -3.224 -7.300 1.00 52.72 354 LEU A C 1
ATOM 2741 O O . LEU A 1 354 ? -16.654 -3.591 -8.466 1.00 52.72 354 LEU A O 1
ATOM 2745 N N . TRP A 1 355 ? -16.238 -3.886 -6.273 1.00 53.19 355 TRP A N 1
ATOM 2746 C CA . TRP A 1 355 ? -15.597 -5.181 -6.353 1.00 53.19 355 TRP A CA 1
ATOM 2747 C C . TRP A 1 355 ? -15.837 -5.929 -5.037 1.00 53.19 355 TRP A C 1
ATOM 2749 O O . TRP A 1 355 ? -15.641 -5.364 -3.962 1.00 53.19 355 TRP A O 1
ATOM 2759 N N . SER A 1 356 ? -16.271 -7.189 -5.075 1.00 48.28 356 SER A N 1
ATOM 2760 C CA . SER A 1 356 ? -16.238 -8.019 -3.868 1.00 48.28 356 SER A CA 1
ATOM 2761 C C . SER A 1 356 ? -14.797 -8.488 -3.664 1.00 48.28 356 SER A C 1
ATOM 2763 O O . SER A 1 356 ? -14.241 -9.094 -4.580 1.00 48.28 356 SER A O 1
ATOM 2765 N N . PRO A 1 357 ? -14.186 -8.257 -2.489 1.00 48.38 357 PRO A N 1
ATOM 2766 C CA . PRO A 1 357 ? -12.907 -8.853 -2.137 1.00 48.38 357 PRO A CA 1
ATOM 2767 C C . PRO A 1 357 ? -13.195 -10.328 -1.845 1.00 48.38 357 PRO A C 1
ATOM 2769 O O . PRO A 1 357 ? -13.379 -10.743 -0.704 1.00 48.38 357 PRO A O 1
ATOM 2772 N N . GLY A 1 358 ? -13.380 -11.111 -2.906 1.00 45.44 358 GLY A N 1
ATOM 2773 C CA . GLY A 1 358 ? -13.380 -12.561 -2.807 1.00 45.44 358 GLY A CA 1
ATOM 2774 C C . GLY A 1 358 ? -12.003 -13.048 -2.349 1.00 45.44 358 GLY A C 1
ATOM 2775 O O . GLY A 1 358 ? -11.046 -12.260 -2.360 1.00 45.44 358 GLY A O 1
ATOM 2776 N N . PRO A 1 359 ? -11.880 -14.338 -1.976 1.00 51.28 359 PRO A N 1
ATOM 2777 C CA . PRO A 1 359 ? -10.577 -14.936 -1.722 1.00 51.28 359 PRO A CA 1
ATOM 2778 C C . PRO A 1 359 ? -9.659 -14.580 -2.881 1.00 51.28 359 PRO A C 1
ATOM 2780 O O . PRO A 1 359 ? -10.075 -14.634 -4.045 1.00 51.28 359 PRO A O 1
ATOM 2783 N N . MET A 1 360 ? -8.448 -14.141 -2.548 1.00 60.16 360 MET A N 1
ATOM 2784 C CA . MET A 1 360 ? -7.508 -13.692 -3.556 1.00 60.16 360 MET A CA 1
ATOM 2785 C C . MET A 1 360 ? -7.387 -14.758 -4.620 1.00 60.16 360 MET A C 1
ATOM 2787 O O . MET A 1 360 ? -7.212 -15.950 -4.376 1.00 60.16 360 MET A O 1
ATOM 2791 N N . ALA A 1 361 ? -7.630 -14.290 -5.817 1.00 67.00 361 ALA A N 1
ATOM 2792 C CA . ALA A 1 361 ? -7.751 -15.119 -6.967 1.00 67.00 361 ALA A CA 1
ATOM 2793 C C . ALA A 1 361 ? -6.383 -15.668 -7.367 1.00 67.00 361 ALA A C 1
ATOM 2795 O O . ALA A 1 361 ? -5.396 -14.934 -7.336 1.00 67.00 361 ALA A O 1
ATOM 2796 N N . ASN A 1 362 ? -6.344 -16.921 -7.820 1.00 79.38 362 ASN A N 1
ATOM 2797 C CA . ASN A 1 362 ? -5.164 -17.441 -8.499 1.00 79.38 362 ASN A CA 1
ATOM 2798 C C . ASN A 1 362 ? -4.744 -16.482 -9.628 1.00 79.38 362 ASN A C 1
ATOM 2800 O O . ASN A 1 362 ? -5.608 -15.964 -10.333 1.00 79.38 362 ASN A O 1
ATOM 2804 N N . SER A 1 363 ? -3.448 -16.267 -9.826 1.00 84.81 363 SER A N 1
ATOM 2805 C CA . SER A 1 363 ? -2.905 -15.498 -10.952 1.00 84.81 363 SER A CA 1
ATOM 2806 C C . SER A 1 363 ? -2.276 -16.434 -11.981 1.00 84.81 363 SER A C 1
ATOM 2808 O O . SER A 1 363 ? -1.761 -17.484 -11.610 1.00 84.81 363 SER A O 1
ATOM 2810 N N . LEU A 1 364 ? -2.301 -16.067 -13.262 1.00 90.00 364 LEU A N 1
ATOM 2811 C CA . LEU A 1 364 ? -1.580 -16.772 -14.323 1.00 90.00 364 LEU A CA 1
ATOM 2812 C C . LEU A 1 364 ? -0.403 -15.902 -14.757 1.00 90.00 364 LEU A C 1
ATOM 2814 O O . LEU A 1 364 ? -0.618 -14.879 -15.396 1.00 90.00 364 LEU A O 1
ATOM 2818 N N . GLN A 1 365 ? 0.823 -16.292 -14.419 1.00 90.81 365 GLN A N 1
ATOM 2819 C CA . GLN A 1 365 ? 2.020 -15.619 -14.933 1.00 90.81 365 GLN A CA 1
ATOM 2820 C C . GLN A 1 365 ? 2.380 -16.217 -16.288 1.00 90.81 365 GLN A C 1
ATOM 2822 O O . GLN A 1 365 ? 2.306 -17.435 -16.443 1.00 90.81 365 GLN A O 1
ATOM 2827 N N . THR A 1 366 ? 2.760 -15.381 -17.253 1.00 93.56 366 THR A N 1
ATOM 2828 C CA . THR A 1 366 ? 3.057 -15.806 -18.628 1.00 93.56 366 THR A CA 1
ATOM 2829 C C . THR A 1 366 ? 4.411 -15.298 -19.089 1.00 93.56 366 THR A C 1
ATOM 2831 O O . THR A 1 366 ? 4.791 -14.173 -18.778 1.00 93.56 366 THR A O 1
ATOM 2834 N N . TRP A 1 367 ? 5.130 -16.109 -19.859 1.00 93.00 367 TRP A N 1
ATOM 2835 C CA . TRP A 1 367 ? 6.435 -15.754 -20.415 1.00 93.00 367 TRP A CA 1
ATOM 2836 C C . TRP A 1 367 ? 6.647 -16.415 -21.776 1.00 93.00 367 TRP A C 1
ATOM 2838 O O . TRP A 1 367 ? 5.949 -17.362 -22.148 1.00 93.00 367 TRP A O 1
ATOM 2848 N N . SER A 1 368 ? 7.619 -15.903 -22.527 1.00 91.31 368 SER A N 1
ATOM 2849 C CA . SER A 1 368 ? 8.050 -16.514 -23.782 1.00 91.31 368 SER A CA 1
ATOM 2850 C C . SER A 1 368 ? 9.174 -17.518 -23.529 1.00 91.31 368 SER A C 1
ATOM 2852 O O . SER A 1 368 ? 10.103 -17.238 -22.772 1.00 91.31 368 SER A O 1
ATOM 2854 N N . VAL A 1 369 ? 9.109 -18.674 -24.186 1.00 91.06 369 VAL A N 1
ATOM 2855 C CA . VAL A 1 369 ? 10.147 -19.714 -24.158 1.00 91.06 369 VAL A CA 1
ATOM 2856 C C . VAL A 1 369 ? 10.715 -19.872 -25.560 1.00 91.06 369 VAL A C 1
ATOM 2858 O O . VAL A 1 369 ? 9.958 -20.011 -26.515 1.00 91.06 369 VAL A O 1
ATOM 2861 N N . TYR A 1 370 ? 12.042 -19.835 -25.684 1.00 88.75 370 TYR A N 1
ATOM 2862 C CA . TYR A 1 370 ? 12.734 -20.093 -26.943 1.00 88.75 370 TYR A CA 1
ATOM 2863 C C . TYR A 1 370 ? 13.073 -21.577 -27.059 1.00 88.75 370 TYR A C 1
ATOM 2865 O O . TYR A 1 370 ? 13.741 -22.124 -26.182 1.00 88.75 370 TYR A O 1
ATOM 2873 N N . ASP A 1 371 ? 12.646 -22.207 -28.147 1.00 84.69 371 ASP A N 1
ATOM 2874 C CA . ASP A 1 371 ? 13.003 -23.576 -28.501 1.00 84.69 371 ASP A CA 1
ATOM 2875 C C . ASP A 1 371 ? 14.180 -23.563 -29.499 1.00 84.69 371 ASP A C 1
ATOM 2877 O O . ASP A 1 371 ? 14.019 -23.143 -30.652 1.00 84.69 371 ASP A O 1
ATOM 2881 N N . PRO A 1 372 ? 15.382 -24.025 -29.100 1.00 84.19 372 PRO A N 1
ATOM 2882 C CA . PRO A 1 372 ? 16.549 -24.039 -29.978 1.00 84.19 372 PRO A CA 1
ATOM 2883 C C . PRO A 1 372 ? 16.425 -24.990 -31.175 1.00 84.19 372 PRO A C 1
ATOM 2885 O O . PRO A 1 372 ? 17.108 -24.772 -32.178 1.00 84.19 372 PRO A O 1
ATOM 2888 N N . ALA A 1 373 ? 15.593 -26.035 -31.089 1.00 85.44 373 ALA A N 1
ATOM 2889 C CA . ALA A 1 373 ? 15.493 -27.066 -32.122 1.00 85.44 373 ALA A CA 1
ATOM 2890 C C . ALA A 1 373 ? 14.784 -26.550 -33.379 1.00 85.44 373 ALA A C 1
ATOM 2892 O O . ALA A 1 373 ? 15.187 -26.866 -34.497 1.00 85.44 373 ALA A O 1
ATOM 2893 N N . ASN A 1 374 ? 13.752 -25.723 -33.203 1.00 79.00 374 ASN A N 1
ATOM 2894 C CA . ASN A 1 374 ? 13.025 -25.084 -34.303 1.00 79.00 374 ASN A CA 1
ATOM 2895 C C . ASN A 1 374 ? 13.296 -23.572 -34.417 1.00 79.00 374 ASN A C 1
ATOM 2897 O O . ASN A 1 374 ? 12.837 -22.960 -35.380 1.00 79.00 374 ASN A O 1
ATOM 2901 N N . ARG A 1 375 ? 14.077 -22.992 -33.493 1.00 83.81 375 ARG A N 1
ATOM 2902 C CA . ARG A 1 375 ? 14.423 -21.562 -33.416 1.00 83.81 375 ARG A CA 1
ATOM 2903 C C . ARG A 1 375 ? 13.195 -20.655 -33.322 1.00 83.81 375 ARG A C 1
ATOM 2905 O O . ARG A 1 375 ? 13.143 -19.613 -33.972 1.00 83.81 375 ARG A O 1
ATOM 2912 N N . ARG A 1 376 ? 12.192 -21.054 -32.535 1.00 84.75 376 ARG A N 1
ATOM 2913 C CA . ARG A 1 376 ? 10.932 -20.309 -32.369 1.00 84.75 376 ARG A CA 1
ATOM 2914 C C . ARG A 1 376 ? 10.612 -20.028 -30.912 1.00 84.75 376 ARG A C 1
ATOM 2916 O O . ARG A 1 376 ? 11.079 -20.714 -30.009 1.00 84.75 376 ARG A O 1
ATOM 2923 N N . TRP A 1 377 ? 9.780 -19.011 -30.711 1.00 86.81 377 TRP A N 1
ATOM 2924 C CA . TRP A 1 377 ? 9.239 -18.653 -29.406 1.00 86.81 377 TRP A CA 1
ATOM 2925 C C . TRP A 1 377 ? 7.816 -19.192 -29.239 1.00 86.81 377 TRP A C 1
ATOM 2927 O O . TRP A 1 377 ? 6.995 -19.079 -30.152 1.00 86.81 377 TRP A O 1
ATOM 2937 N N . SER A 1 378 ? 7.532 -19.765 -28.072 1.00 89.75 378 SER A N 1
ATOM 2938 C CA . SER A 1 378 ? 6.198 -20.164 -27.614 1.00 89.75 378 SER A CA 1
ATOM 2939 C C . SER A 1 378 ? 5.815 -19.396 -26.354 1.00 89.75 378 SER A C 1
ATOM 2941 O O . SER A 1 378 ? 6.663 -18.830 -25.663 1.00 89.75 378 SER A O 1
ATOM 2943 N N . ILE A 1 379 ? 4.522 -19.389 -26.038 1.00 92.94 379 ILE A N 1
ATOM 2944 C CA . ILE A 1 379 ? 3.996 -18.797 -24.812 1.00 92.94 379 ILE A CA 1
ATOM 2945 C C . ILE A 1 379 ? 3.737 -19.899 -23.801 1.00 92.94 379 ILE A C 1
ATOM 2947 O O . ILE A 1 379 ? 3.023 -20.868 -24.073 1.00 92.94 379 ILE A O 1
ATOM 2951 N N . HIS A 1 380 ? 4.313 -19.711 -22.626 1.00 94.19 380 HIS A N 1
ATOM 2952 C CA . HIS A 1 380 ? 4.145 -20.568 -21.471 1.00 94.19 380 HIS A CA 1
ATOM 2953 C C . HIS A 1 380 ? 3.507 -19.785 -20.329 1.00 94.19 380 HIS A C 1
ATOM 2955 O O . HIS A 1 380 ? 3.446 -18.550 -20.351 1.00 94.19 380 HIS A O 1
ATOM 2961 N N . GLY A 1 381 ? 3.011 -20.504 -19.331 1.00 93.81 381 GLY A N 1
ATOM 2962 C CA . GLY A 1 381 ? 2.513 -19.880 -18.123 1.00 93.81 381 GLY A CA 1
ATOM 2963 C C . GLY A 1 381 ? 2.367 -20.843 -16.963 1.00 93.81 381 GLY A C 1
ATOM 2964 O O . GLY A 1 381 ? 2.426 -22.055 -17.116 1.00 93.81 381 GLY A O 1
ATOM 2965 N N . GLN A 1 382 ? 2.151 -20.295 -15.778 1.00 94.62 382 GLN A N 1
ATOM 2966 C CA . GLN A 1 382 ? 1.919 -21.079 -14.574 1.00 94.62 382 GLN A CA 1
ATOM 2967 C C . GLN A 1 382 ? 0.923 -20.356 -13.683 1.00 94.62 382 GLN A C 1
ATOM 2969 O O . GLN A 1 382 ? 0.980 -19.134 -13.520 1.00 94.62 382 GLN A O 1
ATOM 2974 N N . ILE A 1 383 ? -0.012 -21.126 -13.133 1.00 91.62 383 ILE A N 1
ATOM 2975 C CA . ILE A 1 383 ? -0.996 -20.604 -12.199 1.00 91.62 383 ILE A CA 1
ATOM 2976 C C . ILE A 1 383 ? -0.399 -20.637 -10.802 1.00 91.62 383 ILE A C 1
ATOM 2978 O O . ILE A 1 383 ? 0.086 -21.673 -10.349 1.00 91.62 383 ILE A O 1
ATOM 2982 N N . PHE A 1 384 ? -0.490 -19.509 -10.114 1.00 84.50 384 PHE A N 1
ATOM 2983 C CA . PHE A 1 384 ? -0.112 -19.344 -8.721 1.00 84.50 384 PHE A CA 1
ATOM 2984 C C . PHE A 1 384 ? -1.355 -19.055 -7.898 1.00 84.50 384 PHE A C 1
ATOM 2986 O O . PHE A 1 384 ? -2.227 -18.313 -8.347 1.00 84.50 384 PHE A O 1
ATOM 2993 N N . ASP A 1 385 ? -1.451 -19.628 -6.705 1.00 77.12 385 ASP A N 1
ATOM 2994 C CA . ASP A 1 385 ? -2.535 -19.305 -5.787 1.00 77.12 385 ASP A CA 1
ATOM 2995 C C . ASP A 1 385 ? -2.362 -17.905 -5.177 1.00 77.12 385 ASP A C 1
ATOM 2997 O O . ASP A 1 385 ? -1.371 -17.208 -5.406 1.00 77.12 385 ASP A O 1
ATOM 3001 N N . ALA A 1 386 ? -3.344 -17.506 -4.367 1.00 70.94 386 ALA A N 1
ATOM 3002 C CA . ALA A 1 386 ? -3.337 -16.293 -3.548 1.00 70.94 386 ALA A CA 1
ATOM 3003 C C . ALA A 1 386 ? -2.037 -16.045 -2.766 1.00 70.94 386 ALA A C 1
ATOM 3005 O O . ALA A 1 386 ? -1.712 -14.905 -2.439 1.00 70.94 386 ALA A O 1
ATOM 3006 N N . THR A 1 387 ? -1.338 -17.120 -2.400 1.00 64.56 387 THR A N 1
ATOM 3007 C CA . THR A 1 387 ? -0.134 -17.094 -1.568 1.00 64.56 387 THR A CA 1
ATOM 3008 C C . THR A 1 387 ? 1.143 -17.089 -2.398 1.00 64.56 387 THR A C 1
ATOM 3010 O O . THR A 1 387 ? 2.228 -17.084 -1.825 1.00 64.56 387 THR A O 1
ATOM 3013 N N . GLY A 1 388 ? 1.034 -17.057 -3.732 1.00 70.12 388 GLY A N 1
ATOM 3014 C CA . GLY A 1 388 ? 2.172 -17.093 -4.648 1.00 70.12 388 GLY A CA 1
ATOM 3015 C C . GLY A 1 388 ? 2.772 -18.486 -4.806 1.00 70.12 388 GLY A C 1
ATOM 3016 O O . GLY A 1 388 ? 3.862 -18.617 -5.362 1.00 70.12 388 GLY A O 1
ATOM 3017 N N . LYS A 1 389 ? 2.089 -19.536 -4.334 1.00 76.56 389 LYS A N 1
ATOM 3018 C CA . LYS A 1 389 ? 2.527 -20.916 -4.532 1.00 76.56 389 LYS A CA 1
ATOM 3019 C C . LYS A 1 389 ? 2.034 -21.412 -5.893 1.00 76.56 389 LYS A C 1
ATOM 3021 O O . LYS A 1 389 ? 0.873 -21.186 -6.233 1.00 76.56 389 LYS A O 1
ATOM 3026 N N . PRO A 1 390 ? 2.870 -22.113 -6.676 1.00 83.25 390 PRO A N 1
ATOM 3027 C CA . PRO A 1 390 ? 2.418 -22.699 -7.928 1.00 83.25 390 PRO A CA 1
ATOM 3028 C C . PRO A 1 390 ? 1.337 -23.759 -7.677 1.00 83.25 390 PRO A C 1
ATOM 3030 O O . PRO A 1 390 ? 1.525 -24.693 -6.895 1.00 83.25 390 PRO A O 1
ATOM 3033 N N . VAL A 1 391 ? 0.205 -23.602 -8.359 1.00 88.12 391 VAL A N 1
ATOM 3034 C CA . VAL A 1 391 ? -0.924 -24.545 -8.394 1.00 88.12 391 VAL A CA 1
ATOM 3035 C C . VAL A 1 391 ? -0.757 -25.532 -9.543 1.00 88.12 391 VAL A C 1
ATOM 3037 O O . VAL A 1 391 ? -1.167 -26.685 -9.441 1.00 88.12 391 VAL A O 1
ATOM 3040 N N . THR A 1 392 ? -0.137 -25.089 -10.636 1.00 92.12 392 THR A N 1
ATOM 3041 C CA . THR A 1 392 ? 0.154 -25.916 -11.809 1.00 92.12 392 THR A CA 1
ATOM 3042 C C . THR A 1 392 ? 1.657 -26.080 -11.998 1.00 92.12 392 THR A C 1
ATOM 3044 O O . THR A 1 392 ? 2.454 -25.337 -11.425 1.00 92.12 392 THR A O 1
ATOM 3047 N N . GLY A 1 393 ? 2.052 -27.033 -12.843 1.00 92.19 393 GLY A N 1
ATOM 3048 C CA . GLY A 1 393 ? 3.361 -26.991 -13.495 1.00 92.19 393 GLY A CA 1
ATOM 3049 C C . GLY A 1 393 ? 3.414 -25.917 -14.587 1.00 92.19 393 GLY A C 1
ATOM 3050 O O . GLY A 1 393 ? 2.513 -25.078 -14.691 1.00 92.19 393 GLY A O 1
ATOM 3051 N N . ASP A 1 394 ? 4.462 -25.981 -15.405 1.00 92.69 394 ASP A N 1
ATOM 3052 C CA . ASP A 1 394 ? 4.578 -25.182 -16.624 1.00 92.69 394 ASP A CA 1
ATOM 3053 C C . ASP A 1 394 ? 3.501 -25.595 -17.643 1.00 92.69 394 ASP A C 1
ATOM 3055 O O . ASP A 1 394 ? 3.357 -26.771 -17.989 1.00 92.69 394 ASP A O 1
ATOM 3059 N N . LEU A 1 395 ? 2.714 -24.622 -18.088 1.00 93.25 395 LEU A N 1
ATOM 3060 C CA . LEU A 1 395 ? 1.644 -24.773 -19.059 1.00 93.25 395 LEU A CA 1
ATOM 3061 C C . LEU A 1 395 ? 2.142 -24.261 -20.408 1.00 93.25 395 LEU A C 1
ATOM 3063 O O . LEU A 1 395 ? 2.310 -23.058 -20.593 1.00 93.25 395 LEU A O 1
ATOM 3067 N N . ALA A 1 396 ? 2.281 -25.151 -21.389 1.00 91.62 396 ALA A N 1
ATOM 3068 C CA . ALA A 1 396 ? 2.478 -24.754 -22.781 1.00 91.62 396 ALA A CA 1
ATOM 3069 C C . ALA A 1 396 ? 1.169 -24.159 -23.337 1.00 91.62 396 ALA A C 1
ATOM 3071 O O . ALA A 1 396 ? 0.316 -24.867 -23.885 1.00 91.62 396 ALA A O 1
ATOM 3072 N N . LEU A 1 397 ? 0.978 -22.850 -23.148 1.00 90.75 397 LEU A N 1
ATOM 3073 C CA . LEU A 1 397 ? -0.229 -22.128 -23.564 1.00 90.75 397 LEU A CA 1
ATOM 3074 C C . LEU A 1 397 ? -0.330 -22.069 -25.086 1.00 90.75 397 LEU A C 1
ATOM 3076 O O . LEU A 1 397 ? -1.428 -22.144 -25.647 1.00 90.75 397 LEU A O 1
ATOM 3080 N N . THR A 1 398 ? 0.810 -22.023 -25.766 1.00 86.81 398 THR A N 1
ATOM 3081 C CA . THR A 1 398 ? 0.898 -22.191 -27.212 1.00 86.81 398 THR A CA 1
ATOM 3082 C C . THR A 1 398 ? 1.913 -23.271 -27.575 1.00 86.81 398 THR A C 1
ATOM 3084 O O . THR A 1 398 ? 2.666 -23.763 -26.737 1.00 86.81 398 THR A O 1
ATOM 3087 N N . ARG A 1 399 ? 1.896 -23.704 -28.838 1.00 73.19 399 ARG A N 1
ATOM 3088 C CA . ARG A 1 399 ? 2.935 -24.575 -29.402 1.00 73.19 399 ARG A CA 1
ATOM 3089 C C . ARG A 1 399 ? 3.836 -23.723 -30.286 1.00 73.19 399 ARG A C 1
ATOM 3091 O O . ARG A 1 399 ? 3.350 -22.755 -30.875 1.00 73.19 399 ARG A O 1
ATOM 3098 N N . ALA A 1 400 ? 5.106 -24.099 -30.415 1.00 64.62 400 ALA A N 1
ATOM 3099 C CA . ALA A 1 400 ? 5.959 -23.552 -31.461 1.00 64.62 400 ALA A CA 1
ATOM 3100 C C . ALA A 1 400 ? 5.312 -23.880 -32.820 1.00 64.62 400 ALA A C 1
ATOM 3102 O O . ALA A 1 400 ? 5.203 -25.043 -33.212 1.00 64.62 400 ALA A O 1
ATOM 3103 N N . THR A 1 401 ? 4.775 -22.858 -33.482 1.00 66.44 401 THR A N 1
ATOM 3104 C CA . THR A 1 401 ? 4.238 -22.956 -34.845 1.00 66.44 401 THR A CA 1
ATOM 3105 C C . THR A 1 401 ? 5.251 -22.331 -35.807 1.00 66.44 401 THR A C 1
ATOM 3107 O O . THR A 1 401 ? 6.370 -22.013 -35.406 1.00 66.44 401 THR A O 1
ATOM 3110 N N . LYS A 1 402 ? 4.897 -22.146 -37.086 1.00 60.28 402 LYS A N 1
ATOM 3111 C CA . LYS A 1 402 ? 5.748 -21.364 -38.001 1.00 60.28 402 LYS A CA 1
ATOM 3112 C C . LYS A 1 402 ? 5.949 -19.916 -37.523 1.00 60.28 402 LYS A C 1
ATOM 3114 O O . LYS A 1 402 ? 6.950 -19.317 -37.900 1.00 60.28 402 LYS A O 1
ATOM 3119 N N . ALA A 1 403 ? 5.036 -19.408 -36.697 1.00 69.50 403 ALA A N 1
ATOM 3120 C CA . ALA A 1 403 ? 5.027 -18.046 -36.199 1.00 69.50 403 ALA A CA 1
ATOM 3121 C C . ALA A 1 403 ? 5.818 -17.859 -34.902 1.00 69.50 403 ALA A C 1
ATOM 3123 O O . ALA A 1 403 ? 5.728 -18.685 -33.984 1.00 69.50 403 ALA A O 1
ATOM 3124 N N . GLU A 1 404 ? 6.550 -16.748 -34.808 1.00 74.31 404 GLU A N 1
ATOM 3125 C CA . GLU A 1 404 ? 7.183 -16.320 -33.559 1.00 74.31 404 GLU A CA 1
ATOM 3126 C C . GLU A 1 404 ? 6.132 -15.774 -32.606 1.00 74.31 404 GLU A C 1
ATOM 3128 O O . GLU A 1 404 ? 5.339 -14.933 -33.008 1.00 74.31 404 GLU A O 1
ATOM 3133 N N . GLN A 1 405 ? 6.113 -16.248 -31.356 1.00 83.75 405 GLN A N 1
ATOM 3134 C CA . GLN A 1 405 ? 5.126 -15.811 -30.371 1.00 83.75 405 GLN A CA 1
ATOM 3135 C C . GLN A 1 405 ? 5.794 -15.167 -29.162 1.00 83.75 405 GLN A C 1
ATOM 3137 O O . GLN A 1 405 ? 6.581 -15.815 -28.467 1.00 83.75 405 GLN A O 1
ATOM 3142 N N . ARG A 1 406 ? 5.506 -13.888 -28.911 1.00 87.44 406 ARG A N 1
ATOM 3143 C CA . ARG A 1 406 ? 6.256 -13.058 -27.957 1.00 87.44 406 ARG A CA 1
ATOM 3144 C C . ARG A 1 406 ? 5.348 -12.162 -27.116 1.00 87.44 406 ARG A C 1
ATOM 3146 O O . ARG A 1 406 ? 4.169 -11.994 -27.408 1.00 87.44 406 ARG A O 1
ATOM 3153 N N . LEU A 1 407 ? 5.932 -11.623 -26.043 1.00 88.56 407 LEU A N 1
ATOM 3154 C CA . LEU A 1 407 ? 5.340 -10.597 -25.174 1.00 88.56 407 LEU A CA 1
ATOM 3155 C C . LEU A 1 407 ? 3.931 -10.946 -24.660 1.00 88.56 407 LEU A C 1
ATOM 3157 O O . LEU A 1 407 ? 2.991 -10.172 -24.842 1.00 88.56 407 LEU A O 1
ATOM 3161 N N . PRO A 1 408 ? 3.752 -12.110 -24.010 1.00 93.69 408 PRO A N 1
ATOM 3162 C CA . PRO A 1 408 ? 2.446 -12.484 -23.512 1.00 93.69 408 PRO A CA 1
ATOM 3163 C C . PRO A 1 408 ? 2.049 -11.608 -22.326 1.00 93.69 408 PRO A C 1
ATOM 3165 O O . PRO A 1 408 ? 2.868 -11.319 -21.451 1.00 93.69 408 PRO A O 1
ATOM 3168 N N . GLN A 1 409 ? 0.776 -11.247 -22.267 1.00 94.75 409 GLN A N 1
ATOM 3169 C CA . GLN A 1 409 ? 0.131 -10.644 -21.108 1.00 94.75 409 GLN A CA 1
ATOM 3170 C C . GLN A 1 409 ? -1.092 -11.466 -20.723 1.00 94.75 409 GLN A C 1
ATOM 3172 O O . GLN A 1 409 ? -1.726 -12.093 -21.572 1.00 94.75 409 GLN A O 1
ATOM 3177 N N . SER A 1 410 ? -1.450 -11.445 -19.444 1.00 93.94 410 SER A N 1
ATOM 3178 C CA . SER A 1 410 ? -2.612 -12.159 -18.930 1.00 93.94 410 SER A CA 1
ATOM 3179 C C . SER A 1 410 ? -3.466 -11.262 -18.038 1.00 93.94 410 SER A C 1
ATOM 3181 O O . SER A 1 410 ? -2.974 -10.378 -17.336 1.00 93.94 410 SER A O 1
ATOM 3183 N N . SER A 1 411 ? -4.773 -11.502 -18.040 1.00 90.62 411 SER A N 1
ATOM 3184 C CA . SER A 1 411 ? -5.690 -10.905 -17.074 1.00 90.62 411 SER A CA 1
ATOM 3185 C C . SER A 1 411 ? -6.721 -11.926 -16.626 1.00 90.62 411 SER A C 1
ATOM 3187 O O . SER A 1 411 ? -7.163 -12.756 -17.418 1.00 90.62 411 SER A O 1
ATOM 3189 N N . ARG A 1 412 ? -7.112 -11.883 -15.352 1.00 86.94 412 ARG A N 1
ATOM 3190 C CA . ARG A 1 412 ? -8.101 -12.807 -14.794 1.00 86.94 412 ARG A CA 1
ATOM 3191 C C . ARG A 1 412 ? -9.502 -12.204 -14.838 1.00 86.94 412 ARG A C 1
ATOM 3193 O O . ARG A 1 412 ? -9.716 -11.093 -14.361 1.00 86.94 412 ARG A O 1
ATOM 3200 N N . GLY A 1 413 ? -10.460 -12.966 -15.346 1.00 80.88 413 GLY A N 1
ATOM 3201 C CA . GLY A 1 413 ? -11.885 -12.676 -15.268 1.00 80.88 413 GLY A CA 1
ATOM 3202 C C . GLY A 1 413 ? -12.472 -12.922 -13.874 1.00 80.88 413 GLY A C 1
ATOM 3203 O O . GLY A 1 413 ? -11.874 -13.553 -12.995 1.00 80.88 413 GLY A O 1
ATOM 3204 N N . ASN A 1 414 ? -13.691 -12.430 -13.662 1.00 75.81 414 ASN A N 1
ATOM 3205 C CA . ASN A 1 414 ? -14.415 -12.630 -12.402 1.00 75.81 414 ASN A CA 1
ATOM 3206 C C . ASN A 1 414 ? -14.873 -14.087 -12.202 1.00 75.81 414 ASN A C 1
ATOM 3208 O O . ASN A 1 414 ? -15.036 -14.524 -11.067 1.00 75.81 414 ASN A O 1
ATOM 3212 N N . ASP A 1 415 ? -15.042 -14.838 -13.291 1.00 76.62 415 ASP A N 1
ATOM 3213 C CA . ASP A 1 415 ? -15.369 -16.272 -13.313 1.00 76.62 415 ASP A CA 1
ATOM 3214 C C . ASP A 1 415 ? -14.172 -17.175 -12.958 1.00 76.62 415 ASP A C 1
ATOM 3216 O O . ASP A 1 415 ? -14.315 -18.383 -12.784 1.00 76.62 415 ASP A O 1
ATOM 3220 N N . GLY A 1 416 ? -12.987 -16.581 -12.823 1.00 82.06 416 GLY A N 1
ATOM 3221 C CA . GLY A 1 416 ? -11.744 -17.262 -12.504 1.00 82.06 416 GLY A CA 1
ATOM 3222 C C . GLY A 1 416 ? -10.940 -17.762 -13.689 1.00 82.06 416 GLY A C 1
ATOM 3223 O O . GLY A 1 416 ? -9.831 -18.253 -13.476 1.00 82.06 416 GLY A O 1
ATOM 3224 N N . ASN A 1 417 ? -11.445 -17.575 -14.904 1.00 90.12 417 ASN A N 1
ATOM 3225 C CA . ASN A 1 417 ? -10.700 -17.833 -16.123 1.00 90.12 417 ASN A CA 1
ATOM 3226 C C . ASN A 1 417 ? -9.720 -16.688 -16.400 1.00 90.12 417 ASN A C 1
ATOM 3228 O O . ASN A 1 417 ? -9.814 -15.601 -15.831 1.00 90.12 417 ASN A O 1
ATOM 3232 N N . PHE A 1 418 ? -8.761 -16.927 -17.282 1.00 92.19 418 PHE A N 1
ATOM 3233 C CA . PHE A 1 418 ? -7.747 -15.966 -17.684 1.00 92.19 418 PHE A CA 1
ATOM 3234 C C . PHE A 1 418 ? -7.846 -15.711 -19.177 1.00 92.19 418 PHE A C 1
ATOM 3236 O O . PHE A 1 418 ? -8.000 -16.652 -19.951 1.00 92.19 418 PHE A O 1
ATOM 3243 N N . PHE A 1 419 ? -7.691 -14.460 -19.589 1.00 94.56 419 PHE A N 1
ATOM 3244 C CA . PHE A 1 419 ? -7.441 -14.119 -20.977 1.00 94.56 419 PHE A CA 1
ATOM 3245 C C . PHE A 1 419 ? -5.957 -13.833 -21.155 1.00 94.56 419 PHE A C 1
ATOM 3247 O O . PHE A 1 419 ? -5.417 -12.943 -20.499 1.00 94.56 419 PHE A O 1
ATOM 3254 N N . VAL A 1 420 ? -5.304 -14.620 -22.007 1.00 95.81 420 VAL A N 1
ATOM 3255 C CA . VAL A 1 420 ? -3.898 -14.440 -22.372 1.00 95.81 420 VAL A CA 1
ATOM 3256 C C . VAL A 1 420 ? -3.849 -13.881 -23.781 1.00 95.81 420 VAL A C 1
ATOM 3258 O O . VAL A 1 420 ? -4.481 -14.451 -24.667 1.00 95.81 420 VAL A O 1
ATOM 3261 N N . VAL A 1 421 ? -3.102 -12.799 -23.976 1.00 94.69 421 VAL A N 1
ATOM 3262 C CA . VAL A 1 421 ? -2.855 -12.163 -25.276 1.00 94.69 421 VAL A CA 1
ATOM 3263 C C . VAL A 1 421 ? -1.360 -12.142 -25.561 1.00 94.69 421 VAL A C 1
ATOM 3265 O O . VAL A 1 421 ? -0.567 -12.053 -24.628 1.00 94.69 421 VAL A O 1
ATOM 3268 N N . TRP A 1 422 ? -0.966 -12.261 -26.822 1.00 92.69 422 TRP A N 1
ATOM 3269 C CA . TRP A 1 422 ? 0.435 -12.259 -27.239 1.00 92.69 422 TRP A CA 1
ATOM 3270 C C . TRP A 1 422 ? 0.578 -11.787 -28.686 1.00 92.69 422 TRP A C 1
ATOM 3272 O O . TRP A 1 422 ? -0.382 -11.794 -29.461 1.00 92.69 422 TRP A O 1
ATOM 3282 N N . GLU A 1 423 ? 1.797 -11.409 -29.051 1.00 89.44 423 GLU A N 1
ATOM 3283 C CA . GLU A 1 423 ? 2.176 -11.138 -30.436 1.00 89.44 423 GLU A CA 1
ATOM 3284 C C . GLU A 1 423 ? 2.479 -12.440 -31.160 1.00 89.44 423 GLU A C 1
ATOM 3286 O O . GLU A 1 423 ? 3.198 -13.278 -30.613 1.00 89.44 423 GLU A O 1
ATOM 3291 N N . ALA A 1 424 ? 1.982 -12.600 -32.383 1.00 84.19 424 ALA A N 1
ATOM 3292 C CA . ALA A 1 424 ? 2.346 -13.699 -33.262 1.00 84.19 424 ALA A CA 1
ATOM 3293 C C . ALA A 1 424 ? 2.721 -13.196 -34.666 1.00 84.19 424 ALA A C 1
ATOM 3295 O O . ALA A 1 424 ? 1.893 -12.632 -35.377 1.00 84.19 424 ALA A O 1
ATOM 3296 N N . GLU A 1 425 ? 3.952 -13.452 -35.098 1.00 75.31 425 GLU A N 1
ATOM 3297 C CA . GLU A 1 425 ? 4.430 -13.080 -36.437 1.00 75.31 425 GLU A CA 1
ATOM 3298 C C . GLU A 1 425 ? 4.074 -14.158 -37.472 1.00 75.31 425 GLU A C 1
ATOM 3300 O O . GLU A 1 425 ? 4.512 -15.297 -37.338 1.00 75.31 425 GLU A O 1
ATOM 3305 N N . GLY A 1 426 ? 3.320 -13.829 -38.529 1.00 62.91 426 GLY A N 1
ATOM 3306 C CA . GLY A 1 426 ? 3.091 -14.739 -39.662 1.00 62.91 426 GLY A CA 1
ATOM 3307 C C . GLY A 1 426 ? 1.995 -15.804 -39.484 1.00 62.91 426 GLY A C 1
ATOM 3308 O O . GLY A 1 426 ? 2.034 -16.825 -40.174 1.00 62.91 426 GLY A O 1
ATOM 3309 N N . LEU A 1 427 ? 1.025 -15.603 -38.577 1.00 56.59 427 LEU A N 1
ATOM 3310 C CA . LEU A 1 427 ? -0.197 -16.434 -38.498 1.00 56.59 427 LEU A CA 1
ATOM 3311 C C . LEU A 1 427 ? -1.363 -15.908 -39.353 1.00 56.59 427 LEU A C 1
ATOM 3313 O O . LEU A 1 427 ? -2.254 -16.691 -39.672 1.00 56.59 427 LEU A O 1
ATOM 3317 N N . ASP A 1 428 ? -1.361 -14.628 -39.719 1.00 52.25 428 ASP A N 1
ATOM 3318 C CA . ASP A 1 428 ? -2.397 -13.941 -40.508 1.00 52.25 428 ASP A CA 1
ATOM 3319 C C . ASP A 1 428 ? -1.949 -13.584 -41.938 1.00 52.25 428 ASP A C 1
ATOM 3321 O O . ASP A 1 428 ? -2.752 -13.118 -42.735 1.00 52.25 428 ASP A O 1
ATOM 3325 N N . GLY A 1 429 ? -0.691 -13.868 -42.292 1.00 52.12 429 GLY A N 1
ATOM 3326 C CA . GLY A 1 429 ? -0.117 -13.526 -43.598 1.00 52.12 429 GLY A CA 1
ATOM 3327 C C . GLY A 1 429 ? 0.638 -12.195 -43.624 1.00 52.12 429 GLY A C 1
ATOM 3328 O O . GLY A 1 429 ? 1.322 -11.948 -44.613 1.00 52.12 429 GLY A O 1
ATOM 3329 N N . ASP A 1 430 ? 0.600 -11.424 -42.529 1.00 53.53 430 ASP A N 1
ATOM 3330 C CA . ASP A 1 430 ? 1.270 -10.130 -42.367 1.00 53.53 430 ASP A CA 1
ATOM 3331 C C . ASP A 1 430 ? 2.345 -10.136 -41.261 1.00 53.53 430 ASP A C 1
ATOM 3333 O O . ASP A 1 430 ? 2.561 -11.109 -40.528 1.00 53.53 430 ASP A O 1
ATOM 3337 N N . ALA A 1 431 ? 3.089 -9.026 -41.181 1.00 55.34 431 ALA A N 1
ATOM 3338 C CA . ALA A 1 431 ? 4.335 -8.899 -40.429 1.00 55.34 431 ALA A CA 1
ATOM 3339 C C . ALA A 1 431 ? 4.216 -8.999 -38.889 1.00 55.34 431 ALA A C 1
ATOM 3341 O O . ALA A 1 431 ? 5.253 -9.178 -38.257 1.00 55.34 431 ALA A O 1
ATOM 3342 N N . SER A 1 432 ? 3.029 -8.909 -38.261 1.00 63.06 432 SER A N 1
ATOM 3343 C CA . SER A 1 432 ? 2.765 -9.218 -36.828 1.00 63.06 432 SER A CA 1
ATOM 3344 C C . SER A 1 432 ? 1.268 -9.083 -36.491 1.00 63.06 432 SER A C 1
ATOM 3346 O O . SER A 1 432 ? 0.752 -7.965 -36.486 1.00 63.06 432 SER A O 1
ATOM 3348 N N . GLY A 1 433 ? 0.597 -10.182 -36.133 1.00 78.19 433 GLY A N 1
ATOM 3349 C CA . GLY A 1 433 ? -0.786 -10.194 -35.640 1.00 78.19 433 GLY A CA 1
ATOM 3350 C C . GLY A 1 433 ? -0.867 -10.360 -34.119 1.00 78.19 433 GLY A C 1
ATOM 3351 O O . GLY A 1 433 ? 0.039 -10.906 -33.488 1.00 78.19 433 GLY A O 1
ATOM 3352 N N . LEU A 1 434 ? -1.967 -9.924 -33.499 1.00 87.69 434 LEU A N 1
ATOM 3353 C CA . LEU A 1 434 ? -2.219 -10.155 -32.073 1.00 87.69 434 LEU A CA 1
ATOM 3354 C C . LEU A 1 434 ? -3.185 -11.309 -31.894 1.00 87.69 434 LEU A C 1
ATOM 3356 O O . LEU A 1 434 ? -4.261 -11.331 -32.487 1.00 87.69 434 LEU A O 1
ATOM 3360 N N . PHE A 1 435 ? -2.827 -12.249 -31.029 1.00 90.00 435 PHE A N 1
ATOM 3361 C CA . PHE A 1 435 ? -3.644 -13.416 -30.736 1.00 90.00 435 PHE A CA 1
ATOM 3362 C C . PHE A 1 435 ? -3.975 -13.480 -29.259 1.00 90.00 435 PHE A C 1
ATOM 3364 O O . PHE A 1 435 ? -3.263 -12.951 -28.407 1.00 90.00 435 PHE A O 1
ATOM 3371 N N . GLY A 1 436 ? -5.079 -14.148 -28.959 1.00 92.19 436 GLY A N 1
ATOM 3372 C CA . GLY A 1 436 ? -5.521 -14.361 -27.602 1.00 92.19 436 GLY A CA 1
ATOM 3373 C C . GLY A 1 436 ? -6.169 -15.720 -27.418 1.00 92.19 436 GLY A C 1
ATOM 3374 O O . GLY A 1 436 ? -6.617 -16.363 -28.369 1.00 92.19 436 GLY A O 1
ATOM 3375 N N . ARG A 1 437 ? -6.200 -16.185 -26.171 1.00 93.44 437 ARG A N 1
ATOM 3376 C CA . ARG A 1 437 ? -6.887 -17.414 -25.779 1.00 93.44 437 ARG A CA 1
ATOM 3377 C C . ARG A 1 437 ? -7.351 -17.337 -24.332 1.00 93.44 437 ARG A C 1
ATOM 3379 O O . ARG A 1 437 ? -6.619 -16.872 -23.459 1.00 93.44 437 ARG A O 1
ATOM 3386 N N . LEU A 1 438 ? -8.543 -17.870 -24.079 1.00 95.12 438 LEU A N 1
ATOM 3387 C CA . LEU A 1 438 ? -9.009 -18.125 -22.724 1.00 95.12 438 LEU A CA 1
ATOM 3388 C C . LEU A 1 438 ? -8.388 -19.392 -22.131 1.00 95.12 438 LEU A C 1
ATOM 3390 O O . LEU A 1 438 ? -8.366 -20.455 -22.756 1.00 95.12 438 LEU A O 1
ATOM 3394 N N . ILE A 1 439 ? -7.936 -19.275 -20.891 1.00 95.25 439 ILE A N 1
ATOM 3395 C CA . ILE A 1 439 ? -7.388 -20.346 -20.067 1.00 95.25 439 ILE A CA 1
ATOM 3396 C C . ILE A 1 439 ? -8.293 -20.501 -18.849 1.00 95.25 439 ILE A C 1
ATOM 3398 O O . ILE A 1 439 ? -8.617 -19.529 -18.173 1.00 95.25 439 ILE A O 1
ATOM 3402 N N . GLY A 1 440 ? -8.725 -21.722 -18.569 1.00 92.50 440 GLY A N 1
ATOM 3403 C CA . GLY A 1 440 ? -9.579 -22.025 -17.435 1.00 92.50 440 GLY A CA 1
ATOM 3404 C C . GLY A 1 440 ? -8.859 -21.819 -16.107 1.00 92.50 440 GLY A C 1
ATOM 3405 O O . GLY A 1 440 ? -7.630 -21.846 -16.043 1.00 92.50 440 GLY A O 1
ATOM 3406 N N . ALA A 1 441 ? -9.622 -21.702 -15.022 1.00 89.75 441 ALA A N 1
ATOM 3407 C CA . ALA A 1 441 ? -9.073 -21.576 -13.667 1.00 89.75 441 ALA A CA 1
ATOM 3408 C C . ALA A 1 441 ? -8.104 -22.715 -13.262 1.00 89.75 441 ALA A C 1
ATOM 3410 O O . ALA A 1 441 ? -7.273 -22.529 -12.374 1.00 89.75 441 ALA A O 1
ATOM 3411 N N . SER A 1 442 ? -8.198 -23.886 -13.909 1.00 88.94 442 SER A N 1
ATOM 3412 C CA . SER A 1 442 ? -7.307 -25.044 -13.728 1.00 88.94 442 SER A CA 1
ATOM 3413 C C . SER A 1 442 ? -6.061 -25.039 -14.626 1.00 88.94 442 SER A C 1
ATOM 3415 O O . SER A 1 442 ? -5.232 -25.939 -14.518 1.00 88.94 442 SER A O 1
ATOM 3417 N N . GLY A 1 443 ? -5.930 -24.068 -15.534 1.00 90.69 443 GLY A N 1
ATOM 3418 C CA . GLY A 1 443 ? -4.846 -23.988 -16.519 1.00 90.69 443 GLY A CA 1
ATOM 3419 C C . GLY A 1 443 ? -5.166 -24.635 -17.865 1.00 90.69 443 GLY A C 1
ATOM 3420 O O . GLY A 1 443 ? -4.374 -24.527 -18.799 1.00 90.69 443 GLY A O 1
ATOM 3421 N N . ALA A 1 444 ? -6.328 -25.276 -18.002 1.00 92.31 444 ALA A N 1
ATOM 3422 C CA . ALA A 1 444 ? -6.744 -25.889 -19.259 1.00 92.31 444 ALA A CA 1
ATOM 3423 C C . ALA A 1 444 ? -7.188 -24.825 -20.287 1.00 92.31 444 ALA A C 1
ATOM 3425 O O . ALA A 1 444 ? -8.024 -23.985 -19.961 1.00 92.31 444 ALA A O 1
ATOM 3426 N N . PRO A 1 445 ? -6.700 -24.858 -21.538 1.00 92.06 445 PRO A N 1
ATOM 3427 C CA . PRO A 1 445 ? -7.229 -24.031 -22.623 1.00 92.06 445 PRO A CA 1
ATOM 3428 C C . PRO A 1 445 ? -8.747 -24.195 -22.806 1.00 92.06 445 PRO A C 1
ATOM 3430 O O . PRO A 1 445 ? -9.224 -25.318 -22.946 1.00 92.06 445 PRO A O 1
ATOM 3433 N N . LEU A 1 446 ? -9.500 -23.092 -22.876 1.00 92.44 446 LEU A N 1
ATOM 3434 C CA . LEU A 1 446 ? -10.956 -23.102 -23.120 1.00 92.44 446 LEU A CA 1
AT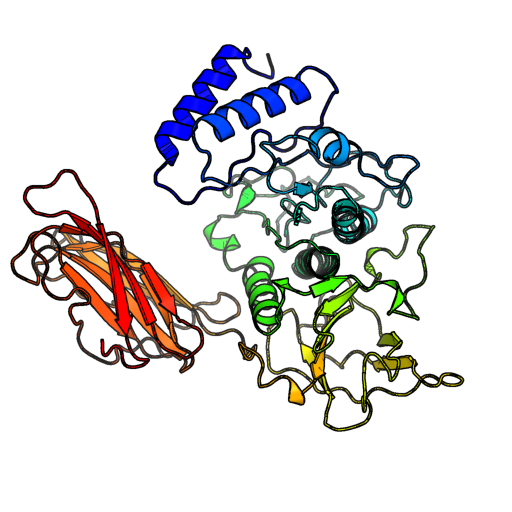OM 3435 C C . LEU A 1 446 ? -11.324 -22.962 -24.607 1.00 92.44 446 LEU A C 1
ATOM 3437 O O . LEU A 1 446 ? -12.479 -22.740 -24.954 1.00 92.44 446 LEU A O 1
ATOM 3441 N N . GLY A 1 447 ? -10.340 -23.079 -25.497 1.00 88.81 447 GLY A N 1
ATOM 3442 C CA . GLY A 1 447 ? -10.530 -22.949 -26.935 1.00 88.81 447 GLY A CA 1
ATOM 3443 C C . GLY A 1 447 ? -9.212 -22.845 -27.693 1.00 88.81 447 GLY A C 1
ATOM 3444 O O . GLY A 1 447 ? -8.122 -22.900 -27.113 1.00 88.81 447 GLY A O 1
ATOM 3445 N N . LYS A 1 448 ? -9.315 -22.696 -29.015 1.00 88.06 448 LYS A N 1
ATOM 3446 C CA . LYS A 1 448 ? -8.173 -22.360 -29.876 1.00 88.06 448 LYS A CA 1
ATOM 3447 C C . LYS A 1 448 ? -7.811 -20.874 -29.709 1.00 88.06 448 LYS A C 1
ATOM 3449 O O . LYS A 1 448 ? -8.660 -20.101 -29.273 1.00 88.06 448 LYS A O 1
ATOM 3454 N N . PRO A 1 449 ? -6.572 -20.461 -30.034 1.00 89.06 449 PRO A N 1
ATOM 3455 C CA . PRO A 1 449 ? -6.263 -19.047 -30.187 1.00 89.06 449 PRO A CA 1
ATOM 3456 C C . PRO A 1 449 ? -7.164 -18.409 -31.238 1.00 89.06 449 PRO A C 1
ATOM 3458 O O . PRO A 1 449 ? -7.496 -19.060 -32.230 1.00 89.06 449 PRO A O 1
ATOM 3461 N N . PHE A 1 450 ? -7.487 -17.142 -31.041 1.00 87.12 450 PHE A N 1
ATOM 3462 C CA . PHE A 1 450 ? -8.191 -16.308 -32.005 1.00 87.12 450 PHE A CA 1
ATOM 3463 C C . PHE A 1 450 ? -7.481 -14.962 -32.139 1.00 87.12 450 PHE A C 1
ATOM 3465 O O . PHE A 1 450 ? -6.730 -14.561 -31.248 1.00 87.12 450 PHE A O 1
ATOM 3472 N N . GLN A 1 451 ? -7.700 -14.284 -33.261 1.00 87.31 451 GLN A N 1
ATOM 3473 C CA . GLN A 1 451 ? -7.088 -12.991 -33.534 1.00 87.31 451 GLN A CA 1
ATOM 3474 C C . GLN A 1 451 ? -7.779 -11.887 -32.723 1.00 87.31 451 GLN A C 1
ATOM 3476 O O . GLN A 1 451 ? -9.007 -11.777 -32.693 1.00 87.31 451 GLN A O 1
ATOM 3481 N N . VAL A 1 452 ? -6.975 -11.090 -32.026 1.00 89.88 452 VAL A N 1
ATOM 3482 C CA . VAL A 1 452 ? -7.410 -10.006 -31.141 1.00 89.88 452 VAL A CA 1
ATOM 3483 C C . VAL A 1 452 ? -7.581 -8.708 -31.917 1.00 89.88 452 VAL A C 1
ATOM 3485 O O . VAL A 1 452 ? -8.551 -7.992 -31.680 1.00 89.88 452 VAL A O 1
ATOM 3488 N N . ASN A 1 453 ? -6.696 -8.396 -32.860 1.00 84.56 453 ASN A N 1
ATOM 3489 C CA . ASN A 1 453 ? -6.888 -7.256 -33.752 1.00 84.56 453 ASN A CA 1
ATOM 3490 C C . ASN A 1 453 ? -7.937 -7.588 -34.831 1.00 84.56 453 ASN A C 1
ATOM 3492 O O . ASN A 1 453 ? -8.072 -8.732 -35.255 1.00 84.56 453 ASN A O 1
ATOM 3496 N N . SER A 1 454 ? -8.731 -6.598 -35.238 1.00 70.56 454 SER A N 1
ATOM 3497 C CA . SER A 1 454 ? -9.599 -6.690 -36.417 1.00 70.56 454 SER A CA 1
ATOM 3498 C C . SER A 1 454 ? -8.830 -6.080 -37.584 1.00 70.56 454 SER A C 1
ATOM 3500 O O . SER A 1 454 ? -8.778 -4.860 -37.659 1.00 70.56 454 SER A O 1
ATOM 3502 N N . GLU A 1 455 ? -8.150 -6.924 -38.363 1.00 62.47 455 GLU A N 1
ATOM 3503 C CA . GLU A 1 455 ? -7.457 -6.633 -39.635 1.00 62.47 455 GLU A CA 1
ATOM 3504 C C . GLU A 1 455 ? -7.138 -5.147 -39.891 1.00 62.47 455 GLU A C 1
ATOM 3506 O O . GLU A 1 455 ? -7.956 -4.392 -40.413 1.00 62.47 455 GLU A O 1
ATOM 3511 N N . GLY A 1 456 ? -5.937 -4.729 -39.491 1.00 58.94 456 GLY A N 1
ATOM 3512 C CA . GLY A 1 456 ? -5.353 -3.450 -39.883 1.00 58.94 456 GLY A CA 1
ATOM 3513 C C . GLY A 1 456 ? -4.029 -3.731 -40.577 1.00 58.94 456 GLY A C 1
ATOM 3514 O O . GLY A 1 456 ? -3.261 -4.555 -40.081 1.00 58.94 456 GLY A O 1
ATOM 3515 N N . GLU A 1 457 ? -3.781 -3.079 -41.711 1.00 59.84 457 GLU A N 1
ATOM 3516 C CA . GLU A 1 457 ? -2.487 -3.135 -42.391 1.00 59.84 457 GLU A CA 1
ATOM 3517 C C . GLU A 1 457 ? -1.376 -2.664 -41.435 1.00 59.84 457 GLU A C 1
ATOM 3519 O O . GLU A 1 457 ? -1.512 -1.645 -40.752 1.00 59.84 457 GLU A O 1
ATOM 3524 N N . GLY A 1 458 ? -0.264 -3.399 -41.393 1.00 67.38 458 GLY A N 1
ATOM 3525 C CA . GLY A 1 458 ? 0.924 -3.022 -40.625 1.00 67.38 458 GLY A CA 1
ATOM 3526 C C . GLY A 1 458 ? 1.096 -3.726 -39.272 1.00 67.38 458 GLY A C 1
ATOM 3527 O O . GLY A 1 458 ? 0.345 -4.619 -38.879 1.00 67.38 458 GLY A O 1
ATOM 3528 N N . ARG A 1 459 ? 2.167 -3.368 -38.558 1.00 75.31 459 ARG A N 1
ATOM 3529 C CA . ARG A 1 459 ? 2.662 -4.111 -37.390 1.00 75.31 459 ARG A CA 1
ATOM 3530 C C . ARG A 1 459 ? 1.824 -3.820 -36.146 1.00 75.31 459 ARG A C 1
ATOM 3532 O O . ARG A 1 459 ? 1.766 -2.675 -35.699 1.00 75.31 459 ARG A O 1
ATOM 3539 N N . GLN A 1 460 ? 1.275 -4.871 -35.538 1.00 80.62 460 GLN A N 1
ATOM 3540 C CA . GLN A 1 460 ? 0.591 -4.803 -34.246 1.00 80.62 460 GLN A CA 1
ATOM 3541 C C . GLN A 1 460 ? 1.513 -5.332 -33.136 1.00 80.62 460 GLN A C 1
ATOM 3543 O O . GLN A 1 460 ? 2.032 -6.442 -33.247 1.00 80.62 460 GLN A O 1
ATOM 3548 N N . SER A 1 461 ? 1.742 -4.554 -32.075 1.00 83.50 461 SER A N 1
ATOM 3549 C CA . SER A 1 461 ? 2.705 -4.913 -31.023 1.00 83.50 461 SER A CA 1
ATOM 3550 C C . SER A 1 461 ? 2.336 -4.391 -29.632 1.00 83.50 461 SER A C 1
ATOM 3552 O O . SER A 1 461 ? 1.476 -3.530 -29.470 1.00 83.50 461 SER A O 1
ATOM 3554 N N . GLU A 1 462 ? 3.052 -4.890 -28.631 1.00 86.25 462 GLU A N 1
ATOM 3555 C CA . GLU A 1 462 ? 3.034 -4.531 -27.217 1.00 86.25 462 GLU A CA 1
ATOM 3556 C C . GLU A 1 462 ? 1.626 -4.620 -26.607 1.00 86.25 462 GLU A C 1
ATOM 3558 O O . GLU A 1 462 ? 1.134 -3.644 -26.034 1.00 86.25 462 GLU A O 1
ATOM 3563 N N . PRO A 1 463 ? 0.936 -5.775 -26.734 1.00 91.00 463 PRO A N 1
ATOM 3564 C CA . PRO A 1 463 ? -0.414 -5.905 -26.220 1.00 91.00 463 PRO A CA 1
ATOM 3565 C C . PRO A 1 463 ? -0.414 -5.826 -24.693 1.00 91.00 463 PRO A C 1
ATOM 3567 O O . PRO A 1 463 ? 0.421 -6.430 -24.027 1.00 91.00 463 PRO A O 1
ATOM 3570 N N . ILE A 1 464 ? -1.409 -5.146 -24.134 1.00 91.94 464 ILE A N 1
ATOM 3571 C CA . ILE A 1 464 ? -1.724 -5.125 -22.705 1.00 91.94 464 ILE A CA 1
ATOM 3572 C C . ILE A 1 464 ? -3.186 -5.522 -22.549 1.00 91.94 464 ILE A C 1
ATOM 3574 O O . ILE A 1 464 ? -4.052 -4.979 -23.231 1.00 91.94 464 ILE A O 1
ATOM 3578 N N . VAL A 1 465 ? -3.479 -6.442 -21.628 1.00 92.75 465 VAL A N 1
ATOM 3579 C CA . VAL A 1 465 ? -4.849 -6.867 -21.312 1.00 92.75 465 VAL A CA 1
ATOM 3580 C C . VAL A 1 465 ? -5.201 -6.556 -19.861 1.00 92.75 465 VAL A C 1
ATOM 3582 O O . VAL A 1 465 ? -4.419 -6.795 -18.944 1.00 92.75 465 VAL A O 1
ATOM 3585 N N . THR A 1 466 ? -6.409 -6.047 -19.638 1.00 90.44 466 THR A N 1
ATOM 3586 C CA . THR A 1 466 ? -6.978 -5.856 -18.299 1.00 90.44 466 THR A CA 1
ATOM 3587 C C . THR A 1 466 ? -8.446 -6.274 -18.255 1.00 90.44 466 THR A C 1
ATOM 3589 O O . THR A 1 466 ? -9.087 -6.411 -19.294 1.00 90.44 466 THR A O 1
ATOM 3592 N N . THR A 1 467 ? -8.984 -6.475 -17.053 1.00 82.50 467 THR A N 1
ATOM 3593 C CA . THR A 1 467 ? -10.409 -6.725 -16.800 1.00 82.50 467 THR A CA 1
ATOM 3594 C C . THR A 1 467 ? -11.064 -5.457 -16.265 1.00 82.50 467 THR A C 1
ATOM 3596 O O . THR A 1 467 ? -10.478 -4.734 -15.458 1.00 82.50 467 THR A O 1
ATOM 3599 N N . ASP A 1 468 ? -12.288 -5.172 -16.691 1.00 70.69 468 ASP A N 1
ATOM 3600 C CA . ASP A 1 468 ? -13.036 -3.988 -16.257 1.00 70.69 468 ASP A CA 1
ATOM 3601 C C . ASP A 1 468 ? -13.754 -4.164 -14.906 1.00 70.69 468 ASP A C 1
ATOM 3603 O O . ASP A 1 468 ? -14.530 -3.304 -14.492 1.00 70.69 468 ASP A O 1
ATOM 3607 N N . GLY A 1 469 ? -13.533 -5.293 -14.227 1.00 62.53 469 GLY A N 1
ATOM 3608 C CA . GLY A 1 469 ? -14.180 -5.624 -12.957 1.00 62.53 469 GLY A CA 1
ATOM 3609 C C . GLY A 1 469 ? -15.630 -6.104 -13.090 1.00 62.53 469 GLY A C 1
ATOM 3610 O O . GLY A 1 469 ? -16.178 -6.608 -12.113 1.00 62.53 469 GLY A O 1
ATOM 3611 N N . LEU A 1 470 ? -16.227 -6.045 -14.285 1.00 68.44 470 LEU A N 1
ATOM 3612 C CA . LEU A 1 470 ? -17.516 -6.659 -14.638 1.00 68.44 470 LEU A CA 1
ATOM 3613 C C . LEU A 1 470 ? -17.330 -7.976 -15.413 1.00 68.44 470 LEU A C 1
ATOM 3615 O O . LEU A 1 470 ? -18.302 -8.585 -15.854 1.00 68.44 470 LEU A O 1
ATOM 3619 N N . GLY A 1 471 ? -16.082 -8.435 -15.548 1.00 71.31 471 GLY A N 1
ATOM 3620 C CA . GLY A 1 471 ? -15.713 -9.675 -16.226 1.00 71.31 471 GLY A CA 1
ATOM 3621 C C . GLY A 1 471 ? -15.465 -9.512 -17.724 1.00 71.31 471 GLY A C 1
ATOM 3622 O O . GLY A 1 471 ? -15.268 -10.517 -18.394 1.00 71.31 471 GLY A O 1
ATOM 3623 N N . ARG A 1 472 ? -15.461 -8.284 -18.257 1.00 85.62 472 ARG A N 1
ATOM 3624 C CA . ARG A 1 472 ? -15.072 -8.010 -19.646 1.00 85.62 472 ARG A CA 1
ATOM 3625 C C . ARG A 1 472 ? -13.589 -7.678 -19.701 1.00 85.62 472 ARG A C 1
ATOM 3627 O O . ARG A 1 472 ? -13.046 -7.094 -18.764 1.00 85.62 472 ARG A O 1
ATOM 3634 N N . PHE A 1 473 ? -12.952 -8.001 -20.815 1.00 89.75 473 PHE A N 1
ATOM 3635 C CA . PHE A 1 473 ? -11.549 -7.690 -21.039 1.00 89.75 473 PHE A CA 1
ATOM 3636 C C . PHE A 1 473 ? -11.392 -6.474 -21.948 1.00 89.75 473 PHE A C 1
ATOM 3638 O O . PHE A 1 473 ? -12.190 -6.245 -22.854 1.00 89.75 473 PHE A O 1
ATOM 3645 N N . LEU A 1 474 ? -10.346 -5.696 -21.706 1.00 93.56 474 LEU A N 1
ATOM 3646 C CA . LEU A 1 474 ? -9.891 -4.611 -22.560 1.00 93.56 474 LEU A CA 1
ATOM 3647 C C . LEU A 1 474 ? -8.470 -4.945 -22.995 1.00 93.56 474 LEU A C 1
ATOM 3649 O O . LEU A 1 474 ? -7.606 -5.127 -22.137 1.00 93.56 474 LEU A O 1
ATOM 3653 N N . VAL A 1 475 ? -8.240 -5.027 -24.301 1.00 93.25 475 VAL A N 1
ATOM 3654 C CA . VAL A 1 475 ? -6.905 -5.192 -24.875 1.00 93.25 475 VAL A CA 1
ATOM 3655 C C . VAL A 1 475 ? -6.516 -3.895 -25.561 1.00 93.25 475 VAL A C 1
ATOM 3657 O O . VAL A 1 475 ? -7.296 -3.364 -26.349 1.00 93.25 475 VAL A O 1
ATOM 3660 N N . VAL A 1 476 ? -5.333 -3.387 -25.237 1.00 91.81 476 VAL A N 1
ATOM 3661 C CA . VAL A 1 476 ? -4.731 -2.191 -25.831 1.00 91.81 476 VAL A CA 1
ATOM 3662 C C . VAL A 1 476 ? -3.428 -2.601 -26.493 1.00 91.81 476 VAL A C 1
ATOM 3664 O O . VAL A 1 476 ? -2.717 -3.440 -25.947 1.00 91.81 476 VAL A O 1
ATOM 3667 N N . TRP A 1 477 ? -3.122 -2.040 -27.656 1.00 89.69 477 TRP A N 1
ATOM 3668 C CA . TRP A 1 477 ? -1.883 -2.336 -28.367 1.00 89.69 477 TRP A CA 1
ATOM 3669 C C . TRP A 1 477 ? -1.462 -1.185 -29.274 1.00 89.69 477 TRP A C 1
ATOM 3671 O O . TRP A 1 477 ? -2.236 -0.264 -29.540 1.00 89.69 477 TRP A O 1
ATOM 3681 N N . THR A 1 478 ? -0.230 -1.261 -29.756 1.00 86.94 478 THR A N 1
ATOM 3682 C CA . THR A 1 478 ? 0.345 -0.318 -30.707 1.00 86.94 478 THR A CA 1
ATOM 3683 C C . THR A 1 478 ? 0.138 -0.825 -32.134 1.00 86.94 478 THR A C 1
ATOM 3685 O O . THR A 1 478 ? 0.465 -1.974 -32.422 1.00 86.94 478 THR A O 1
ATOM 3688 N N . SER A 1 479 ? -0.360 0.030 -33.027 1.00 83.38 479 SER A N 1
ATOM 3689 C CA . SER A 1 479 ? -0.486 -0.225 -34.467 1.00 83.38 479 SER A CA 1
ATOM 3690 C C . SER A 1 479 ? 0.419 0.731 -35.241 1.00 83.38 479 SER A C 1
ATOM 3692 O O . SER A 1 479 ? 0.327 1.940 -35.050 1.00 83.38 479 SER A O 1
ATOM 3694 N N . ALA A 1 480 ? 1.290 0.215 -36.106 1.00 75.12 480 ALA A N 1
ATOM 3695 C CA . ALA A 1 480 ? 2.084 1.021 -37.035 1.00 75.12 480 ALA A CA 1
ATOM 3696 C C . ALA A 1 480 ? 1.712 0.646 -38.473 1.00 75.12 480 ALA A C 1
ATOM 3698 O O . ALA A 1 480 ? 1.878 -0.515 -38.849 1.00 75.12 480 ALA A O 1
ATOM 3699 N N . GLY A 1 481 ? 1.209 1.609 -39.253 1.00 65.31 481 GLY A N 1
ATOM 3700 C CA . GLY A 1 481 ? 0.868 1.391 -40.661 1.00 65.31 481 GLY A CA 1
ATOM 3701 C C . GLY A 1 481 ? 2.102 1.070 -41.522 1.00 65.31 481 GLY A C 1
ATOM 3702 O O . GLY A 1 481 ? 3.225 1.350 -41.096 1.00 65.31 481 GLY A O 1
ATOM 3703 N N . PRO A 1 482 ? 1.926 0.506 -42.733 1.00 56.69 482 PRO A N 1
ATOM 3704 C CA . PRO A 1 482 ? 3.039 0.128 -43.615 1.00 56.69 482 PRO A CA 1
ATOM 3705 C C . PRO A 1 482 ? 3.943 1.307 -44.010 1.00 56.69 482 PRO A C 1
ATOM 3707 O O . PRO A 1 482 ? 5.148 1.124 -44.157 1.00 56.69 482 PRO A O 1
ATOM 3710 N N . ASP A 1 483 ? 3.361 2.509 -44.117 1.00 57.53 483 ASP A N 1
ATOM 3711 C CA . ASP A 1 483 ? 3.988 3.703 -44.705 1.00 57.53 483 ASP A CA 1
ATOM 3712 C C . ASP A 1 483 ? 3.960 4.941 -43.782 1.00 57.53 483 ASP A C 1
ATOM 3714 O O . ASP A 1 483 ? 4.078 6.077 -44.244 1.00 57.53 483 ASP A O 1
ATOM 3718 N N . THR A 1 484 ? 3.774 4.763 -42.468 1.00 52.94 484 THR A N 1
ATOM 3719 C CA . THR A 1 484 ? 3.701 5.892 -41.523 1.00 52.94 484 THR A CA 1
ATOM 3720 C C . THR A 1 484 ? 4.719 5.772 -40.397 1.00 52.94 484 THR A C 1
ATOM 3722 O O . THR A 1 484 ? 4.736 4.776 -39.680 1.00 52.94 484 THR A O 1
ATOM 3725 N N . ASP A 1 485 ? 5.461 6.851 -40.134 1.00 60.81 485 ASP A N 1
ATOM 3726 C CA . ASP A 1 485 ? 6.316 7.002 -38.941 1.00 60.81 485 ASP A CA 1
ATOM 3727 C C . ASP A 1 485 ? 5.507 7.111 -37.621 1.00 60.81 485 ASP A C 1
ATOM 3729 O O . ASP A 1 485 ? 6.073 7.230 -36.531 1.00 60.81 485 ASP A O 1
ATOM 3733 N N . GLY A 1 486 ? 4.169 7.098 -37.704 1.00 64.62 486 GLY A N 1
ATOM 3734 C CA . GLY A 1 486 ? 3.240 7.189 -36.579 1.00 64.62 486 GLY A CA 1
ATOM 3735 C C . GLY A 1 486 ? 2.815 5.824 -36.031 1.00 64.62 486 GLY A C 1
ATOM 3736 O O . GLY A 1 486 ? 2.515 4.898 -36.780 1.00 64.62 486 GLY A O 1
ATOM 3737 N N . LYS A 1 487 ? 2.761 5.725 -34.699 1.00 72.50 487 LYS A N 1
ATOM 3738 C CA . LYS A 1 487 ? 2.176 4.609 -33.949 1.00 72.50 487 LYS A CA 1
ATOM 3739 C C . LYS A 1 487 ? 0.827 5.047 -33.373 1.00 72.50 487 LYS A C 1
ATOM 3741 O O . LYS A 1 487 ? 0.793 6.002 -32.597 1.00 72.50 487 LYS A O 1
ATOM 3746 N N . ASP A 1 488 ? -0.239 4.324 -33.690 1.00 79.44 488 ASP A N 1
ATOM 3747 C CA . ASP A 1 488 ? -1.559 4.501 -33.084 1.00 79.44 488 ASP A CA 1
ATOM 3748 C C . ASP A 1 488 ? -1.745 3.570 -31.884 1.00 79.44 488 ASP A C 1
ATOM 3750 O O . ASP A 1 488 ? -1.236 2.448 -31.855 1.00 79.44 488 ASP A O 1
ATOM 3754 N N . VAL A 1 489 ? -2.502 4.031 -30.886 1.00 84.88 489 VAL A N 1
ATOM 3755 C CA . VAL A 1 489 ? -2.936 3.195 -29.761 1.00 84.88 489 VAL A CA 1
ATOM 3756 C C . VAL A 1 489 ? -4.336 2.683 -30.054 1.00 84.88 489 VAL A C 1
ATOM 3758 O O . VAL A 1 489 ? -5.308 3.439 -30.052 1.00 84.88 489 VAL A O 1
ATOM 3761 N N . MET A 1 490 ? -4.430 1.380 -30.269 1.00 87.06 490 MET A N 1
ATOM 3762 C CA . MET A 1 490 ? -5.671 0.685 -30.568 1.00 87.06 490 MET A CA 1
ATOM 3763 C C . MET A 1 490 ? -6.236 0.046 -29.309 1.00 87.06 490 MET A C 1
ATOM 3765 O O . MET A 1 490 ? -5.505 -0.313 -28.385 1.00 87.06 490 MET A O 1
ATOM 3769 N N . VAL A 1 491 ? -7.557 -0.113 -29.267 1.00 89.62 491 VAL A N 1
ATOM 3770 C CA . VAL A 1 491 ? -8.243 -0.745 -28.144 1.00 89.62 491 VAL A CA 1
ATOM 3771 C C . VAL A 1 491 ? -9.401 -1.605 -28.625 1.00 89.62 491 VAL A C 1
ATOM 3773 O O . VAL A 1 491 ? -10.178 -1.197 -29.486 1.00 89.62 491 VAL A O 1
ATOM 3776 N N . ARG A 1 492 ? -9.563 -2.781 -28.018 1.00 90.81 492 ARG A N 1
ATOM 3777 C CA . ARG A 1 492 ? -10.715 -3.658 -28.243 1.00 90.81 492 ARG A CA 1
ATOM 3778 C C . ARG A 1 492 ? -11.221 -4.231 -26.937 1.00 90.81 492 ARG A C 1
ATOM 3780 O O . ARG A 1 492 ? -10.453 -4.575 -26.039 1.00 90.81 492 ARG A O 1
ATOM 3787 N N . ARG A 1 493 ? -12.542 -4.293 -26.827 1.00 92.44 493 ARG A N 1
ATOM 3788 C CA . ARG A 1 493 ? -13.234 -4.909 -25.698 1.00 92.44 493 ARG A CA 1
ATOM 3789 C C . ARG A 1 493 ? -13.567 -6.346 -26.055 1.00 92.44 493 ARG A C 1
ATOM 3791 O O . ARG A 1 493 ? -13.760 -6.648 -27.219 1.00 92.44 493 ARG A O 1
ATOM 3798 N N . PHE A 1 494 ? -13.625 -7.200 -25.046 1.00 91.94 494 PHE A N 1
ATOM 3799 C CA . PHE A 1 494 ? -14.073 -8.574 -25.175 1.00 91.94 494 PHE A CA 1
ATOM 3800 C C . PHE A 1 494 ? -14.997 -8.925 -24.012 1.00 91.94 494 PHE A C 1
ATOM 3802 O O . PHE A 1 494 ? -14.816 -8.455 -22.886 1.00 91.94 494 PHE A O 1
ATOM 3809 N N . SER A 1 495 ? -15.984 -9.773 -24.264 1.00 90.81 495 SER A N 1
ATOM 3810 C CA . SER A 1 495 ? -16.820 -10.393 -23.244 1.00 90.81 495 SER A CA 1
ATOM 3811 C C . SER A 1 495 ? -15.988 -11.311 -22.336 1.00 90.81 495 SER A C 1
ATOM 3813 O O . SER A 1 495 ? -14.842 -11.647 -22.641 1.00 90.81 495 SER A O 1
ATOM 3815 N N . ALA A 1 496 ? -16.581 -11.792 -21.238 1.00 85.81 496 ALA A N 1
ATOM 3816 C CA . ALA A 1 496 ? -15.955 -12.800 -20.370 1.00 85.81 496 ALA A CA 1
ATOM 3817 C C . ALA A 1 496 ? -15.579 -14.095 -21.117 1.00 85.81 496 ALA A C 1
ATOM 3819 O O . ALA A 1 496 ? -14.728 -14.853 -20.663 1.00 85.81 496 ALA A O 1
ATOM 3820 N N . ARG A 1 497 ? -16.203 -14.338 -22.278 1.00 87.12 497 ARG A N 1
ATOM 3821 C CA . ARG A 1 497 ? -15.952 -15.490 -23.153 1.00 87.12 497 ARG A CA 1
ATOM 3822 C C . ARG A 1 497 ? -14.946 -15.198 -24.269 1.00 87.12 497 ARG A C 1
ATOM 3824 O O . ARG A 1 497 ? -14.709 -16.065 -25.102 1.00 87.12 497 ARG A O 1
ATOM 3831 N N . GLY A 1 498 ? -14.320 -14.021 -24.264 1.00 84.31 498 GLY A N 1
ATOM 3832 C CA . GLY A 1 498 ? -13.350 -13.635 -25.288 1.00 84.31 498 GLY A CA 1
ATOM 3833 C C . GLY A 1 498 ? -13.998 -13.268 -26.625 1.00 84.31 498 GLY A C 1
ATOM 3834 O O . GLY A 1 498 ? -13.322 -13.289 -27.646 1.00 84.31 498 GLY A O 1
ATOM 3835 N N . GLU A 1 499 ? -15.292 -12.942 -26.634 1.00 88.12 499 GLU A N 1
ATOM 3836 C CA . GLU A 1 499 ? -16.005 -12.483 -27.834 1.00 88.12 499 GLU A CA 1
ATOM 3837 C C . GLU A 1 499 ? -15.875 -10.954 -27.947 1.00 88.12 499 GLU A C 1
ATOM 3839 O O . GLU A 1 499 ? -16.097 -10.285 -26.938 1.00 88.12 499 GLU A O 1
ATOM 3844 N N . PRO A 1 500 ? -15.492 -10.398 -29.104 1.00 83.31 500 PRO A N 1
ATOM 3845 C CA . PRO A 1 500 ? -15.209 -8.969 -29.265 1.00 83.31 500 PRO A CA 1
ATOM 3846 C C . PRO A 1 500 ? -16.422 -8.031 -29.226 1.00 83.31 500 PRO A C 1
ATOM 3848 O O . PRO A 1 500 ? -17.548 -8.491 -29.521 1.00 83.31 500 PRO A O 1
#

Radius of gyration: 25.12 Å; chains: 1; bounding box: 63×51×74 Å

Sequence (500 aa):
QRYPPTEDAKTFARSLAARLGGNIVILSPGFDSKPDGSTISNQIRTVGAEINTTLPRHRLGNHFGGSTPISATGTWNDYQDFHAESWLDFHLFQSGQAGGNSGEPPCNTSNQLQRFTNRARQIPLSLRTYSPRKGSVNAEAIYDDEGAVLIPGQTLPSNALYYVPYRVRQTAYLSTLSGAFGYTVGVYGLWDWGRGNDPYQPRTPKDSVGRASVTQMQVLGSIFRSQRWWWLAPTPAQIINNAADPTCQSQHLQMVVSRDLTRRSTMAYLPDNAAIQLQLTSTLYPSFTTTRWSKLFYNPRTGGSPVAVTPTLVSGTTDVYNFPRPSCSGSCNGQNGDRDWVLVLTDTTAGAPLWSPGPMANSLQTWSVYDPANRRWSIHGQIFDATGKPVTGDLALTRATKAEQRLPQSSRGNDGNFFVVWEAEGLDGDASGLFGRLIGASGAPLGKPFQVNSEGEGRQSEPIVTTDGLGRFLVVWTSAGPDTDGKDVMVRRFSARGEP

Secondary structure (DSSP, 8-state):
--S--HHHHHHHHHHHHHHHTTS--EE-S-SSB---SSHHHHHHHHHHHHHHHH-TTSEE--BBPS-PPBPTTS-BHHHHHHTT-TT--EEEEE-S---S-S--TT---S-HHHHHHHHHHHHHHHHTTSSS--EEEEEE-PPB-TTPPBPTT----TT-----HHHHHHHHHHHHTTT-SEE---BTTTTTTT---TTBPP--HHHHTTSHHHHHHHHHHHHHHTTTGGGEEE-GGGBSS----TT-SSGGG--EEEEETTSSEEEEEESS-SEEEEE--TTTSTTTTSTTEEEEEE-TTT--SPEE---EEPTT-SSEEEEEPPP--STT-BTTTB--EEEEEEEGGG-S-SS--PSPPPEEEEEEEEETTTTEEEEEEEEE-TTS-BSS--EE-S---SSEEEEEEEEE-TTS-EEEEEEEETSSSSS-EEEEEEE-TTS-B-S--EE-S---SSEEEEEEEEE-SSS-EEEEEEEE-TT-S-EEEEEEEE-TTS--

Foldseek 3Di:
DVDDPLVVLLVVLLVVLVVCLVDQDEEAQDALAADPVPDVVVSRLSSLVSNCVSRVPHAYEHHYRPDFEADPVLARVRCVVCVPRPSHQAYAYELDDHPDAQRYPLTRDLASLLSSLCCLQSNQLRQCVDPPRHAYEPNHGDAQCPPFAFDPPADPDPRDDRCHLLSLLSSQQSNLLSGHPYYDYHYAQQVVCQPDDPGTHGDHVVNTCLGLNNLLVVLVVLVCLLAPSVQWDWDLVQWPPQDDDSVSPCSSQGKTKTAGPVLFKIKIKGRQDQKTKGFADCVSQPPVQDPQKFKWKAQSRWLADTDGWDWDDDPPDDGITITGQDDDDDPCVDPPRSRMIMIMMGRPVVDRRLADSHGQAWDKDKFWDADPVLRAIFIWIFTAHSSRHTPDDIARPDDGDVWHWHDKEWEAFPQRKIKIKIWTACPVPDGIFIWIFIAHNNRHTPDDIDTPDDDDAAYKDDWYWYDPNNQKIKIWIWGDHPPDPDIDIDIDIAHNRRHD

pLDDT: mean 85.08, std 11.98, range [45.44, 98.62]